Protein AF-A0A535YQP4-F1 (afdb_monomer_lite)

Foldseek 3Di:
DKDKDWLFWKDFPDWWFPAADPVRDTKIKTKMATDPFTKIKIKDQDPAAAEAEADDDDPDDQLLVLLQVLLCVLQVDHGHMHMYIYDDDDPQQNRCHSLSNSLVSLVVSCVNVVSVDDLVNSLVSSVSSHQCNNQSVPHFIWIATTNRSDIDDFAGDDPPDDDDDDDDPDHDPPVVVVVVCNVDDTPPDDNVVVRVVRVVVLDDDPDDDPPLPFQDPLLLVLLVQLQVVCVVCVVVVVDNSQFVSLVSSCVSPVLNLLSLLVQLQLFEEEFEEQDLRVVLLLLLCLLCVLVVQAEFEFDPPSQASRRSSSRSSNQADSSRHRPGNYYRYYHYLQRLQVVLSRNLGQEYEYQEFADAFVPPDDDRVVSLVSVLNNQVVGHPNRAYQFELQHQSRVVSCPPRPHYAYFYEQQPVQFDQDAAPRARRQAHPPPRHGWDFPGANFRSRHFIADPVRPDGRDDGQKYFHDWDFQFQQWIWTQIDHPPDTDIAIARGGFPSVVSSLRSSLRVCVSSVRDSHSSSVSRNPRDDDPQDQDWWAFPNAIEGRHEDQAQRSLQRLLCSCVVRVLDQFEEEEDECDPQRHVDPVRLLSHQLLSNQVRHQAYEAEYPPSVVVLVSNVVSVRDPVRYHYDHDLSVSRRVSNVPADPPHYYYYYYYDVRSVVNVVNCVVVVRDPDPSDDPPPDPDPDDD

pLDDT: mean 86.61, std 13.15, range [21.77, 98.56]

Radius of gyration: 28.75 Å; chains: 1; bounding box: 68×74×82 Å

Structure (mmCIF, N/CA/C/O backbone):
data_AF-A0A535YQP4-F1
#
_entry.id   AF-A0A535YQP4-F1
#
loop_
_atom_site.group_PDB
_atom_site.id
_atom_site.type_symbol
_atom_site.label_atom_id
_atom_site.label_alt_id
_atom_site.label_comp_id
_atom_site.label_asym_id
_atom_site.label_entity_id
_atom_site.label_seq_id
_atom_site.pdbx_PDB_ins_code
_atom_site.Cartn_x
_atom_site.Cartn_y
_atom_site.Cartn_z
_atom_site.occupancy
_atom_site.B_iso_or_equiv
_atom_site.auth_seq_id
_atom_site.auth_comp_id
_atom_site.auth_asym_id
_atom_site.auth_atom_id
_atom_site.pdbx_PDB_model_num
ATOM 1 N N . MET A 1 1 ? 4.773 30.914 -5.229 1.00 68.00 1 MET A N 1
ATOM 2 C CA . MET A 1 1 ? 5.282 29.521 -5.247 1.00 68.00 1 MET A CA 1
ATOM 3 C C . MET A 1 1 ? 6.549 29.521 -6.073 1.00 68.00 1 MET A C 1
ATOM 5 O O . MET A 1 1 ? 6.546 30.097 -7.156 1.00 68.00 1 MET A O 1
ATOM 9 N N . THR A 1 2 ? 7.607 28.905 -5.555 1.00 83.94 2 THR A N 1
ATOM 10 C CA . THR A 1 2 ? 8.959 28.998 -6.114 1.00 83.94 2 THR A CA 1
ATOM 11 C C . THR A 1 2 ? 9.522 27.596 -6.285 1.00 83.94 2 THR A C 1
ATOM 13 O O . THR A 1 2 ? 9.404 26.773 -5.377 1.00 83.94 2 THR A O 1
ATOM 16 N N . LEU A 1 3 ? 10.127 27.318 -7.436 1.00 88.31 3 LEU A N 1
ATOM 17 C CA . LEU A 1 3 ? 10.777 26.048 -7.742 1.00 88.31 3 LEU A CA 1
ATOM 18 C C . LEU A 1 3 ? 12.272 26.266 -7.947 1.00 88.31 3 LEU A C 1
ATOM 20 O O . LEU A 1 3 ? 12.686 27.202 -8.625 1.00 88.31 3 LEU A O 1
ATOM 24 N N . VAL A 1 4 ? 13.080 25.372 -7.382 1.00 92.56 4 VAL A N 1
ATOM 25 C CA . VAL A 1 4 ? 14.530 25.338 -7.593 1.00 92.56 4 VAL A CA 1
ATOM 26 C C . VAL A 1 4 ? 14.880 23.962 -8.124 1.00 92.56 4 VAL A C 1
ATOM 28 O O . VAL A 1 4 ? 14.752 22.971 -7.406 1.00 92.56 4 VAL A O 1
ATOM 31 N N . VAL A 1 5 ? 15.261 23.888 -9.396 1.00 91.56 5 VAL A N 1
ATOM 32 C CA . VAL A 1 5 ? 15.346 22.619 -10.123 1.00 91.56 5 VAL A CA 1
ATOM 33 C C . VAL A 1 5 ? 16.699 22.499 -10.831 1.00 91.56 5 VAL A C 1
ATOM 35 O O . VAL A 1 5 ? 17.118 23.441 -11.507 1.00 91.56 5 VAL A O 1
ATOM 38 N N . PRO A 1 6 ? 17.410 21.365 -10.695 1.00 95.00 6 PRO A N 1
ATOM 39 C CA . PRO A 1 6 ? 18.653 21.132 -11.421 1.00 95.00 6 PRO A CA 1
ATOM 40 C C . PRO A 1 6 ? 18.393 20.800 -12.900 1.00 95.00 6 PRO A C 1
ATOM 42 O O . PRO A 1 6 ? 17.596 19.916 -13.219 1.00 95.00 6 PRO A O 1
ATOM 45 N N . ALA A 1 7 ? 19.119 21.464 -13.799 1.00 95.75 7 ALA A N 1
ATOM 46 C CA . ALA A 1 7 ? 19.155 21.193 -15.234 1.00 95.75 7 ALA A CA 1
ATOM 47 C C . ALA A 1 7 ? 20.406 20.378 -15.580 1.00 95.75 7 ALA A C 1
ATOM 49 O O . ALA A 1 7 ? 21.489 20.918 -15.795 1.00 95.75 7 ALA A O 1
ATOM 50 N N . TYR A 1 8 ? 20.268 19.050 -15.557 1.00 95.62 8 TYR A N 1
ATOM 51 C CA . TYR A 1 8 ? 21.370 18.111 -15.786 1.00 95.62 8 TYR A CA 1
ATOM 52 C C . TYR A 1 8 ? 21.864 18.129 -17.233 1.00 95.62 8 TYR A C 1
ATOM 54 O O . TYR A 1 8 ? 21.067 18.029 -18.160 1.00 95.62 8 TYR A O 1
ATOM 62 N N . ALA A 1 9 ? 23.184 18.175 -17.415 1.00 94.81 9 ALA A N 1
ATOM 63 C CA . ALA A 1 9 ? 23.857 18.020 -18.700 1.00 94.81 9 ALA A CA 1
ATOM 64 C C . ALA A 1 9 ? 23.700 16.599 -19.262 1.00 94.81 9 ALA A C 1
ATOM 66 O O . ALA A 1 9 ? 23.373 15.654 -18.535 1.00 94.81 9 ALA A O 1
ATOM 67 N N . LYS A 1 10 ? 24.011 16.428 -20.552 1.00 94.50 10 LYS A N 1
ATOM 68 C CA . LYS A 1 10 ? 24.113 15.115 -21.200 1.00 94.50 10 LYS A CA 1
ATOM 69 C C . LYS A 1 10 ? 25.509 14.835 -21.753 1.00 94.50 10 LYS A C 1
ATOM 71 O O . LYS A 1 10 ? 26.290 15.748 -21.998 1.00 94.50 10 LYS A O 1
ATOM 76 N N . LEU A 1 11 ? 25.761 13.565 -22.039 1.00 93.62 11 LEU A N 1
ATOM 77 C CA . LEU A 1 11 ? 26.815 13.084 -22.925 1.00 93.62 11 LEU A CA 1
ATOM 78 C C . LEU A 1 11 ? 26.185 12.295 -24.073 1.00 93.62 11 LEU A C 1
ATOM 80 O O . LEU A 1 11 ? 25.282 11.495 -23.834 1.00 93.62 11 LEU A O 1
ATOM 84 N N . ASN A 1 12 ? 26.710 12.449 -25.286 1.00 92.12 12 ASN A N 1
ATOM 85 C CA . ASN A 1 12 ? 26.458 11.507 -26.375 1.00 92.12 12 ASN A CA 1
ATOM 86 C C . ASN A 1 12 ? 27.526 10.402 -26.282 1.00 92.12 12 ASN A C 1
ATOM 88 O O . ASN A 1 12 ? 28.684 10.626 -26.625 1.00 92.12 12 ASN A O 1
ATOM 92 N N . LEU A 1 13 ? 27.162 9.224 -25.769 1.00 91.88 13 LEU A N 1
ATOM 93 C CA . LEU A 1 13 ? 28.072 8.077 -25.624 1.00 91.88 13 LEU A CA 1
ATOM 94 C C . LEU A 1 13 ? 28.462 7.482 -26.978 1.00 91.88 13 LEU A C 1
ATOM 96 O O . LEU A 1 13 ? 29.555 6.943 -27.141 1.00 91.88 13 LEU A O 1
ATOM 100 N N . THR A 1 14 ? 27.548 7.572 -27.938 1.00 92.38 14 THR A N 1
ATOM 101 C CA . THR A 1 14 ? 27.770 7.247 -29.345 1.00 92.38 14 THR A CA 1
ATOM 102 C C . THR A 1 14 ? 27.141 8.332 -30.204 1.00 92.38 14 THR A C 1
ATOM 104 O O . THR A 1 14 ? 26.220 9.021 -29.765 1.00 92.38 14 THR A O 1
ATOM 107 N N . LEU A 1 15 ? 27.631 8.490 -31.427 1.00 88.94 15 LEU A N 1
ATOM 108 C CA . LEU A 1 15 ? 27.033 9.353 -32.437 1.00 88.94 15 LEU A CA 1
ATOM 109 C C . LEU A 1 15 ? 27.326 8.732 -33.799 1.00 88.94 15 LEU A C 1
ATOM 111 O O . LEU A 1 15 ? 28.449 8.828 -34.300 1.00 88.94 15 LEU A O 1
ATOM 115 N N . ASP A 1 16 ? 26.322 8.069 -34.358 1.00 89.62 16 ASP A N 1
ATOM 116 C CA . ASP A 1 16 ? 26.379 7.539 -35.709 1.00 89.62 16 ASP A CA 1
ATOM 117 C C . ASP A 1 16 ? 25.657 8.514 -36.645 1.00 89.62 16 ASP A C 1
ATOM 119 O O . ASP A 1 16 ? 24.481 8.805 -36.443 1.00 89.62 16 ASP A O 1
ATOM 123 N N . VAL A 1 17 ? 26.365 9.049 -37.642 1.00 88.38 17 VAL A N 1
ATOM 124 C CA . VAL A 1 17 ? 25.771 9.881 -38.698 1.00 88.38 17 VAL A CA 1
ATOM 125 C C . VAL A 1 17 ? 25.385 8.943 -39.832 1.00 88.38 17 VAL A C 1
ATOM 127 O O . VAL A 1 17 ? 26.254 8.314 -40.440 1.00 88.38 17 VAL A O 1
ATOM 130 N N . ILE A 1 18 ? 24.082 8.796 -40.059 1.00 84.56 18 ILE A N 1
ATOM 131 C CA . ILE A 1 18 ? 23.506 7.813 -40.983 1.00 84.56 18 ILE A CA 1
ATOM 132 C C . ILE A 1 18 ? 23.554 8.332 -42.421 1.00 84.56 18 ILE A C 1
ATOM 134 O O . ILE A 1 18 ? 23.862 7.579 -43.343 1.00 84.56 18 ILE A O 1
ATOM 138 N N . GLY A 1 19 ? 23.311 9.628 -42.608 1.00 82.06 19 GLY A N 1
ATOM 139 C CA . GLY A 1 19 ? 23.390 10.280 -43.909 1.00 82.06 19 GLY A CA 1
ATOM 140 C C . GLY A 1 19 ? 22.832 11.697 -43.885 1.00 82.06 19 GLY A C 1
ATOM 141 O O . GLY A 1 19 ? 22.203 12.119 -42.912 1.00 82.06 19 GLY A O 1
ATOM 142 N N . ARG A 1 20 ? 23.071 12.437 -44.968 1.00 84.06 20 ARG A N 1
ATOM 143 C CA . ARG A 1 20 ? 22.515 13.776 -45.169 1.00 84.06 20 ARG A CA 1
ATOM 144 C C . ARG A 1 20 ? 21.110 13.678 -45.762 1.00 84.06 20 ARG A C 1
ATOM 146 O O . ARG A 1 20 ? 20.878 12.950 -46.725 1.00 84.06 20 ARG A O 1
ATOM 153 N N . ARG A 1 21 ? 20.177 14.416 -45.175 1.00 82.19 21 ARG A N 1
ATOM 154 C CA . ARG A 1 21 ? 18.770 14.491 -45.566 1.00 82.19 21 ARG A CA 1
ATOM 155 C C . ARG A 1 21 ? 18.559 15.555 -46.655 1.00 82.19 21 ARG A C 1
ATOM 157 O O . ARG A 1 21 ? 19.361 16.488 -46.767 1.00 82.19 21 ARG A O 1
ATOM 164 N N . PRO A 1 22 ? 17.457 15.477 -47.427 1.00 81.25 22 PRO A N 1
ATOM 165 C CA . PRO A 1 22 ? 17.114 16.487 -48.435 1.00 81.25 22 PRO A CA 1
ATOM 166 C C . PRO A 1 22 ? 16.884 17.895 -47.863 1.00 81.25 22 PRO A C 1
ATOM 168 O O . PRO A 1 22 ? 17.077 18.879 -48.567 1.00 81.25 22 PRO A O 1
ATOM 171 N N . ASP A 1 23 ? 16.497 17.989 -46.5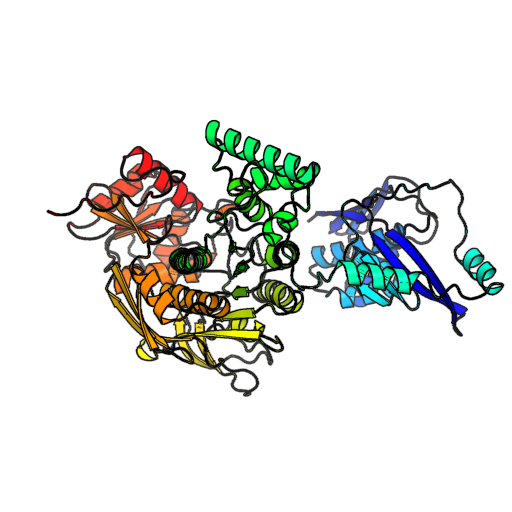87 1.00 81.31 23 ASP A N 1
ATOM 172 C CA . ASP A 1 23 ? 16.283 19.242 -45.845 1.00 81.31 23 ASP A CA 1
ATOM 173 C C . ASP A 1 23 ? 17.595 19.927 -45.400 1.00 81.31 23 ASP A C 1
ATOM 175 O O . ASP A 1 23 ? 17.567 20.994 -44.788 1.00 81.31 23 ASP A O 1
ATOM 179 N N . GLY A 1 24 ? 18.751 19.341 -45.730 1.00 80.12 24 GLY A N 1
ATOM 180 C CA . GLY A 1 24 ? 20.071 19.887 -45.427 1.00 80.12 24 GLY A CA 1
ATOM 181 C C . GLY A 1 24 ? 20.637 19.484 -44.064 1.00 80.12 24 GLY A C 1
ATOM 182 O O . GLY A 1 24 ? 21.795 19.809 -43.805 1.00 80.12 24 GLY A O 1
ATOM 183 N N . TYR A 1 25 ? 19.880 18.759 -43.236 1.00 82.75 25 TYR A N 1
ATOM 184 C CA . TYR A 1 25 ? 20.339 18.227 -41.950 1.00 82.75 25 TYR A CA 1
ATOM 185 C C . TYR A 1 25 ? 20.876 16.797 -42.072 1.00 82.75 25 TYR A C 1
ATOM 187 O O . TYR A 1 25 ? 20.762 16.151 -43.112 1.00 82.75 25 TYR A O 1
ATOM 195 N N . HIS A 1 26 ? 21.449 16.273 -40.990 1.00 86.19 26 HIS A N 1
ATOM 196 C CA . HIS A 1 26 ? 21.936 14.898 -40.916 1.00 86.19 26 HIS A CA 1
ATOM 197 C C . HIS A 1 26 ? 21.018 14.040 -40.065 1.00 86.19 26 HIS A C 1
ATOM 199 O O . HIS A 1 26 ? 20.609 14.436 -38.975 1.00 86.19 26 HIS A O 1
ATOM 205 N N . GLU A 1 27 ? 20.726 12.843 -40.556 1.00 87.25 27 GLU A N 1
ATOM 206 C CA . GLU A 1 27 ? 20.094 11.813 -39.750 1.00 87.25 27 GLU A CA 1
ATOM 207 C C . GLU A 1 27 ? 21.136 11.170 -38.836 1.00 87.25 27 GLU A C 1
ATOM 209 O O . GLU A 1 27 ? 22.204 10.745 -39.291 1.00 87.25 27 GLU A O 1
ATOM 214 N N . ILE A 1 28 ? 20.829 11.118 -37.542 1.00 90.19 28 ILE A N 1
ATOM 215 C CA . ILE A 1 28 ? 21.718 10.597 -36.509 1.00 90.19 28 ILE A CA 1
ATOM 216 C C . ILE A 1 28 ? 21.087 9.429 -35.757 1.00 90.19 28 ILE A C 1
ATOM 218 O O . ILE A 1 28 ? 19.868 9.325 -35.636 1.00 90.19 28 ILE A O 1
ATOM 222 N N . ASP A 1 29 ? 21.944 8.583 -35.197 1.00 91.25 29 ASP A N 1
ATOM 223 C CA . ASP A 1 29 ? 21.597 7.557 -34.221 1.00 91.25 29 ASP A CA 1
ATOM 224 C C . ASP A 1 29 ? 22.603 7.607 -33.064 1.00 91.25 29 ASP A C 1
ATOM 226 O O . ASP A 1 29 ? 23.795 7.334 -33.229 1.00 91.25 29 ASP A O 1
ATOM 230 N N . SER A 1 30 ? 22.150 8.008 -31.880 1.00 92.44 30 SER A N 1
ATOM 231 C CA . SER A 1 30 ? 23.012 8.340 -30.742 1.00 92.44 30 SER A CA 1
ATOM 232 C C . SER A 1 30 ? 22.469 7.764 -29.439 1.00 92.44 30 SER A C 1
ATOM 234 O O . SER A 1 30 ? 21.278 7.861 -29.160 1.00 92.44 30 SER A O 1
ATOM 236 N N . VAL A 1 31 ? 23.338 7.199 -28.596 1.00 93.62 31 VAL A N 1
ATOM 237 C CA . VAL A 1 31 ? 23.007 6.937 -27.188 1.00 93.62 31 VAL A CA 1
ATOM 238 C C . VAL A 1 31 ? 23.375 8.162 -26.360 1.00 93.62 31 VAL A C 1
ATOM 240 O O . VAL A 1 31 ? 24.550 8.506 -26.244 1.00 93.62 31 VAL A O 1
ATOM 243 N N . MET A 1 32 ? 22.380 8.787 -25.741 1.00 94.50 32 MET A N 1
ATOM 244 C CA . MET A 1 32 ? 22.524 9.945 -24.864 1.00 94.50 32 MET A CA 1
ATOM 245 C C . MET A 1 32 ? 22.392 9.541 -23.390 1.00 94.50 32 MET A C 1
ATOM 247 O O . MET A 1 32 ? 21.603 8.662 -23.037 1.00 94.50 32 MET A O 1
ATOM 251 N N . GLN A 1 33 ? 23.163 10.190 -22.518 1.00 94.75 33 GLN A N 1
ATOM 252 C CA . GLN A 1 33 ? 23.208 9.931 -21.079 1.00 94.75 33 GLN A CA 1
ATOM 253 C C . GLN A 1 33 ? 23.195 11.235 -20.282 1.00 94.75 33 GLN A C 1
ATOM 255 O O . GLN A 1 33 ? 24.130 12.021 -20.395 1.00 94.75 33 GLN A O 1
ATOM 260 N N . SER A 1 34 ? 22.217 11.430 -19.397 1.00 94.44 34 SER A N 1
ATOM 261 C CA . SER A 1 34 ? 22.252 12.514 -18.406 1.00 94.44 34 SER A CA 1
ATOM 262 C C . SER A 1 34 ? 23.369 12.295 -17.382 1.00 94.44 34 SER A C 1
ATOM 264 O O . SER A 1 34 ? 23.557 11.184 -16.886 1.00 94.44 34 SER A O 1
ATOM 266 N N . ILE A 1 35 ? 24.089 13.347 -17.010 1.00 93.75 35 ILE A N 1
ATOM 267 C CA . ILE A 1 35 ? 25.166 13.294 -16.011 1.00 93.75 35 ILE A CA 1
ATOM 268 C C . ILE A 1 35 ? 24.870 14.215 -14.828 1.00 93.75 35 ILE A C 1
ATOM 270 O O . ILE A 1 35 ? 24.024 15.096 -14.904 1.00 93.75 35 ILE A O 1
ATOM 274 N N . SER A 1 36 ? 25.579 14.022 -13.715 1.00 92.69 36 SER A N 1
ATOM 275 C CA . SER A 1 36 ? 25.360 14.794 -12.485 1.00 92.69 36 SER A CA 1
ATOM 276 C C . SER A 1 36 ? 25.798 16.260 -12.570 1.00 92.69 36 SER A C 1
ATOM 278 O O . SER A 1 36 ? 25.445 17.034 -11.685 1.00 92.69 36 SER A O 1
ATOM 280 N N . LEU A 1 37 ? 26.573 16.647 -13.590 1.00 94.06 37 LEU A N 1
ATOM 281 C CA . LEU A 1 37 ? 26.885 18.049 -13.880 1.00 94.06 37 LEU A CA 1
ATOM 282 C C . LEU A 1 37 ? 25.596 18.765 -14.300 1.00 94.06 37 LEU A C 1
ATOM 284 O O . LEU A 1 37 ? 24.916 18.289 -15.202 1.00 94.06 37 LEU A O 1
ATOM 288 N N . HIS A 1 38 ? 25.253 19.874 -13.651 1.00 95.50 38 HIS A N 1
ATOM 289 C CA . HIS A 1 38 ? 23.994 20.575 -13.888 1.00 95.50 38 HIS A CA 1
ATOM 290 C C . HIS A 1 38 ? 24.107 22.075 -13.637 1.00 95.50 38 HIS A C 1
ATOM 292 O O . HIS A 1 38 ? 24.911 22.514 -12.808 1.00 95.50 38 HIS A O 1
ATOM 298 N N . ASP A 1 39 ? 23.237 22.819 -14.306 1.00 94.88 39 ASP A N 1
ATOM 299 C CA . ASP A 1 39 ? 22.865 24.182 -13.941 1.00 94.88 39 ASP A CA 1
ATOM 300 C C . ASP A 1 39 ? 21.743 24.154 -12.899 1.00 94.88 39 ASP A C 1
ATOM 302 O O . ASP A 1 39 ? 21.115 23.116 -12.673 1.00 94.88 39 ASP A O 1
ATOM 306 N N . LEU A 1 40 ? 21.486 25.280 -12.235 1.00 95.75 40 LEU A N 1
ATOM 307 C CA . LEU A 1 40 ? 20.369 25.399 -11.297 1.00 95.75 40 LEU A CA 1
ATOM 308 C C . LEU A 1 40 ? 19.411 26.479 -11.781 1.00 95.75 40 LEU A C 1
ATOM 310 O O . LEU A 1 40 ? 19.808 27.634 -11.935 1.00 95.75 40 LEU A O 1
ATOM 314 N N . LEU A 1 41 ? 18.151 26.107 -11.987 1.00 95.25 41 LEU A N 1
ATOM 315 C CA . LEU A 1 41 ? 17.106 27.027 -12.401 1.00 95.25 41 LEU A CA 1
ATOM 316 C C . LEU A 1 41 ? 16.193 27.327 -11.215 1.00 95.25 41 LEU A C 1
ATOM 318 O O . LEU A 1 41 ? 15.514 26.442 -10.693 1.00 95.25 41 LEU A O 1
ATOM 322 N N . TRP A 1 42 ? 16.190 28.582 -10.787 1.00 95.62 42 TRP A N 1
ATOM 323 C CA . TRP A 1 42 ? 15.227 29.115 -9.837 1.00 95.62 42 TRP A CA 1
ATOM 324 C C . TRP A 1 42 ? 14.114 29.793 -10.634 1.00 95.62 42 TRP A C 1
ATOM 326 O O . TRP A 1 42 ? 14.400 30.682 -11.436 1.00 95.62 42 TRP A O 1
ATOM 336 N N . VAL A 1 43 ? 12.870 29.354 -10.454 1.00 93.75 43 VAL A N 1
ATOM 337 C CA . VAL A 1 43 ? 11.697 29.868 -11.170 1.00 93.75 43 VAL A CA 1
ATOM 338 C C . VAL A 1 43 ? 10.616 30.216 -10.162 1.00 93.75 43 VAL A C 1
ATOM 340 O O . VAL A 1 43 ? 10.189 29.374 -9.372 1.00 93.75 43 VAL A O 1
ATOM 343 N N . GLU A 1 44 ? 10.140 31.449 -10.217 1.00 92.94 44 GL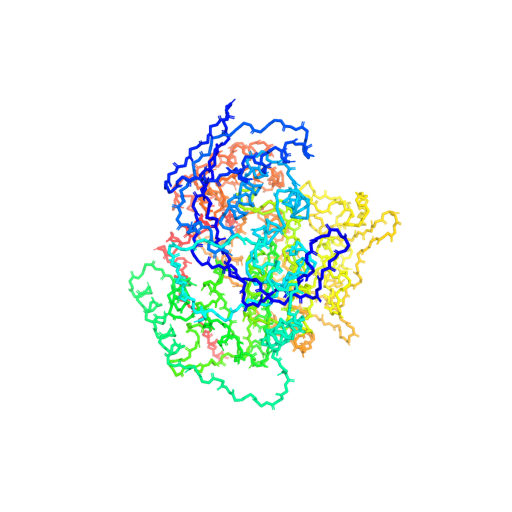U A N 1
ATOM 344 C CA . GLU A 1 44 ? 9.006 31.923 -9.439 1.00 92.94 44 GLU A CA 1
ATOM 345 C C . GLU A 1 44 ? 7.934 32.479 -10.372 1.00 92.94 44 GLU A C 1
ATOM 347 O O . GLU A 1 44 ? 8.228 33.206 -11.322 1.00 92.94 44 GLU A O 1
ATOM 352 N N . ARG A 1 45 ? 6.675 32.141 -10.087 1.00 90.94 45 ARG A N 1
ATOM 353 C CA . ARG A 1 45 ? 5.529 32.789 -10.725 1.00 90.94 45 ARG A CA 1
ATOM 354 C C . ARG A 1 45 ? 5.343 34.179 -10.116 1.00 90.94 45 ARG A C 1
ATOM 356 O O . ARG A 1 45 ? 5.106 34.277 -8.913 1.00 90.94 45 ARG A O 1
ATOM 363 N N . THR A 1 46 ? 5.398 35.210 -10.949 1.00 89.31 46 THR A N 1
ATOM 364 C CA . THR A 1 46 ? 5.292 36.625 -10.559 1.00 89.31 46 THR A CA 1
ATOM 365 C C . THR A 1 46 ? 4.361 37.370 -11.520 1.00 89.31 46 THR A C 1
ATOM 367 O O . THR A 1 46 ? 3.729 36.747 -12.368 1.00 89.31 46 THR A O 1
ATOM 370 N N . ASP A 1 47 ? 4.238 38.691 -11.386 1.00 85.75 47 ASP A N 1
ATOM 371 C CA . ASP A 1 47 ? 3.371 39.511 -12.250 1.00 85.75 47 ASP A CA 1
ATOM 372 C C . ASP A 1 47 ? 4.130 40.161 -13.422 1.00 85.75 47 ASP A C 1
ATOM 374 O O . ASP A 1 47 ? 3.536 40.801 -14.288 1.00 85.75 47 ASP A O 1
ATOM 378 N N . CYS A 1 48 ? 5.454 39.992 -13.481 1.00 83.00 48 CYS A N 1
ATOM 379 C CA . CYS A 1 48 ? 6.320 40.544 -14.520 1.00 83.00 48 CYS A CA 1
ATOM 380 C C . CYS A 1 48 ? 7.330 39.499 -15.015 1.00 83.00 48 CYS A C 1
ATOM 382 O O . CYS A 1 48 ? 7.504 38.451 -14.401 1.00 83.00 48 CYS A O 1
ATOM 384 N N . ARG A 1 49 ? 7.990 39.767 -16.150 1.00 88.31 49 ARG A N 1
ATOM 385 C CA . ARG A 1 49 ? 9.056 38.901 -16.670 1.00 88.31 49 ARG A CA 1
ATOM 386 C C . ARG A 1 49 ? 10.420 39.438 -16.277 1.00 88.31 49 ARG A C 1
ATOM 388 O O . ARG A 1 49 ? 10.829 40.488 -16.764 1.00 88.31 49 ARG A O 1
ATOM 395 N N . VAL A 1 50 ? 11.130 38.686 -15.449 1.00 88.31 50 VAL A N 1
ATOM 396 C CA . VAL A 1 50 ? 12.509 38.978 -15.053 1.00 88.31 50 VAL A CA 1
ATOM 397 C C . VAL A 1 50 ? 13.357 37.741 -15.318 1.00 88.31 50 VAL A C 1
ATOM 399 O O . VAL A 1 50 ? 12.960 36.624 -14.989 1.00 88.31 50 VAL A O 1
ATOM 402 N N . PHE A 1 51 ? 14.519 37.927 -15.938 1.00 89.69 51 PHE A N 1
ATOM 403 C CA . PHE A 1 51 ? 15.447 36.843 -16.231 1.00 89.69 51 PHE A CA 1
ATOM 404 C C . PHE A 1 51 ? 16.869 37.277 -15.895 1.00 89.69 51 PHE A C 1
ATOM 406 O O . PHE A 1 51 ? 17.451 38.092 -16.607 1.00 89.69 51 PHE A O 1
ATOM 413 N N . ASP A 1 52 ? 17.425 36.684 -14.843 1.00 89.69 52 ASP A N 1
ATOM 414 C CA . ASP A 1 52 ? 18.793 36.927 -14.401 1.00 89.69 52 ASP A CA 1
ATOM 415 C C . ASP A 1 52 ? 19.656 35.681 -14.607 1.00 89.69 52 ASP A C 1
ATOM 417 O O . ASP A 1 52 ? 19.227 34.546 -14.371 1.00 89.69 52 ASP A O 1
ATOM 421 N N . VAL A 1 53 ? 20.914 35.896 -14.988 1.00 89.94 53 VAL A N 1
ATOM 422 C CA . VAL A 1 53 ? 21.926 34.840 -15.095 1.00 89.94 53 VAL A CA 1
ATOM 423 C C . VAL A 1 53 ? 23.027 35.106 -14.086 1.00 89.94 53 VAL A C 1
ATOM 425 O O . VAL A 1 53 ? 23.594 36.195 -14.039 1.00 89.94 53 VAL A O 1
ATOM 428 N N . VAL A 1 54 ? 23.359 34.087 -13.302 1.00 87.12 54 VAL A N 1
ATOM 429 C CA . VAL A 1 54 ? 24.494 34.088 -12.381 1.00 87.12 54 VAL A CA 1
ATOM 430 C C . VAL A 1 54 ? 25.508 33.067 -12.889 1.00 87.12 54 VAL A C 1
ATOM 432 O O . VAL A 1 54 ? 25.280 31.861 -12.808 1.00 87.12 54 VAL A O 1
ATOM 435 N N . GLY A 1 55 ? 26.628 33.543 -13.429 1.00 83.88 55 GLY A N 1
ATOM 436 C CA . GLY A 1 55 ? 27.662 32.706 -14.041 1.00 83.88 55 GLY A CA 1
ATOM 437 C C . GLY A 1 55 ? 28.131 33.270 -15.385 1.00 83.88 55 GLY A C 1
ATOM 438 O O . GLY A 1 55 ? 27.966 34.468 -15.622 1.00 83.88 55 GLY A O 1
ATOM 439 N N . PRO A 1 56 ? 28.729 32.439 -16.260 1.00 78.75 56 PRO A N 1
ATOM 440 C CA . PRO A 1 56 ? 29.138 32.861 -17.597 1.00 78.75 56 PRO A CA 1
ATOM 441 C C . PRO A 1 56 ? 27.964 33.465 -18.391 1.00 78.75 56 PRO A C 1
ATOM 443 O O . PRO A 1 56 ? 26.850 32.937 -18.293 1.00 78.75 56 PRO A O 1
ATOM 446 N N . PRO A 1 57 ? 28.189 34.540 -19.173 1.00 76.69 57 PRO A N 1
ATOM 447 C CA . PRO A 1 57 ? 27.139 35.139 -19.989 1.00 76.69 57 PRO A CA 1
ATOM 448 C C . PRO A 1 57 ? 26.634 34.136 -21.030 1.00 76.69 57 PRO A C 1
ATOM 450 O O . PRO A 1 57 ? 27.402 33.325 -21.541 1.00 76.69 57 PRO A O 1
ATOM 453 N N . ILE A 1 58 ? 25.340 34.195 -21.346 1.00 79.62 58 ILE A N 1
ATOM 454 C CA . ILE A 1 58 ? 24.755 33.398 -22.429 1.00 79.62 58 ILE A CA 1
ATOM 455 C C . ILE A 1 58 ? 25.051 34.116 -23.747 1.00 79.62 58 ILE A C 1
ATOM 457 O O . ILE A 1 58 ? 24.623 35.252 -23.938 1.00 79.62 58 ILE A O 1
ATOM 461 N N . GLU A 1 59 ? 25.770 33.457 -24.651 1.00 66.62 59 GLU A N 1
ATOM 462 C CA . GLU A 1 59 ? 26.014 33.948 -26.010 1.00 66.62 59 GLU A CA 1
ATOM 463 C C . GLU A 1 59 ? 24.913 33.441 -26.960 1.00 66.62 59 GLU A C 1
ATOM 465 O O . GLU A 1 59 ? 24.620 32.245 -26.996 1.00 66.62 59 GLU A O 1
ATOM 470 N N . GLY A 1 60 ? 24.298 34.342 -27.735 1.00 70.88 60 GLY A N 1
ATOM 471 C CA . GLY A 1 60 ? 23.225 34.015 -28.685 1.00 70.88 60 GLY A CA 1
ATOM 472 C C . GLY A 1 60 ? 21.817 33.948 -28.074 1.00 70.88 60 GLY A C 1
ATOM 473 O O . GLY A 1 60 ? 21.536 34.555 -27.040 1.00 70.88 60 GLY A O 1
ATOM 474 N N . ASP A 1 61 ? 20.908 33.230 -28.743 1.00 76.38 61 ASP A N 1
ATOM 475 C CA . ASP A 1 61 ? 19.505 33.124 -28.332 1.00 76.38 61 ASP A CA 1
ATOM 476 C C . ASP A 1 61 ? 19.334 32.284 -27.060 1.00 76.38 61 ASP A C 1
ATOM 478 O O . ASP A 1 61 ? 19.698 31.107 -26.988 1.00 76.38 61 ASP A O 1
ATOM 482 N N . ASN A 1 62 ? 18.682 32.868 -26.058 1.00 86.56 62 ASN A N 1
ATOM 483 C CA . ASN A 1 62 ? 18.375 32.177 -24.816 1.00 86.56 62 ASN A CA 1
ATOM 484 C C . ASN A 1 62 ? 17.203 31.195 -24.997 1.00 86.56 62 ASN A C 1
ATOM 486 O O . ASN A 1 62 ? 16.038 31.593 -25.120 1.00 86.56 62 ASN A O 1
ATOM 490 N N . LEU A 1 63 ? 17.512 29.896 -24.957 1.00 92.12 63 LEU A N 1
ATOM 491 C CA . LEU A 1 63 ? 16.530 28.826 -25.138 1.00 92.12 63 LEU A CA 1
ATOM 492 C C . LEU A 1 63 ? 15.448 28.789 -24.051 1.00 92.12 63 LEU A C 1
ATOM 494 O O . LEU A 1 63 ? 14.345 28.337 -24.341 1.00 92.12 63 LEU A O 1
ATOM 498 N N . VAL A 1 64 ? 15.693 29.312 -22.845 1.00 93.50 64 VAL A N 1
ATOM 499 C CA . VAL A 1 64 ? 14.656 29.426 -21.802 1.00 93.50 64 VAL A CA 1
ATOM 500 C C . VAL A 1 64 ? 13.599 30.455 -22.201 1.00 93.50 64 VAL A C 1
ATOM 502 O O . VAL A 1 64 ? 12.403 30.192 -22.108 1.00 93.50 64 VAL A O 1
ATOM 505 N N . LEU A 1 65 ? 14.021 31.606 -22.731 1.00 92.00 65 LEU A N 1
ATOM 506 C CA . LEU A 1 65 ? 13.096 32.631 -23.230 1.00 92.00 65 LEU A CA 1
ATOM 507 C C . LEU A 1 65 ? 12.386 32.189 -24.516 1.00 92.00 65 LEU A C 1
ATOM 509 O O . LEU A 1 65 ? 11.246 32.582 -24.769 1.00 92.00 65 LEU A O 1
ATOM 513 N N . LYS A 1 66 ? 13.036 31.366 -25.347 1.00 94.50 66 LYS A N 1
ATOM 514 C CA . LYS A 1 66 ? 12.369 30.702 -26.475 1.00 94.50 66 LYS A CA 1
ATOM 515 C C . LYS A 1 66 ? 11.320 29.697 -25.980 1.00 94.50 66 LYS A C 1
ATOM 517 O O . LYS A 1 66 ? 10.190 29.751 -26.444 1.00 94.50 66 LYS A O 1
ATOM 522 N N . ALA A 1 67 ? 11.652 28.864 -24.995 1.00 95.75 67 ALA A N 1
ATOM 523 C CA . ALA A 1 67 ? 10.725 27.914 -24.383 1.00 95.75 67 ALA A CA 1
ATOM 524 C C . ALA A 1 67 ? 9.508 28.586 -23.744 1.00 95.75 67 ALA A C 1
ATOM 526 O O . ALA A 1 67 ? 8.397 28.096 -23.909 1.00 95.75 67 ALA A O 1
ATOM 527 N N . ALA A 1 68 ? 9.699 29.730 -23.085 1.00 94.31 68 ALA A N 1
ATOM 528 C CA . ALA A 1 68 ? 8.600 30.565 -22.610 1.00 94.31 68 ALA A CA 1
ATOM 529 C C . ALA A 1 68 ? 7.648 30.955 -23.742 1.00 94.31 68 ALA A C 1
ATOM 531 O O . ALA A 1 68 ? 6.459 30.674 -23.651 1.00 94.31 68 ALA A O 1
ATOM 532 N N . ARG A 1 69 ? 8.167 31.523 -24.836 1.00 94.62 69 ARG A N 1
ATOM 533 C CA . ARG A 1 69 ? 7.344 31.934 -25.985 1.00 94.62 69 ARG A CA 1
ATOM 534 C C . ARG A 1 69 ? 6.593 30.760 -26.622 1.00 94.62 69 ARG A C 1
ATOM 536 O O . ARG A 1 69 ? 5.407 30.885 -26.906 1.00 94.62 69 ARG A O 1
ATOM 543 N N . GLU A 1 70 ? 7.262 29.624 -26.808 1.00 96.31 70 GLU A N 1
ATOM 544 C CA . GLU A 1 70 ? 6.649 28.417 -27.382 1.00 96.31 70 GLU A CA 1
ATOM 545 C C . GLU A 1 70 ? 5.554 27.830 -26.478 1.00 96.31 70 GLU A C 1
ATOM 547 O O . GLU A 1 70 ? 4.509 27.397 -26.967 1.00 96.31 70 GLU A O 1
ATOM 552 N N . LEU A 1 71 ? 5.763 27.841 -25.158 1.00 95.81 71 LEU A N 1
ATOM 553 C CA . LEU A 1 71 ? 4.782 27.372 -24.179 1.00 95.81 71 LEU A CA 1
ATOM 554 C C . LEU A 1 71 ? 3.560 28.297 -24.104 1.00 95.81 71 LEU A C 1
ATOM 556 O O . LEU A 1 71 ? 2.425 27.826 -24.041 1.00 95.81 71 LEU A O 1
ATOM 560 N N . GLU A 1 72 ? 3.776 29.609 -24.135 1.00 94.62 72 GLU A N 1
ATOM 561 C CA . GLU A 1 72 ? 2.699 30.603 -24.167 1.00 94.62 72 GLU A CA 1
ATOM 562 C C . GLU A 1 72 ? 1.878 30.504 -25.450 1.00 94.62 72 GLU A C 1
ATOM 564 O O . GLU A 1 72 ? 0.651 30.537 -25.393 1.00 94.62 72 GLU A O 1
ATOM 569 N N . GLY A 1 73 ? 2.539 30.310 -26.596 1.00 94.25 73 GLY A N 1
ATOM 570 C CA . GLY A 1 73 ? 1.866 30.060 -27.869 1.00 94.25 73 GLY A CA 1
ATOM 571 C C . GLY A 1 73 ? 1.021 28.786 -27.833 1.00 94.25 73 GLY A C 1
ATOM 572 O O . GLY A 1 73 ? -0.148 28.813 -28.206 1.00 94.25 73 GLY A O 1
ATOM 573 N N . ALA A 1 74 ? 1.577 27.689 -27.309 1.00 92.81 74 ALA A N 1
ATOM 574 C CA . ALA A 1 74 ? 0.873 26.410 -27.205 1.00 92.81 74 ALA A CA 1
ATOM 575 C C . ALA A 1 74 ? -0.327 26.448 -26.244 1.00 92.81 74 ALA A C 1
ATOM 577 O O . ALA A 1 74 ? -1.304 25.736 -26.452 1.00 92.81 74 ALA A O 1
ATOM 578 N N . THR A 1 75 ? -0.268 27.276 -25.198 1.00 91.94 75 THR A N 1
ATOM 579 C CA . THR A 1 75 ? -1.337 27.377 -24.189 1.00 91.94 75 THR A CA 1
ATOM 580 C C . THR A 1 75 ? -2.265 28.570 -24.386 1.00 91.94 75 THR A C 1
ATOM 582 O O . THR A 1 75 ? -3.267 28.673 -23.684 1.00 91.94 75 THR A O 1
ATOM 585 N N . SER A 1 76 ? -1.949 29.473 -25.322 1.00 91.44 76 SER A N 1
ATOM 586 C CA . SER A 1 76 ? -2.637 30.759 -25.512 1.00 91.44 76 SER A CA 1
ATOM 587 C C . SER A 1 76 ? -2.775 31.570 -24.213 1.00 91.44 76 SER A C 1
ATOM 589 O O . SER A 1 76 ? -3.766 32.267 -23.996 1.00 91.44 76 SER A O 1
ATOM 591 N N . ARG A 1 77 ? -1.785 31.470 -23.317 1.00 89.12 77 ARG A N 1
ATOM 592 C CA . ARG A 1 77 ? -1.762 32.143 -22.009 1.00 89.12 77 ARG A CA 1
ATOM 593 C C . ARG A 1 77 ? -0.445 32.875 -21.829 1.00 89.12 77 ARG A C 1
ATOM 595 O O . ARG A 1 77 ? 0.604 32.345 -22.170 1.00 89.12 77 ARG A O 1
ATOM 602 N N . GLN A 1 78 ? -0.495 34.070 -21.246 1.00 89.50 78 GLN A N 1
ATOM 603 C CA . GLN A 1 78 ? 0.713 34.742 -20.770 1.00 89.50 78 GLN A CA 1
ATOM 604 C C . GLN A 1 78 ? 1.156 34.136 -19.436 1.00 89.50 78 GLN A C 1
ATOM 606 O O . GLN A 1 78 ? 0.342 33.925 -18.536 1.00 89.50 78 GLN A O 1
ATOM 611 N N . LEU A 1 79 ? 2.454 33.880 -19.313 1.00 90.62 79 LEU A N 1
ATOM 612 C CA . LEU A 1 79 ? 3.085 33.226 -18.174 1.00 90.62 79 LEU A CA 1
ATOM 613 C C . LEU A 1 79 ? 4.194 34.152 -17.626 1.00 90.62 79 LEU A C 1
ATOM 615 O O . LEU A 1 79 ? 5.351 34.026 -18.020 1.00 90.62 79 LEU A O 1
ATOM 619 N N . PRO A 1 80 ? 3.863 35.143 -16.774 1.00 92.12 80 PRO A N 1
ATOM 620 C CA . PRO A 1 80 ? 4.845 36.063 -16.182 1.00 92.12 80 PRO A CA 1
ATOM 621 C C . PRO A 1 80 ? 5.680 35.418 -15.062 1.00 92.12 80 PRO A C 1
ATOM 623 O O . PRO A 1 80 ? 5.141 34.977 -14.049 1.00 92.12 80 PRO A O 1
ATOM 626 N N . PHE A 1 81 ? 7.002 35.373 -15.221 1.00 92.00 81 PHE A N 1
ATOM 627 C CA . PHE A 1 81 ? 7.909 34.691 -14.294 1.00 92.00 81 PHE A CA 1
ATOM 628 C C . PHE A 1 81 ? 9.130 35.530 -13.925 1.00 92.00 81 PHE A C 1
ATOM 630 O O . PHE A 1 81 ? 9.645 36.310 -14.726 1.00 92.00 81 PHE A O 1
ATOM 637 N N . THR A 1 82 ? 9.689 35.240 -12.755 1.00 93.81 82 THR A N 1
ATOM 638 C CA . THR A 1 82 ? 11.057 35.612 -12.398 1.00 93.81 82 THR A CA 1
ATOM 639 C C . THR A 1 82 ? 11.924 34.361 -12.449 1.00 93.81 82 THR A C 1
ATOM 641 O O . THR A 1 82 ? 11.658 33.381 -11.752 1.00 93.81 82 THR A O 1
ATOM 644 N N . ILE A 1 83 ? 12.973 34.386 -13.268 1.00 93.44 83 ILE A N 1
ATOM 645 C CA . ILE A 1 83 ? 13.951 33.304 -13.381 1.00 93.44 83 ILE A CA 1
ATOM 646 C C . ILE A 1 83 ? 15.317 33.803 -12.933 1.00 93.44 83 ILE A C 1
ATOM 648 O O . ILE A 1 83 ? 15.776 34.849 -13.386 1.00 93.44 83 ILE A O 1
ATOM 652 N N . ARG A 1 84 ? 15.996 33.008 -12.103 1.00 93.81 84 ARG A N 1
ATOM 653 C CA . ARG A 1 84 ? 17.442 33.122 -11.887 1.00 93.81 84 ARG A CA 1
ATOM 654 C C . ARG A 1 84 ? 18.115 31.824 -12.298 1.00 93.81 84 ARG A C 1
ATOM 656 O O . ARG A 1 84 ? 17.861 30.771 -11.712 1.00 93.81 84 ARG A O 1
ATOM 663 N N . LEU A 1 85 ? 18.972 31.905 -13.305 1.00 93.62 85 LEU A N 1
ATOM 664 C CA . LEU A 1 85 ? 19.704 30.772 -13.850 1.00 93.62 85 LEU A CA 1
ATOM 665 C C . LEU A 1 85 ? 21.154 30.801 -13.368 1.00 93.62 85 LEU A C 1
ATOM 667 O O . LEU A 1 85 ? 21.918 31.696 -13.722 1.00 93.62 85 LEU A O 1
ATOM 671 N N . PHE A 1 86 ? 21.545 29.806 -12.577 1.00 93.50 86 PHE A N 1
ATOM 672 C CA . PHE A 1 86 ? 22.918 29.639 -12.108 1.00 93.50 86 PHE A CA 1
ATOM 673 C C . PHE A 1 86 ? 23.678 28.703 -13.054 1.00 93.50 86 PHE A C 1
ATOM 675 O O . PHE A 1 86 ? 23.497 27.482 -12.997 1.00 93.50 86 PHE A O 1
ATOM 682 N N . LYS A 1 87 ? 24.531 29.274 -13.912 1.00 91.12 87 LYS A N 1
ATOM 683 C CA . LYS A 1 87 ? 25.275 28.545 -14.950 1.00 91.12 87 LYS A CA 1
ATOM 684 C C . LYS A 1 87 ? 26.581 27.954 -14.412 1.00 91.12 87 LYS A C 1
ATOM 686 O O . LYS A 1 87 ? 27.419 28.649 -13.843 1.00 91.12 87 LYS A O 1
ATOM 691 N N . ARG A 1 88 ? 26.753 26.656 -14.635 1.00 90.31 88 ARG A N 1
ATOM 692 C CA . ARG A 1 88 ? 27.874 25.783 -14.261 1.00 90.31 88 ARG A CA 1
ATOM 693 C C . ARG A 1 88 ? 28.276 24.836 -15.397 1.00 90.31 88 ARG A C 1
ATOM 695 O O . ARG A 1 88 ? 29.434 24.431 -15.447 1.00 90.31 88 ARG A O 1
ATOM 702 N N . ILE A 1 89 ? 27.357 24.464 -16.293 1.00 90.06 89 ILE A N 1
ATOM 703 C CA . ILE A 1 89 ? 27.643 23.645 -17.474 1.00 90.06 89 ILE A CA 1
ATOM 704 C C . ILE A 1 89 ? 28.492 24.472 -18.455 1.00 90.06 89 ILE A C 1
ATOM 706 O O . ILE A 1 89 ? 28.053 25.545 -18.878 1.00 90.06 89 ILE A O 1
ATOM 710 N N . PRO A 1 90 ? 29.678 23.983 -18.867 1.00 85.69 90 PRO A N 1
ATOM 711 C CA . PRO A 1 90 ? 30.505 24.660 -19.862 1.00 85.69 90 PRO A CA 1
ATOM 712 C C . PRO A 1 90 ? 29.771 24.859 -21.196 1.00 85.69 90 PRO A C 1
ATOM 714 O O . PRO A 1 90 ? 29.208 23.914 -21.759 1.00 85.69 90 PRO A O 1
ATOM 717 N N . MET A 1 91 ? 29.800 26.087 -21.717 1.00 76.94 91 MET A N 1
ATOM 718 C CA . MET A 1 91 ? 29.219 26.417 -23.022 1.00 76.94 91 MET A CA 1
ATOM 719 C C . MET A 1 91 ? 30.042 25.825 -24.172 1.00 76.94 91 MET A C 1
ATOM 721 O O . MET A 1 91 ? 31.246 25.620 -24.044 1.00 76.94 91 MET A O 1
ATOM 725 N N . GLY A 1 92 ? 29.387 25.530 -25.299 1.00 69.06 92 GLY A N 1
ATOM 726 C CA . GLY A 1 92 ? 30.051 25.031 -26.513 1.00 69.06 92 GLY A CA 1
ATOM 727 C C . GLY A 1 92 ? 30.623 23.607 -26.425 1.00 69.06 92 GLY A C 1
ATOM 728 O O . GLY A 1 92 ? 31.154 23.110 -27.410 1.00 69.06 92 GLY A O 1
ATOM 729 N N . ALA A 1 93 ? 30.477 22.917 -25.288 1.00 66.12 93 ALA A N 1
ATOM 730 C CA . ALA A 1 93 ? 31.063 21.594 -25.041 1.00 66.12 93 ALA A CA 1
ATOM 731 C C . ALA A 1 93 ? 30.191 20.401 -25.500 1.00 66.12 93 ALA A C 1
ATOM 733 O O . ALA A 1 93 ? 30.466 19.260 -25.138 1.00 66.12 93 ALA A O 1
ATOM 734 N N . GLY A 1 94 ? 29.092 20.640 -26.228 1.00 81.00 94 GLY A N 1
ATOM 735 C CA . GLY A 1 94 ? 28.161 19.575 -26.645 1.00 81.00 94 GLY A CA 1
ATOM 736 C C . GLY A 1 94 ? 27.362 18.929 -25.499 1.00 81.00 94 GLY A C 1
ATOM 737 O O . GLY A 1 94 ? 26.738 17.889 -25.687 1.00 81.00 94 GLY A O 1
ATOM 738 N N . LEU A 1 95 ? 27.357 19.549 -24.313 1.00 88.75 95 LEU A N 1
ATOM 739 C CA . LEU A 1 95 ? 26.710 19.037 -23.095 1.00 88.75 95 LEU A CA 1
ATOM 740 C C . LEU A 1 95 ? 25.207 19.353 -22.997 1.00 88.75 95 LEU A C 1
ATOM 742 O O . LEU A 1 95 ? 24.533 18.902 -22.071 1.00 88.75 95 LEU A O 1
ATOM 746 N N . GLY A 1 96 ? 24.686 20.151 -23.934 1.00 88.88 96 GLY A N 1
ATOM 747 C CA . GLY A 1 96 ? 23.269 20.504 -24.027 1.00 88.88 96 GLY A CA 1
ATOM 748 C C . GLY A 1 96 ? 22.744 21.399 -22.900 1.00 88.88 96 GLY A C 1
ATOM 749 O O . GLY A 1 96 ? 21.550 21.370 -22.639 1.00 88.88 96 GLY A O 1
ATOM 750 N N . GLY A 1 97 ? 23.597 22.202 -22.249 1.00 89.50 97 GLY A N 1
ATOM 751 C CA . GLY A 1 97 ? 23.201 23.037 -21.102 1.00 89.50 97 GLY A CA 1
ATOM 752 C C . GLY A 1 97 ? 21.999 23.949 -21.376 1.00 89.50 97 GLY A C 1
ATOM 753 O O . GLY A 1 97 ? 21.026 23.900 -20.639 1.00 89.50 97 GLY A O 1
ATOM 754 N N . GLY A 1 98 ? 21.998 24.703 -22.482 1.00 90.94 98 GLY A N 1
ATOM 755 C CA . GLY A 1 98 ? 20.852 25.559 -22.829 1.00 90.94 98 GLY A CA 1
ATOM 756 C C . GLY A 1 98 ? 19.555 24.777 -23.090 1.00 90.94 98 GLY A C 1
ATOM 757 O O . GLY A 1 98 ? 18.475 25.218 -22.703 1.00 90.94 98 GLY A O 1
ATOM 758 N N . SER A 1 99 ? 19.655 23.594 -23.703 1.00 92.69 99 SER A N 1
ATOM 759 C CA . SER A 1 99 ? 18.505 22.709 -23.929 1.00 92.69 99 SER A CA 1
ATOM 760 C C . SER A 1 99 ? 17.990 22.095 -22.621 1.00 92.69 99 SER A C 1
ATOM 762 O O . SER A 1 99 ? 16.782 21.929 -22.456 1.00 92.69 99 SER A O 1
ATOM 764 N N . ALA A 1 100 ? 18.890 21.795 -21.680 1.00 94.06 100 ALA A N 1
ATOM 765 C CA . ALA A 1 100 ? 18.549 21.331 -20.340 1.00 94.06 100 ALA A CA 1
ATOM 766 C C . ALA A 1 100 ? 17.808 22.415 -19.546 1.00 94.06 100 ALA A C 1
ATOM 768 O O . ALA A 1 100 ? 16.755 22.135 -18.972 1.00 94.06 100 ALA A O 1
ATOM 769 N N . ASP A 1 101 ? 18.310 23.653 -19.575 1.00 95.00 101 ASP A N 1
ATOM 770 C CA . ASP A 1 101 ? 17.684 24.808 -18.922 1.00 95.00 101 ASP A CA 1
ATOM 771 C C . ASP A 1 101 ? 16.260 25.034 -19.452 1.00 95.00 101 ASP A C 1
ATOM 773 O O . ASP A 1 101 ? 15.313 25.194 -18.679 1.00 95.00 101 ASP A O 1
ATOM 777 N N . ALA A 1 102 ? 16.089 24.979 -20.778 1.00 95.56 102 ALA A N 1
ATOM 778 C CA . ALA A 1 102 ? 14.794 25.119 -21.438 1.00 95.56 102 ALA A CA 1
ATOM 779 C C . ALA A 1 102 ? 13.808 24.003 -21.055 1.00 95.56 102 ALA A C 1
ATOM 781 O O . ALA A 1 102 ? 12.657 24.283 -20.720 1.00 95.56 102 ALA A O 1
ATOM 782 N N . ALA A 1 103 ? 14.248 22.741 -21.051 1.00 95.88 103 ALA A N 1
ATOM 783 C CA . ALA A 1 103 ? 13.407 21.610 -20.655 1.00 95.88 103 ALA A CA 1
ATOM 784 C C . ALA A 1 103 ? 12.967 21.696 -19.185 1.00 95.88 103 ALA A C 1
ATOM 786 O O . ALA A 1 103 ? 11.816 21.397 -18.854 1.00 95.88 103 ALA A O 1
ATOM 787 N N . VAL A 1 104 ? 13.871 22.113 -18.295 1.00 96.19 104 VAL A N 1
ATOM 788 C CA . VAL A 1 104 ? 13.551 22.321 -16.879 1.00 96.19 104 VAL A CA 1
ATOM 789 C C . VAL A 1 104 ? 12.578 23.479 -16.699 1.00 96.19 104 VAL A C 1
ATOM 791 O O . VAL A 1 104 ? 11.626 23.338 -15.932 1.00 96.19 104 VAL A O 1
ATOM 794 N N . PHE A 1 105 ? 12.747 24.576 -17.440 1.00 96.56 105 PHE A N 1
ATOM 795 C CA . PHE A 1 105 ? 11.778 25.667 -17.439 1.00 96.56 105 PHE A CA 1
ATOM 796 C C . PHE A 1 105 ? 10.385 25.194 -17.877 1.00 96.56 105 PHE A C 1
ATOM 798 O O . PHE A 1 105 ? 9.417 25.467 -17.174 1.00 96.56 105 PHE A O 1
ATOM 805 N N . LEU A 1 106 ? 10.270 24.434 -18.976 1.00 96.81 106 LEU A N 1
ATOM 806 C CA . LEU A 1 106 ? 8.983 23.904 -19.449 1.00 96.81 106 LEU A CA 1
ATOM 807 C C . LEU A 1 106 ? 8.278 23.067 -18.371 1.00 96.81 106 LEU A C 1
ATOM 809 O O . LEU A 1 106 ? 7.084 23.243 -18.133 1.00 96.81 106 LEU A O 1
ATOM 813 N N . LYS A 1 107 ? 9.020 22.202 -17.666 1.00 95.06 107 LYS A N 1
ATOM 814 C CA . LYS A 1 107 ? 8.492 21.424 -16.531 1.00 95.06 107 LYS A CA 1
ATOM 815 C C . LYS A 1 107 ? 8.055 22.318 -15.370 1.00 95.06 107 LYS A C 1
ATOM 817 O O . LYS A 1 107 ? 6.960 22.135 -14.842 1.00 95.06 107 LYS A O 1
ATOM 822 N N . ALA A 1 108 ? 8.897 23.275 -14.985 1.00 94.56 108 ALA A N 1
ATOM 823 C CA . ALA A 1 108 ? 8.630 24.181 -13.875 1.00 94.56 108 ALA A CA 1
ATOM 824 C C . ALA A 1 108 ? 7.406 25.069 -14.151 1.00 94.56 108 ALA A C 1
ATOM 826 O O . ALA A 1 108 ? 6.541 25.200 -13.291 1.00 94.56 108 ALA A O 1
ATOM 827 N N . ALA A 1 109 ? 7.288 25.623 -15.359 1.00 93.88 109 ALA A N 1
ATOM 828 C CA . ALA A 1 109 ? 6.150 26.434 -15.774 1.00 93.88 109 ALA A CA 1
ATOM 829 C C . ALA A 1 109 ? 4.858 25.604 -15.871 1.00 93.88 109 ALA A C 1
ATOM 831 O O . ALA A 1 109 ? 3.822 26.032 -15.363 1.00 93.88 109 ALA A O 1
ATOM 832 N N . ASN A 1 110 ? 4.916 24.387 -16.425 1.00 95.12 110 ASN A N 1
ATOM 833 C CA . ASN A 1 110 ? 3.768 23.473 -16.444 1.00 95.12 110 ASN A CA 1
ATOM 834 C C . ASN A 1 110 ? 3.208 23.230 -15.032 1.00 95.12 110 ASN A C 1
ATOM 836 O O . ASN A 1 110 ? 1.994 23.263 -14.832 1.00 95.12 110 ASN A O 1
ATOM 840 N N . GLN A 1 111 ? 4.095 23.065 -14.045 1.00 92.56 111 GLN A N 1
ATOM 841 C CA . GLN A 1 111 ? 3.720 22.878 -12.645 1.00 92.56 111 GLN A CA 1
ATOM 842 C C . GLN A 1 111 ? 3.222 24.174 -11.979 1.00 92.56 111 GLN A C 1
ATOM 844 O O . GLN A 1 111 ? 2.163 24.171 -11.360 1.00 92.56 111 GLN A O 1
ATOM 849 N N . LEU A 1 112 ? 3.952 25.288 -12.105 1.00 91.44 112 LEU A N 1
ATOM 850 C CA . LEU A 1 112 ? 3.640 26.557 -11.424 1.00 91.44 112 LEU A CA 1
ATOM 851 C C . LEU A 1 112 ? 2.317 27.194 -11.870 1.00 91.44 112 LEU A C 1
ATOM 853 O O . LEU A 1 112 ? 1.677 27.906 -11.089 1.00 91.44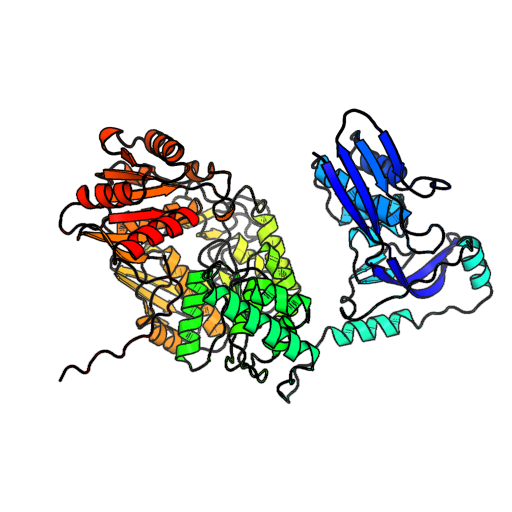 112 LEU A O 1
ATOM 857 N N . TYR A 1 113 ? 1.913 26.963 -13.118 1.00 89.56 113 TYR A N 1
ATOM 858 C CA . TYR A 1 113 ? 0.658 27.483 -13.667 1.00 89.56 113 TYR A CA 1
ATOM 859 C C . TYR A 1 113 ? -0.441 26.429 -13.784 1.00 89.56 113 TYR A C 1
ATOM 861 O O . TYR A 1 113 ? -1.530 26.766 -14.252 1.00 89.56 113 TYR A O 1
ATOM 869 N N . GLY A 1 114 ? -0.171 25.184 -13.370 1.00 90.94 114 GLY A N 1
ATOM 870 C CA . GLY A 1 114 ? -1.123 24.079 -13.477 1.00 90.94 114 GLY A CA 1
ATOM 871 C C . GLY A 1 114 ? -1.627 23.896 -14.907 1.00 90.94 114 GLY A C 1
ATOM 872 O O . GLY A 1 114 ? -2.832 23.838 -15.127 1.00 90.94 114 GLY A O 1
ATOM 873 N N . LEU A 1 115 ? -0.721 23.882 -15.893 1.00 89.88 115 LEU A N 1
ATOM 874 C CA . LEU A 1 115 ? -1.097 23.813 -17.315 1.00 89.88 115 LEU A CA 1
ATOM 875 C C . LEU A 1 115 ? -1.544 22.404 -17.734 1.00 89.88 115 LEU A C 1
ATOM 877 O O . LEU A 1 115 ? -2.126 22.251 -18.801 1.00 89.88 115 LEU A O 1
ATOM 881 N N . MET A 1 116 ? -1.299 21.394 -16.889 1.00 91.00 116 MET A N 1
ATOM 882 C CA . MET A 1 116 ? -1.715 19.997 -17.077 1.00 91.00 116 MET A CA 1
ATOM 883 C C . MET A 1 116 ? -1.217 19.357 -18.384 1.00 91.00 116 MET A C 1
ATOM 885 O O . MET A 1 116 ? -1.774 18.358 -18.835 1.00 91.00 116 MET A O 1
ATOM 889 N N . LEU A 1 117 ? -0.135 19.888 -18.966 1.00 90.31 117 LEU A N 1
ATOM 890 C CA . LEU A 1 117 ? 0.467 19.337 -20.177 1.00 90.31 117 LEU A CA 1
ATOM 891 C C . LEU A 1 117 ? 1.176 18.019 -19.857 1.00 90.31 117 LEU A C 1
ATOM 893 O O . LEU A 1 117 ? 1.978 17.927 -18.917 1.00 90.31 117 LEU A O 1
ATOM 897 N N . LYS A 1 118 ? 0.907 16.995 -20.663 1.00 89.62 118 LYS A N 1
ATOM 898 C CA . LYS A 1 118 ? 1.573 15.692 -20.620 1.00 89.62 118 LYS A CA 1
ATOM 899 C C . LYS A 1 118 ? 3.004 15.815 -21.142 1.00 89.62 118 LYS A C 1
ATOM 901 O O . LYS A 1 118 ? 3.357 16.725 -21.888 1.00 89.62 118 LYS A O 1
ATOM 906 N N . THR A 1 119 ? 3.851 14.840 -20.806 1.00 84.25 119 THR A N 1
ATOM 907 C CA . THR A 1 119 ? 5.254 14.816 -21.262 1.00 84.25 119 THR A CA 1
ATOM 908 C C . THR A 1 119 ? 5.389 14.820 -22.788 1.00 84.25 119 THR A C 1
ATOM 910 O O . THR A 1 119 ? 6.335 15.415 -23.289 1.00 84.25 119 THR A O 1
ATOM 913 N N . ALA A 1 120 ? 4.454 14.199 -23.516 1.00 85.56 120 ALA A N 1
ATOM 914 C CA . ALA A 1 120 ? 4.441 14.214 -24.980 1.00 85.56 120 ALA A CA 1
ATOM 915 C C . ALA A 1 120 ? 4.203 15.628 -25.539 1.00 85.56 120 ALA A C 1
ATOM 917 O O . ALA A 1 120 ? 4.970 16.088 -26.374 1.00 85.56 120 ALA A O 1
ATOM 918 N N . GLU A 1 121 ? 3.227 16.359 -24.996 1.00 91.44 121 GLU A N 1
ATOM 919 C CA . GLU A 1 121 ? 2.919 17.739 -25.402 1.00 91.44 121 GLU A CA 1
ATOM 920 C C . GLU A 1 12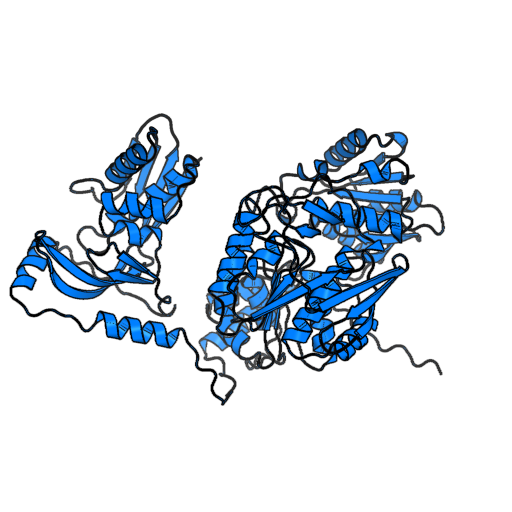1 ? 4.083 18.686 -25.071 1.00 91.44 121 GLU A C 1
ATOM 922 O O . GLU A 1 121 ? 4.479 19.523 -25.881 1.00 91.44 121 GLU A O 1
ATOM 927 N N . LEU A 1 122 ? 4.711 18.508 -23.901 1.00 92.19 122 LEU A N 1
ATOM 928 C CA . LEU A 1 122 ? 5.935 19.235 -23.556 1.00 92.19 122 LEU A CA 1
ATOM 929 C C . LEU A 1 122 ? 7.098 18.894 -24.495 1.00 92.19 122 LEU A C 1
ATOM 931 O O . LEU A 1 122 ? 7.914 19.770 -24.770 1.00 92.19 122 LEU A O 1
ATOM 935 N N . ALA A 1 123 ? 7.193 17.651 -24.976 1.00 88.94 123 ALA A N 1
ATOM 936 C CA . ALA A 1 123 ? 8.220 17.239 -25.928 1.00 88.94 123 ALA A CA 1
ATOM 937 C C . ALA A 1 123 ? 8.003 17.866 -27.309 1.00 88.94 123 ALA A C 1
ATOM 939 O O . ALA A 1 123 ? 8.972 18.344 -27.890 1.00 88.94 123 ALA A O 1
ATOM 940 N N . GLU A 1 124 ? 6.761 17.968 -27.782 1.00 91.50 124 GLU A N 1
ATOM 941 C CA . GLU A 1 124 ? 6.421 18.680 -29.023 1.00 91.50 124 GLU A CA 1
ATOM 942 C C . GLU A 1 124 ? 6.752 20.178 -28.937 1.00 91.50 124 GLU A C 1
ATOM 944 O O . GLU A 1 124 ? 7.329 20.754 -29.861 1.00 91.50 124 GLU A O 1
ATOM 949 N N . ILE A 1 125 ? 6.436 20.819 -27.805 1.00 94.44 125 ILE A N 1
ATOM 950 C CA . ILE A 1 125 ? 6.845 22.206 -27.529 1.00 94.44 125 ILE A CA 1
ATOM 951 C C . ILE A 1 125 ? 8.376 22.296 -27.481 1.00 94.44 125 ILE A C 1
ATOM 953 O O . ILE A 1 125 ? 8.974 23.182 -28.088 1.00 94.44 125 ILE A O 1
ATOM 957 N N . GLY A 1 126 ? 9.020 21.360 -26.784 1.00 93.19 126 GLY A N 1
ATOM 958 C CA . GLY A 1 126 ? 10.469 21.290 -26.641 1.00 93.19 126 GLY A CA 1
ATOM 959 C C . GLY A 1 126 ? 11.194 21.145 -27.977 1.00 93.19 126 GLY A C 1
ATOM 960 O O . GLY A 1 126 ? 12.204 21.809 -28.187 1.00 93.19 126 GLY A O 1
ATOM 961 N N . GLU A 1 127 ? 10.666 20.355 -28.909 1.00 91.25 127 GLU A N 1
ATOM 962 C CA . GLU A 1 127 ? 11.249 20.174 -30.240 1.00 91.25 127 GLU A CA 1
ATOM 963 C C . GLU A 1 127 ? 11.296 21.487 -31.038 1.00 91.25 127 GLU A C 1
ATOM 965 O O . GLU A 1 127 ? 12.307 21.769 -31.685 1.00 91.25 127 GLU A O 1
ATOM 970 N N . ARG A 1 128 ? 10.273 22.349 -30.911 1.00 92.19 128 ARG A N 1
ATOM 971 C CA . ARG A 1 128 ? 10.275 23.702 -31.507 1.00 92.19 128 ARG A CA 1
ATOM 972 C C . ARG A 1 128 ? 11.320 24.623 -30.876 1.00 92.19 128 ARG A C 1
ATOM 974 O O . ARG A 1 128 ? 11.876 25.502 -31.543 1.00 92.19 128 ARG A O 1
ATOM 981 N N . VAL A 1 129 ? 11.638 24.409 -29.597 1.00 92.38 129 VAL A N 1
ATOM 982 C CA . VAL A 1 129 ? 12.717 25.124 -28.902 1.00 92.38 129 VAL A CA 1
ATOM 983 C C . VAL A 1 129 ? 14.080 24.655 -29.411 1.00 92.38 129 VAL A C 1
ATOM 985 O O . VAL A 1 129 ? 14.885 25.495 -29.823 1.00 92.38 129 VAL A O 1
ATOM 988 N N . GLY A 1 130 ? 14.315 23.343 -29.450 1.00 88.88 130 GLY A N 1
ATOM 989 C CA . GLY A 1 130 ? 15.497 22.727 -30.051 1.00 88.88 130 GLY A CA 1
ATOM 990 C C . GLY A 1 130 ? 15.476 21.196 -29.979 1.00 88.88 130 GLY A C 1
ATOM 991 O O . GLY A 1 130 ? 14.959 20.619 -29.027 1.00 88.88 130 GLY A O 1
ATOM 992 N N . HIS A 1 131 ? 16.107 20.529 -30.952 1.00 85.31 131 HIS A N 1
ATOM 993 C CA . HIS A 1 131 ? 16.028 19.067 -31.127 1.00 85.31 131 HIS A CA 1
ATOM 994 C C . HIS A 1 131 ? 16.510 18.232 -29.929 1.00 85.31 131 HIS A C 1
ATOM 996 O O . HIS A 1 131 ? 16.050 17.111 -29.746 1.00 85.31 131 HIS A O 1
ATOM 1002 N N . ASP A 1 132 ? 17.396 18.776 -29.090 1.00 88.00 132 ASP A N 1
ATOM 1003 C CA . ASP A 1 132 ? 17.890 18.102 -27.882 1.00 88.00 132 ASP A CA 1
ATOM 1004 C C . ASP A 1 132 ? 16.981 18.299 -26.650 1.00 88.00 132 ASP A C 1
ATOM 1006 O O . ASP A 1 132 ? 17.106 17.564 -25.671 1.00 88.00 132 ASP A O 1
ATOM 1010 N N . VAL A 1 133 ? 16.070 19.282 -26.653 1.00 92.81 133 VAL A N 1
ATOM 1011 C CA . VAL A 1 133 ? 15.200 19.609 -25.503 1.00 92.81 133 VAL A CA 1
ATOM 1012 C C . VAL A 1 133 ? 14.298 18.432 -25.093 1.00 92.81 133 VAL A C 1
ATOM 1014 O O . VAL A 1 133 ? 14.220 18.165 -23.888 1.00 92.81 133 VAL A O 1
ATOM 1017 N N . PRO A 1 134 ? 13.681 17.665 -26.021 1.00 92.44 134 PRO A N 1
ATOM 1018 C CA . PRO A 1 134 ? 12.904 16.475 -25.669 1.00 92.44 134 PRO A CA 1
ATOM 1019 C C . PRO A 1 134 ? 13.670 15.475 -24.792 1.00 92.44 134 PRO A C 1
ATOM 1021 O O . PRO A 1 134 ? 13.091 14.882 -23.880 1.00 92.44 134 PRO A O 1
ATOM 1024 N N . PHE A 1 135 ? 14.988 15.332 -24.989 1.00 92.75 135 PHE A N 1
ATOM 1025 C CA . PHE A 1 135 ? 15.792 14.400 -24.196 1.00 92.75 135 PHE A CA 1
ATOM 1026 C C . PHE A 1 135 ? 15.841 14.822 -22.732 1.00 92.75 135 PHE A C 1
ATOM 1028 O O . PHE A 1 135 ? 15.657 13.992 -21.846 1.00 92.75 135 PHE A O 1
ATOM 1035 N N . PHE A 1 136 ? 16.009 16.114 -22.459 1.00 93.81 136 PHE A N 1
ATOM 1036 C CA . PHE A 1 136 ? 16.080 16.647 -21.097 1.00 93.81 136 PHE A CA 1
ATOM 1037 C C . PHE A 1 136 ? 14.722 16.657 -20.371 1.00 93.81 136 PHE A C 1
ATOM 1039 O O . PHE A 1 136 ? 14.663 16.719 -19.136 1.00 93.81 136 PHE A O 1
ATOM 1046 N N . LEU A 1 137 ? 13.611 16.515 -21.103 1.00 90.00 137 LEU A N 1
ATOM 1047 C CA . LEU A 1 137 ? 12.299 16.279 -20.499 1.00 90.00 137 LEU A CA 1
ATOM 1048 C C . LEU A 1 137 ? 12.164 14.861 -19.926 1.00 90.00 137 LEU A C 1
ATOM 1050 O O . LEU A 1 137 ? 11.446 14.673 -18.944 1.00 90.00 137 LEU A O 1
ATOM 1054 N N . ILE A 1 138 ? 12.892 13.884 -20.461 1.00 85.50 138 ILE A N 1
ATOM 1055 C CA . ILE A 1 138 ? 12.869 12.494 -19.984 1.00 85.50 138 ILE A CA 1
ATOM 1056 C C . ILE A 1 138 ? 14.061 12.228 -19.053 1.00 85.50 138 ILE A C 1
ATOM 1058 O O . ILE A 1 138 ? 13.882 11.786 -17.918 1.00 85.50 138 ILE A O 1
ATOM 1062 N N . GLY A 1 139 ? 15.268 12.564 -19.511 1.00 88.75 139 GLY A N 1
ATOM 1063 C CA . GLY A 1 139 ? 16.540 12.303 -18.844 1.00 88.75 139 GLY A CA 1
ATOM 1064 C C . GLY A 1 139 ? 16.939 10.821 -18.833 1.00 88.75 139 GLY A C 1
ATOM 1065 O O . GLY A 1 139 ? 16.278 9.960 -19.410 1.00 88.75 139 GLY A O 1
ATOM 1066 N N . GLY A 1 140 ? 18.041 10.510 -18.151 1.00 90.75 140 GLY A N 1
ATOM 1067 C CA . GLY A 1 140 ? 18.527 9.136 -17.988 1.00 90.75 140 GLY A CA 1
ATOM 1068 C C . GLY A 1 140 ? 19.380 8.660 -19.164 1.00 90.75 140 GLY A C 1
ATOM 1069 O O . GLY A 1 140 ? 20.228 9.407 -19.645 1.00 90.75 140 GLY A O 1
ATOM 1070 N N . THR A 1 141 ? 19.205 7.404 -19.581 1.00 93.00 141 THR A N 1
ATOM 1071 C CA . THR A 1 141 ? 19.871 6.819 -20.756 1.00 93.00 141 THR A CA 1
ATOM 1072 C C . THR A 1 141 ? 18.833 6.648 -21.861 1.00 93.00 141 THR A C 1
ATOM 1074 O O . THR A 1 141 ? 17.785 6.050 -21.629 1.00 93.00 141 THR A O 1
ATOM 1077 N N . GLY A 1 142 ? 19.101 7.149 -23.063 1.00 92.19 142 GLY A N 1
ATOM 1078 C CA . GLY A 1 142 ? 18.156 7.068 -24.177 1.00 92.19 142 GLY A CA 1
ATOM 1079 C C . GLY A 1 142 ? 18.853 6.935 -25.521 1.00 92.19 142 GLY A C 1
ATOM 1080 O O . GLY A 1 142 ? 19.981 7.389 -25.685 1.00 92.19 142 GLY A O 1
ATOM 1081 N N . ARG A 1 143 ? 18.183 6.299 -26.479 1.00 93.25 143 ARG A N 1
ATOM 1082 C CA . ARG A 1 143 ? 18.557 6.308 -27.892 1.00 93.25 143 ARG A CA 1
ATOM 1083 C C . ARG A 1 143 ? 17.811 7.448 -28.570 1.00 93.25 143 ARG A C 1
ATOM 1085 O O . ARG A 1 143 ? 16.591 7.524 -28.461 1.00 93.25 143 ARG A O 1
ATOM 1092 N N . ALA A 1 144 ? 18.543 8.302 -29.259 1.00 91.12 144 ALA A N 1
ATOM 1093 C CA . ALA A 1 144 ? 18.030 9.411 -30.037 1.00 91.12 144 ALA A CA 1
ATOM 1094 C C . ALA A 1 144 ? 18.271 9.133 -31.519 1.00 91.12 144 ALA A C 1
ATOM 1096 O O . ALA A 1 144 ? 19.393 8.814 -31.912 1.00 91.12 144 ALA A O 1
ATOM 1097 N N . THR A 1 145 ? 17.214 9.241 -32.317 1.00 89.00 145 THR A N 1
ATOM 1098 C CA . THR A 1 145 ? 17.218 8.966 -33.761 1.00 89.00 145 THR A CA 1
ATOM 1099 C C . THR A 1 145 ? 16.636 10.146 -34.546 1.00 89.00 145 THR A C 1
ATOM 1101 O O . THR A 1 145 ? 16.098 11.091 -33.954 1.00 89.00 145 THR A O 1
ATOM 1104 N N . GLY A 1 146 ? 16.762 10.132 -35.876 1.00 87.00 146 GLY A N 1
ATOM 1105 C CA . GLY A 1 146 ? 16.295 11.226 -36.729 1.00 87.00 146 GLY A CA 1
ATOM 1106 C C . GLY A 1 146 ? 17.188 12.458 -36.575 1.00 87.00 146 GLY A C 1
ATOM 1107 O O . GLY A 1 146 ? 18.397 12.362 -36.750 1.00 87.00 146 GLY A O 1
ATOM 1108 N N . LEU A 1 147 ? 16.613 13.604 -36.201 1.00 83.19 147 LEU A N 1
ATOM 1109 C CA . LEU A 1 147 ? 17.364 14.830 -35.873 1.00 83.19 147 LEU A CA 1
ATOM 1110 C C . LEU A 1 147 ? 17.839 14.875 -34.405 1.00 83.19 147 LEU A C 1
ATOM 1112 O O . LEU A 1 147 ? 18.324 15.902 -33.936 1.00 83.19 147 LEU A O 1
ATOM 1116 N N . GLY A 1 148 ? 17.674 13.775 -33.662 1.00 77.25 148 GLY A N 1
ATOM 1117 C CA . GLY A 1 148 ? 17.960 13.692 -32.227 1.00 77.25 148 GLY A CA 1
ATOM 1118 C C . GLY A 1 148 ? 16.743 13.917 -31.321 1.00 77.25 148 GLY A C 1
ATOM 1119 O O . GLY A 1 148 ? 16.854 13.723 -30.113 1.00 77.25 148 GLY A O 1
ATOM 1120 N N . SER A 1 149 ? 15.581 14.252 -31.892 1.00 78.06 149 SER A N 1
ATOM 1121 C CA . SER A 1 149 ? 14.323 14.477 -31.166 1.00 78.06 149 SER A CA 1
ATOM 1122 C C . SER A 1 149 ? 13.461 13.219 -30.998 1.00 78.06 149 SER A C 1
ATOM 1124 O O . SER A 1 149 ? 12.631 13.166 -30.091 1.00 78.06 149 SER A O 1
ATOM 1126 N N . THR A 1 150 ? 13.667 12.176 -31.815 1.00 84.25 150 THR A N 1
ATOM 1127 C CA . THR A 1 150 ? 12.942 10.900 -31.679 1.00 84.25 150 THR A CA 1
ATOM 1128 C C . THR A 1 150 ? 13.641 10.011 -30.660 1.00 84.25 150 THR A C 1
ATOM 1130 O O . THR A 1 150 ? 14.728 9.487 -30.919 1.00 84.25 150 THR A O 1
ATOM 1133 N N . LEU A 1 151 ? 13.015 9.844 -29.495 1.00 87.50 151 LEU A N 1
ATOM 1134 C CA . LEU A 1 151 ? 13.645 9.247 -28.323 1.00 87.50 151 LEU A CA 1
ATOM 1135 C C . LEU A 1 151 ? 13.032 7.906 -27.941 1.00 87.50 151 LEU A C 1
ATOM 1137 O O . LEU A 1 151 ? 11.821 7.765 -27.792 1.00 87.50 151 LEU A O 1
ATOM 1141 N N . MET A 1 152 ? 13.906 6.946 -27.667 1.00 86.38 152 MET A N 1
ATOM 1142 C CA . MET A 1 152 ? 13.574 5.680 -27.033 1.00 86.38 152 MET A CA 1
ATOM 1143 C C . MET A 1 152 ? 14.358 5.571 -25.726 1.00 86.38 152 MET A C 1
ATOM 1145 O O . MET A 1 152 ? 15.587 5.624 -25.723 1.00 86.38 152 MET A O 1
ATOM 1149 N N . ALA A 1 153 ? 13.663 5.401 -24.603 1.00 85.31 153 ALA A N 1
ATOM 1150 C CA . ALA A 1 153 ? 14.326 5.169 -23.324 1.00 85.31 153 ALA A CA 1
ATOM 1151 C C . ALA A 1 153 ? 15.115 3.848 -23.359 1.00 85.31 153 ALA A C 1
ATOM 1153 O O . ALA A 1 153 ? 14.612 2.825 -23.825 1.00 85.31 153 ALA A O 1
ATOM 1154 N N . LEU A 1 154 ? 16.345 3.869 -22.846 1.00 87.69 154 LEU A N 1
ATOM 1155 C CA . LEU A 1 154 ? 17.198 2.693 -22.705 1.00 87.69 154 LEU A CA 1
ATOM 1156 C C . LEU A 1 154 ? 17.360 2.325 -21.223 1.00 87.69 154 LEU A C 1
ATOM 1158 O O . LEU A 1 154 ? 17.151 3.168 -20.344 1.00 87.69 154 LEU A O 1
ATOM 1162 N N . PRO A 1 155 ? 17.760 1.078 -20.914 1.00 84.06 155 PRO A N 1
ATOM 1163 C CA . PRO A 1 155 ? 18.153 0.711 -19.561 1.00 84.06 155 PRO A CA 1
ATOM 1164 C C . PRO A 1 155 ? 19.230 1.663 -19.017 1.00 84.06 155 PRO A C 1
ATOM 1166 O O . PRO A 1 155 ? 20.142 2.035 -19.763 1.00 84.06 155 PRO A O 1
ATOM 1169 N N . PRO A 1 156 ? 19.157 2.053 -17.730 1.00 82.81 156 PRO A N 1
ATOM 1170 C CA . PRO A 1 156 ? 20.133 2.960 -17.148 1.00 82.81 156 PRO A CA 1
ATOM 1171 C C . PRO A 1 156 ? 21.530 2.337 -17.179 1.00 82.81 156 PRO A C 1
ATOM 1173 O O . PRO A 1 156 ? 21.696 1.136 -16.945 1.00 82.81 156 PRO A O 1
ATOM 1176 N N . LEU A 1 157 ? 22.554 3.162 -17.405 1.00 82.44 157 LEU A N 1
ATOM 1177 C CA . LEU A 1 157 ? 23.935 2.713 -17.241 1.00 82.44 157 LEU A CA 1
ATOM 1178 C C . LEU A 1 157 ? 24.182 2.167 -15.823 1.00 82.44 157 LEU A C 1
ATOM 1180 O O . LEU A 1 157 ? 23.590 2.657 -14.855 1.00 82.44 157 LEU A O 1
ATOM 1184 N N . PRO A 1 158 ? 25.113 1.206 -15.657 1.00 79.50 158 PRO A N 1
ATOM 1185 C CA . PRO A 1 158 ? 25.508 0.735 -14.338 1.00 79.50 158 PRO A CA 1
ATOM 1186 C C . PRO A 1 158 ? 25.889 1.901 -13.420 1.00 79.50 158 PRO A C 1
ATOM 1188 O O . PRO A 1 158 ? 26.687 2.756 -13.790 1.00 79.50 158 PRO A O 1
ATOM 1191 N N . ILE A 1 159 ? 25.396 1.906 -12.180 1.00 69.62 159 ILE A N 1
ATOM 1192 C CA . ILE A 1 159 ? 25.579 3.034 -11.244 1.00 69.62 159 ILE A CA 1
ATOM 1193 C C . ILE A 1 159 ? 27.049 3.328 -10.877 1.00 69.62 159 ILE A C 1
ATOM 1195 O O . ILE A 1 159 ? 27.373 4.372 -10.308 1.00 69.62 159 ILE A O 1
ATOM 1199 N N . ARG A 1 160 ? 27.954 2.389 -11.190 1.00 74.38 160 ARG A N 1
ATOM 1200 C CA . ARG A 1 160 ? 29.409 2.526 -11.031 1.00 74.38 160 ARG A CA 1
ATOM 1201 C C . ARG A 1 160 ? 30.082 3.262 -12.186 1.00 74.38 160 ARG A C 1
ATOM 1203 O O . ARG A 1 160 ? 31.249 3.615 -12.046 1.00 74.38 160 ARG A O 1
ATOM 1210 N N . THR A 1 161 ? 29.390 3.480 -13.299 1.00 83.31 161 THR A N 1
ATOM 1211 C CA . THR A 1 161 ? 29.933 4.230 -14.425 1.00 83.31 161 THR A CA 1
ATOM 1212 C C . THR A 1 161 ? 30.159 5.672 -13.983 1.00 83.31 161 THR A C 1
ATOM 1214 O O . THR A 1 161 ? 29.251 6.352 -13.502 1.00 83.31 161 THR A O 1
ATOM 1217 N N . ARG A 1 162 ? 31.409 6.119 -14.084 1.00 88.44 162 ARG A N 1
ATOM 1218 C CA . ARG A 1 162 ? 31.831 7.488 -13.797 1.00 88.44 162 ARG A CA 1
ATOM 1219 C C . ARG A 1 162 ? 32.390 8.074 -15.081 1.00 88.44 162 ARG A C 1
ATOM 1221 O O . ARG A 1 162 ? 33.153 7.407 -15.772 1.00 88.44 162 ARG A O 1
ATOM 1228 N N . PHE A 1 163 ? 32.012 9.309 -15.370 1.00 91.31 163 PHE A N 1
ATOM 1229 C CA . PHE A 1 163 ? 32.544 10.067 -16.491 1.00 91.31 163 PHE A CA 1
ATOM 1230 C C . PHE A 1 163 ? 33.460 11.154 -15.943 1.00 91.31 163 PHE A C 1
ATOM 1232 O O . PHE A 1 163 ? 33.046 11.929 -15.081 1.00 91.31 163 PHE A O 1
ATOM 1239 N N . LEU A 1 164 ? 34.694 11.201 -16.438 1.00 91.62 164 LEU A N 1
ATOM 1240 C CA . LEU A 1 164 ? 35.541 12.380 -16.321 1.00 91.62 164 LEU A CA 1
ATOM 1241 C C . LEU A 1 164 ? 35.315 13.207 -17.585 1.00 91.62 164 LEU A C 1
ATOM 1243 O O . LEU A 1 164 ? 35.662 12.764 -18.677 1.00 91.62 164 LEU A O 1
ATOM 1247 N N . VAL A 1 165 ? 34.689 14.372 -17.439 1.00 88.38 165 VAL A N 1
ATOM 1248 C CA . VAL A 1 165 ? 34.427 15.278 -18.560 1.00 88.38 165 VAL A CA 1
ATOM 1249 C C . VAL A 1 165 ? 35.551 16.305 -18.610 1.00 88.38 165 VAL A C 1
ATOM 1251 O O . VAL A 1 165 ? 35.754 17.045 -17.649 1.00 88.38 165 VAL A O 1
ATOM 1254 N N . VAL A 1 166 ? 36.286 16.333 -19.719 1.00 87.94 166 VAL A N 1
ATOM 1255 C CA . VAL A 1 166 ? 37.363 17.298 -19.963 1.00 87.94 166 VAL A CA 1
ATOM 1256 C C . VAL A 1 166 ? 36.865 18.308 -20.990 1.00 87.94 166 VAL A C 1
ATOM 1258 O O . VAL A 1 166 ? 36.631 17.948 -22.140 1.00 87.94 166 VAL A O 1
ATOM 1261 N N . CYS A 1 167 ? 36.697 19.561 -20.568 1.00 83.94 167 CYS A N 1
ATOM 1262 C CA . CYS A 1 167 ? 36.233 20.653 -21.423 1.00 83.94 167 CYS A CA 1
ATOM 1263 C C . CYS A 1 167 ? 37.378 21.650 -21.660 1.00 83.94 167 CYS A C 1
ATOM 1265 O O . CYS A 1 167 ? 37.586 22.526 -20.817 1.00 83.94 167 CYS A O 1
ATOM 1267 N N . PRO A 1 168 ? 38.147 21.532 -22.758 1.00 82.38 168 PRO A N 1
ATOM 1268 C CA . PRO A 1 168 ? 39.107 22.567 -23.128 1.00 82.38 168 PRO A CA 1
ATOM 1269 C C . PRO A 1 168 ? 38.371 23.861 -23.531 1.00 82.38 168 PRO A C 1
ATOM 1271 O O . PRO A 1 168 ? 37.226 23.786 -23.981 1.00 82.38 168 PRO A O 1
ATOM 1274 N N . PRO A 1 169 ? 39.004 25.046 -23.424 1.00 78.50 169 PRO A N 1
ATOM 1275 C CA . PRO A 1 169 ? 38.427 26.324 -23.853 1.00 78.50 169 PRO A CA 1
ATOM 1276 C C . PRO A 1 169 ? 38.462 26.466 -25.387 1.00 78.50 169 PRO A C 1
ATOM 1278 O O . PRO A 1 169 ? 38.998 27.427 -25.929 1.00 78.50 169 PRO A O 1
ATOM 1281 N N . VAL A 1 170 ? 37.935 25.469 -26.097 1.00 80.31 170 VAL A N 1
ATOM 1282 C CA . VAL A 1 170 ? 37.840 25.420 -27.557 1.00 80.31 170 VAL A CA 1
ATOM 1283 C C . VAL A 1 170 ? 36.388 25.158 -27.912 1.00 80.31 170 VAL A C 1
ATOM 1285 O O . VAL A 1 170 ? 35.789 24.199 -27.428 1.00 80.31 170 VAL A O 1
ATOM 1288 N N . GLN A 1 171 ? 35.827 26.003 -28.770 1.00 74.25 171 GLN A N 1
ATOM 1289 C CA . GLN A 1 171 ? 34.480 25.830 -29.294 1.00 74.25 171 GLN A CA 1
ATOM 1290 C C . GLN A 1 171 ? 34.559 25.485 -30.777 1.00 74.25 171 GLN A C 1
ATOM 1292 O O . GLN A 1 171 ? 35.264 26.148 -31.536 1.00 74.25 171 GLN A O 1
ATOM 1297 N N . VAL A 1 172 ? 33.828 24.450 -31.189 1.00 76.94 172 VAL A N 1
ATOM 1298 C CA . VAL A 1 172 ? 33.726 24.057 -32.596 1.00 76.94 172 VAL A CA 1
ATOM 1299 C C . VAL A 1 172 ? 32.262 24.176 -33.014 1.00 76.94 172 VAL A C 1
ATOM 1301 O O . VAL A 1 172 ? 31.419 23.476 -32.448 1.00 76.94 172 VAL A O 1
ATOM 1304 N N . PRO A 1 173 ? 31.925 25.051 -33.978 1.00 78.19 173 PRO A N 1
ATOM 1305 C CA . PRO A 1 173 ? 30.560 25.171 -34.471 1.00 78.19 173 PRO A CA 1
ATOM 1306 C C . PRO A 1 173 ? 30.047 23.834 -35.010 1.00 78.19 173 PRO A C 1
ATOM 1308 O O . PRO A 1 173 ? 30.669 23.231 -35.884 1.00 78.19 173 PRO A O 1
ATOM 1311 N N . THR A 1 174 ? 28.881 23.393 -34.530 1.00 77.25 174 THR A N 1
ATOM 1312 C CA . THR A 1 174 ? 28.260 22.114 -34.917 1.00 77.25 174 THR A CA 1
ATOM 1313 C C . THR A 1 174 ? 28.158 21.957 -36.434 1.00 77.25 174 THR A C 1
ATOM 1315 O O . THR A 1 174 ? 28.456 20.891 -36.960 1.00 77.25 174 THR A O 1
ATOM 1318 N N . ARG A 1 175 ? 27.829 23.042 -37.146 1.00 80.56 175 ARG A N 1
ATOM 1319 C CA . ARG A 1 175 ? 27.765 23.075 -38.611 1.00 80.56 175 ARG A CA 1
ATOM 1320 C C . ARG A 1 175 ? 29.077 22.640 -39.274 1.00 80.56 175 ARG A C 1
ATOM 1322 O O . ARG A 1 175 ? 29.040 21.786 -40.147 1.00 80.56 175 ARG A O 1
ATOM 1329 N N . ILE A 1 176 ? 30.215 23.174 -38.825 1.00 81.31 176 ILE A N 1
ATOM 1330 C CA . ILE A 1 176 ? 31.537 22.852 -39.388 1.00 81.31 176 ILE A CA 1
ATOM 1331 C C . ILE A 1 176 ? 31.872 21.373 -39.151 1.00 81.31 176 ILE A C 1
ATOM 1333 O O . ILE A 1 176 ? 32.437 20.719 -40.023 1.00 81.31 176 ILE A O 1
ATOM 1337 N N . VAL A 1 177 ? 31.487 20.822 -37.992 1.00 81.25 177 VAL A N 1
ATOM 1338 C CA . VAL A 1 177 ? 31.694 19.398 -37.679 1.00 81.25 177 VAL A CA 1
ATOM 1339 C C . VAL A 1 177 ? 30.905 18.503 -38.637 1.00 81.25 177 VAL A C 1
ATOM 1341 O O . VAL A 1 177 ? 31.465 17.549 -39.167 1.00 81.25 177 VAL A O 1
ATOM 1344 N N . TYR A 1 178 ? 29.631 18.811 -38.890 1.00 81.12 178 TYR A N 1
ATOM 1345 C CA . TYR A 1 178 ? 28.802 18.034 -39.817 1.00 81.12 178 TYR A CA 1
ATOM 1346 C C . TYR A 1 178 ? 29.213 18.220 -41.290 1.00 81.12 178 TYR A C 1
ATOM 1348 O O . TYR A 1 178 ? 29.241 17.241 -42.029 1.00 81.12 178 TYR A O 1
ATOM 1356 N N . GLU A 1 179 ? 29.617 19.426 -41.708 1.00 81.81 179 GLU A N 1
ATOM 1357 C CA . GLU A 1 179 ? 30.172 19.678 -43.052 1.00 81.81 179 GLU A CA 1
ATOM 1358 C C . GLU A 1 179 ? 31.474 18.897 -43.290 1.00 81.81 179 GLU A C 1
ATOM 1360 O O . GLU A 1 179 ? 31.693 18.368 -44.376 1.00 81.81 179 GLU A O 1
ATOM 1365 N N . ALA A 1 180 ? 32.328 18.757 -42.272 1.00 80.81 180 ALA A N 1
ATOM 1366 C CA . ALA A 1 180 ? 33.520 17.918 -42.375 1.00 80.81 180 ALA A CA 1
ATOM 1367 C C . ALA A 1 180 ? 33.163 16.428 -42.545 1.00 80.81 180 ALA A C 1
ATOM 1369 O O . ALA A 1 180 ? 33.841 15.710 -43.283 1.00 80.81 180 ALA A O 1
ATOM 1370 N N . VAL A 1 181 ? 32.080 15.964 -41.910 1.00 79.50 181 VAL A N 1
ATOM 1371 C CA . VAL A 1 181 ? 31.602 14.575 -42.015 1.00 79.50 181 VAL A CA 1
ATOM 1372 C C . VAL A 1 181 ? 31.043 14.254 -43.405 1.00 79.50 181 VAL A C 1
ATOM 1374 O O . VAL A 1 181 ? 31.190 13.109 -43.831 1.00 79.50 181 VAL A O 1
ATOM 1377 N N . ASP A 1 182 ? 30.512 15.231 -44.155 1.00 76.69 182 ASP A N 1
ATOM 1378 C CA . ASP A 1 182 ? 30.024 15.036 -45.539 1.00 76.69 182 ASP A CA 1
ATOM 1379 C C . ASP A 1 182 ? 31.100 14.468 -46.484 1.00 76.69 182 ASP A C 1
ATOM 1381 O O . ASP A 1 182 ? 30.783 13.812 -47.475 1.00 76.69 182 ASP A O 1
ATOM 1385 N N . SER A 1 183 ? 32.379 14.683 -46.165 1.00 66.75 183 SER A N 1
ATOM 1386 C CA . SER A 1 183 ? 33.524 14.159 -46.920 1.00 66.75 183 SER A CA 1
ATOM 1387 C C . SER A 1 183 ? 33.978 12.749 -46.494 1.00 66.75 183 SER A C 1
ATOM 1389 O O . SER A 1 183 ? 34.979 12.240 -46.998 1.00 66.75 183 SER A O 1
ATOM 1391 N N . SER A 1 184 ? 33.252 12.097 -45.576 1.00 66.69 184 SER A N 1
ATOM 1392 C CA . SER A 1 184 ? 33.609 10.808 -44.964 1.00 66.69 184 SER A CA 1
ATOM 1393 C C . SER A 1 184 ? 32.471 9.776 -45.025 1.00 66.69 184 SER A C 1
ATOM 1395 O O . SER A 1 184 ? 31.305 10.118 -45.198 1.00 66.69 184 SER A O 1
ATOM 1397 N N . ALA A 1 185 ? 32.802 8.485 -44.900 1.00 64.50 185 ALA A N 1
ATOM 1398 C CA . ALA A 1 185 ? 31.804 7.412 -44.918 1.00 64.50 185 ALA A CA 1
ATOM 1399 C C . ALA A 1 185 ? 30.943 7.384 -43.625 1.00 64.50 185 ALA A C 1
ATOM 1401 O O . ALA A 1 185 ? 31.483 7.634 -42.544 1.00 64.50 185 ALA A O 1
ATOM 1402 N N . PRO A 1 186 ? 29.645 7.008 -43.695 1.00 66.31 186 PRO A N 1
ATOM 1403 C CA . PRO A 1 186 ? 28.749 6.926 -42.531 1.00 66.31 186 PRO A CA 1
ATOM 1404 C C . PRO A 1 186 ? 29.271 6.019 -41.403 1.00 66.31 186 PRO A C 1
ATOM 1406 O O . PRO A 1 186 ? 29.788 4.927 -41.650 1.00 66.31 186 PRO A O 1
ATOM 1409 N N . SER A 1 187 ? 29.077 6.415 -40.140 1.00 67.50 187 SER A N 1
ATOM 1410 C CA . SER A 1 187 ? 29.656 5.741 -38.958 1.00 67.50 187 SER A CA 1
ATOM 1411 C C . SER A 1 187 ? 28.808 4.598 -38.356 1.00 67.50 187 SER A C 1
ATOM 1413 O O . SER A 1 187 ? 29.085 4.146 -37.248 1.00 67.50 187 SER A O 1
ATOM 1415 N N . ALA A 1 188 ? 27.836 4.075 -39.113 1.00 62.19 188 ALA A N 1
ATOM 1416 C CA . ALA A 1 188 ? 26.606 3.359 -38.718 1.00 62.19 188 ALA A CA 1
ATOM 1417 C C . ALA A 1 188 ? 26.678 2.043 -37.888 1.00 62.19 188 ALA A C 1
ATOM 1419 O O . ALA A 1 188 ? 25.856 1.147 -38.093 1.00 62.19 188 ALA A O 1
ATOM 1420 N N . LYS A 1 189 ? 27.629 1.846 -36.965 1.00 68.25 189 LYS A N 1
ATOM 1421 C CA . LYS A 1 189 ? 27.741 0.580 -36.202 1.00 68.25 189 LYS A CA 1
ATOM 1422 C C . LYS A 1 189 ? 27.955 0.716 -34.693 1.00 68.25 189 LYS A C 1
ATOM 1424 O O . LYS A 1 189 ? 27.858 -0.295 -33.995 1.00 68.25 189 LYS A O 1
ATOM 1429 N N . ARG A 1 190 ? 28.251 1.902 -34.154 1.00 83.44 190 ARG A N 1
ATOM 1430 C CA . ARG A 1 190 ? 28.626 2.044 -32.732 1.00 83.44 190 ARG A CA 1
ATOM 1431 C C . ARG A 1 190 ? 27.396 2.065 -31.831 1.00 83.44 190 ARG A C 1
ATOM 1433 O O . ARG A 1 190 ? 27.399 1.419 -30.781 1.00 83.44 190 ARG A O 1
ATOM 1440 N N . THR A 1 191 ? 26.339 2.752 -32.256 1.00 88.00 191 THR A N 1
ATOM 1441 C CA . THR A 1 191 ? 25.109 2.918 -31.477 1.00 88.00 191 THR A CA 1
ATOM 1442 C C . THR A 1 191 ? 24.368 1.596 -31.319 1.00 88.00 191 THR A C 1
ATOM 1444 O O . THR A 1 191 ? 24.085 1.188 -30.192 1.00 88.00 191 THR A O 1
ATOM 1447 N N . THR A 1 192 ? 24.151 0.854 -32.407 1.00 85.44 192 THR A N 1
ATOM 1448 C CA . THR A 1 192 ? 23.463 -0.449 -32.374 1.00 85.44 192 THR A CA 1
ATOM 1449 C C . THR A 1 192 ? 24.156 -1.453 -31.448 1.00 85.44 192 THR A C 1
ATOM 1451 O O . THR A 1 192 ? 23.491 -2.142 -30.671 1.00 85.44 192 THR A O 1
ATOM 1454 N N . ALA A 1 193 ? 25.493 -1.504 -31.463 1.00 84.94 193 ALA A N 1
ATOM 1455 C CA . ALA A 1 193 ? 26.263 -2.392 -30.591 1.00 84.94 193 ALA A CA 1
ATOM 1456 C C . ALA A 1 193 ? 26.109 -2.030 -29.102 1.00 84.94 193 ALA A C 1
ATOM 1458 O O . ALA A 1 193 ? 25.941 -2.918 -28.259 1.00 84.94 193 ALA A O 1
ATOM 1459 N N . LEU A 1 194 ? 26.130 -0.734 -28.766 1.00 86.00 194 LEU A N 1
ATOM 1460 C CA . LEU A 1 194 ? 25.931 -0.280 -27.391 1.00 86.00 194 LEU A CA 1
ATOM 1461 C C . LEU A 1 194 ? 24.493 -0.534 -26.917 1.00 86.00 194 LEU A C 1
ATOM 1463 O O . LEU A 1 194 ? 24.304 -1.036 -25.811 1.00 86.00 194 LEU A O 1
ATOM 1467 N N . VAL A 1 195 ? 23.491 -0.264 -27.759 1.00 87.12 195 VAL A N 1
ATOM 1468 C CA . VAL A 1 195 ? 22.074 -0.533 -27.461 1.00 87.12 195 VAL A CA 1
ATOM 1469 C C . VAL A 1 195 ? 21.840 -2.019 -27.188 1.00 87.12 195 VAL A C 1
ATOM 1471 O O . VAL A 1 195 ? 21.217 -2.360 -26.180 1.00 87.12 195 VAL A O 1
ATOM 1474 N N . ALA A 1 196 ? 22.382 -2.913 -28.022 1.00 83.56 196 ALA A N 1
ATOM 1475 C CA . ALA A 1 196 ? 22.272 -4.358 -27.824 1.00 83.56 196 ALA A CA 1
ATOM 1476 C C . ALA A 1 196 ? 22.895 -4.797 -26.490 1.00 83.56 196 ALA A C 1
ATOM 1478 O O . ALA A 1 196 ? 22.295 -5.561 -25.730 1.00 83.56 196 ALA A O 1
ATOM 1479 N N . ARG A 1 197 ? 24.072 -4.256 -26.152 1.00 81.38 197 ARG A N 1
ATOM 1480 C CA . ARG A 1 197 ? 24.758 -4.580 -24.897 1.00 81.38 197 ARG A CA 1
ATOM 1481 C C . ARG A 1 197 ? 24.005 -4.058 -23.674 1.00 81.38 197 ARG A C 1
ATOM 1483 O O . ARG A 1 197 ? 23.845 -4.804 -22.711 1.00 81.38 197 ARG A O 1
ATOM 1490 N N . LEU A 1 198 ? 23.488 -2.832 -23.719 1.00 80.38 198 LEU A N 1
ATOM 1491 C CA . LEU A 1 198 ? 22.654 -2.273 -22.649 1.00 80.38 198 LEU A CA 1
ATOM 1492 C C . LEU A 1 198 ? 21.347 -3.054 -22.468 1.00 80.38 198 LEU A C 1
ATOM 1494 O O . LEU A 1 198 ? 20.942 -3.305 -21.336 1.00 80.38 198 LEU A O 1
ATOM 1498 N N . SER A 1 199 ? 20.742 -3.511 -23.564 1.00 75.56 199 SER A N 1
ATOM 1499 C CA . SER A 1 199 ? 19.525 -4.332 -23.536 1.00 75.56 199 SER A CA 1
ATOM 1500 C C . SER A 1 199 ? 19.789 -5.732 -22.964 1.00 75.56 199 SER A C 1
ATOM 1502 O O . SER A 1 199 ? 19.010 -6.220 -22.151 1.00 75.56 199 SER A O 1
ATOM 1504 N N . SER A 1 200 ? 20.931 -6.351 -23.292 1.00 64.50 200 SER A N 1
ATOM 1505 C CA . SER A 1 200 ? 21.339 -7.652 -22.729 1.00 64.50 200 SER A CA 1
ATOM 1506 C C . SER A 1 200 ? 21.635 -7.603 -21.224 1.00 64.50 200 SER A C 1
ATOM 1508 O O . SER A 1 200 ? 21.360 -8.556 -20.506 1.00 64.50 200 SER A O 1
ATOM 1510 N N . LEU A 1 201 ? 22.137 -6.472 -20.714 1.00 60.06 201 LEU A N 1
ATOM 1511 C CA . LEU A 1 201 ? 22.366 -6.266 -19.279 1.00 60.06 201 LEU A CA 1
ATOM 1512 C C . LEU A 1 201 ? 21.059 -6.084 -18.489 1.00 60.06 201 LEU A C 1
ATOM 1514 O O . LEU A 1 201 ? 21.065 -6.225 -17.265 1.00 60.06 201 LEU A O 1
ATOM 1518 N N . ALA A 1 202 ? 19.954 -5.777 -19.175 1.00 49.91 202 ALA A N 1
ATOM 1519 C CA . ALA A 1 202 ? 18.629 -5.622 -18.584 1.00 49.91 202 ALA A CA 1
ATOM 1520 C C . ALA A 1 202 ? 17.843 -6.944 -18.482 1.00 49.91 202 ALA A C 1
ATOM 1522 O O . ALA A 1 202 ? 16.858 -6.994 -17.749 1.00 49.91 202 ALA A O 1
ATOM 1523 N N . CYS A 1 203 ? 18.287 -8.015 -19.153 1.00 34.56 203 CYS A N 1
ATOM 1524 C CA . CYS A 1 203 ? 17.649 -9.332 -19.121 1.00 34.56 203 CYS A CA 1
ATOM 1525 C C . CYS A 1 203 ? 18.571 -10.365 -18.444 1.00 34.56 203 CYS A C 1
ATOM 1527 O O . CYS A 1 203 ? 19.524 -10.838 -19.063 1.00 34.56 203 CYS A O 1
ATOM 1529 N N . PRO A 1 204 ? 18.338 -10.752 -17.176 1.00 39.66 204 PRO A N 1
ATOM 1530 C CA . PRO A 1 204 ? 18.951 -11.955 -16.643 1.00 39.66 204 PRO A CA 1
ATOM 1531 C C . PRO A 1 204 ? 18.202 -13.167 -17.207 1.00 39.66 204 PRO A C 1
ATOM 1533 O O . PRO A 1 204 ? 17.053 -13.415 -16.838 1.00 39.66 204 PRO A O 1
ATOM 1536 N N . SER A 1 205 ? 18.861 -13.936 -18.075 1.00 37.56 205 SER A N 1
ATOM 1537 C CA . SER A 1 205 ? 18.392 -15.261 -18.472 1.00 37.56 205 SER A CA 1
ATOM 1538 C C . SER A 1 205 ? 18.208 -16.133 -17.225 1.00 37.56 205 SER A C 1
ATOM 1540 O O . SER A 1 205 ? 19.145 -16.395 -16.469 1.00 37.56 205 SER A O 1
ATOM 1542 N N . ARG A 1 206 ? 16.969 -16.581 -16.992 1.00 40.19 206 ARG A N 1
ATOM 1543 C CA . ARG A 1 206 ? 16.652 -17.641 -16.029 1.00 40.19 206 ARG A CA 1
ATOM 1544 C C . ARG A 1 206 ? 16.972 -18.986 -16.673 1.00 40.19 206 ARG A C 1
ATOM 1546 O O . ARG A 1 206 ? 16.092 -19.635 -17.224 1.00 40.19 206 ARG A O 1
ATOM 1553 N N . THR A 1 207 ? 18.225 -19.407 -16.594 1.00 35.91 207 THR A N 1
ATOM 1554 C CA . THR A 1 207 ? 18.619 -20.791 -16.886 1.00 35.91 207 THR A CA 1
ATOM 1555 C C . THR A 1 207 ? 19.565 -21.277 -15.802 1.00 35.91 207 THR A C 1
ATOM 1557 O O . THR A 1 207 ? 20.445 -20.539 -15.366 1.00 35.91 207 THR A O 1
ATOM 1560 N N . GLY A 1 208 ? 19.281 -22.487 -15.319 1.00 36.19 208 GLY A N 1
ATOM 1561 C CA . GLY A 1 208 ? 19.790 -23.087 -14.093 1.00 36.19 208 GLY A CA 1
ATOM 1562 C C . GLY A 1 208 ? 21.304 -23.032 -13.928 1.00 36.19 208 GLY A C 1
ATOM 1563 O O . GLY A 1 208 ? 22.042 -23.572 -14.737 1.00 36.19 208 GLY A O 1
ATOM 1564 N N . ASP A 1 209 ? 21.718 -22.351 -12.865 1.00 33.00 209 ASP A N 1
ATOM 1565 C CA . ASP A 1 209 ? 22.600 -22.851 -11.809 1.00 33.00 209 ASP A CA 1
ATOM 1566 C C . ASP A 1 209 ? 22.720 -21.716 -10.784 1.00 33.00 209 ASP A C 1
ATOM 1568 O O . ASP A 1 209 ? 23.484 -20.762 -10.941 1.00 33.00 209 ASP A O 1
ATOM 1572 N N . LEU A 1 210 ? 21.882 -21.757 -9.741 1.00 40.75 210 LEU A N 1
ATOM 1573 C CA . LEU A 1 210 ? 21.912 -20.794 -8.637 1.00 40.75 210 LEU A CA 1
ATOM 1574 C C . LEU A 1 210 ? 23.141 -21.065 -7.757 1.00 40.75 210 LEU A C 1
ATOM 1576 O O . LEU A 1 210 ? 23.034 -21.510 -6.615 1.00 40.75 210 LEU A O 1
ATOM 1580 N N . MET A 1 211 ? 24.333 -20.733 -8.254 1.00 39.41 211 MET A N 1
ATOM 1581 C CA . MET A 1 211 ? 25.399 -20.339 -7.343 1.00 39.41 211 MET A CA 1
ATOM 1582 C C . MET A 1 211 ? 24.920 -19.072 -6.635 1.00 39.41 211 MET A C 1
ATOM 1584 O O . MET A 1 211 ? 24.796 -18.016 -7.256 1.00 39.41 211 MET A O 1
ATOM 1588 N N . ARG A 1 212 ? 24.618 -19.180 -5.331 1.00 52.69 212 ARG A N 1
ATOM 1589 C CA . ARG A 1 212 ? 24.382 -18.030 -4.445 1.00 52.69 212 ARG A CA 1
ATOM 1590 C C . ARG A 1 212 ? 25.486 -17.009 -4.705 1.00 52.69 212 ARG A C 1
ATOM 1592 O O . ARG A 1 212 ? 26.639 -17.249 -4.347 1.00 52.69 212 ARG A O 1
ATOM 1599 N N . ALA A 1 213 ? 25.161 -15.908 -5.377 1.00 49.94 213 ALA A N 1
ATOM 1600 C CA . ALA A 1 213 ? 26.147 -14.894 -5.708 1.00 49.94 213 ALA A CA 1
ATOM 1601 C C . ALA A 1 213 ? 26.687 -14.315 -4.395 1.00 49.94 213 ALA A C 1
ATOM 1603 O O . ALA A 1 213 ? 26.000 -13.548 -3.720 1.00 49.94 213 ALA A O 1
ATOM 1604 N N . LYS A 1 214 ? 27.900 -14.720 -4.001 1.00 64.81 214 LYS A N 1
ATOM 1605 C CA . LYS A 1 214 ? 28.553 -14.198 -2.799 1.00 64.81 214 LYS A CA 1
ATOM 1606 C C . LYS A 1 214 ? 28.649 -12.679 -2.925 1.00 64.81 214 LYS A C 1
ATOM 1608 O O . LYS A 1 214 ? 29.063 -12.160 -3.965 1.00 64.81 214 LYS A O 1
ATOM 1613 N N . LEU A 1 215 ? 28.257 -11.964 -1.871 1.00 79.25 215 LEU A N 1
ATOM 1614 C CA . LEU A 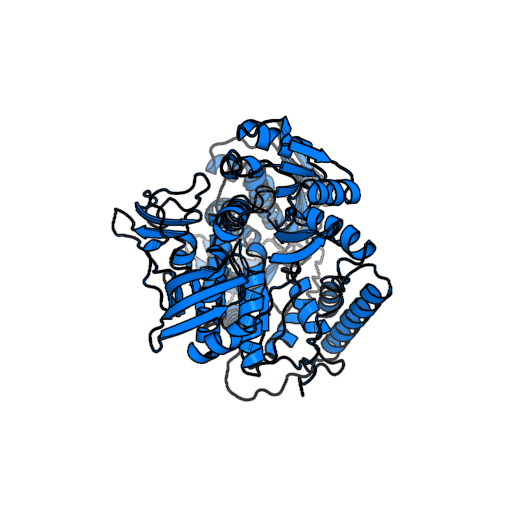1 215 ? 28.416 -10.515 -1.816 1.00 79.25 215 LEU A CA 1
ATOM 1615 C C . LEU A 1 215 ? 29.896 -10.177 -2.041 1.00 79.25 215 LEU A C 1
ATOM 1617 O O . LEU A 1 215 ? 30.773 -10.661 -1.330 1.00 79.25 215 LEU A O 1
ATOM 1621 N N . GLY A 1 216 ? 30.185 -9.355 -3.053 1.00 85.12 216 GLY A N 1
ATOM 1622 C CA . GLY A 1 216 ? 31.532 -8.815 -3.235 1.00 85.12 216 GLY A CA 1
ATOM 1623 C C . GLY A 1 216 ? 31.920 -7.887 -2.072 1.00 85.12 216 GLY A C 1
ATOM 1624 O O . GLY A 1 216 ? 31.045 -7.480 -1.306 1.00 85.12 216 GLY A O 1
ATOM 1625 N N . PRO A 1 217 ? 33.186 -7.442 -1.976 1.00 88.25 217 PRO A N 1
ATOM 1626 C CA . PRO A 1 217 ? 33.686 -6.667 -0.830 1.00 88.25 217 PRO A CA 1
ATOM 1627 C C . PRO A 1 217 ? 32.831 -5.442 -0.469 1.00 88.25 217 PRO A C 1
ATOM 1629 O O . PRO A 1 217 ? 32.562 -5.185 0.700 1.00 88.25 217 PRO A O 1
ATOM 1632 N N . ARG A 1 218 ? 32.329 -4.719 -1.482 1.00 89.94 218 ARG A N 1
ATOM 1633 C CA . ARG A 1 218 ? 31.424 -3.570 -1.286 1.00 89.94 218 ARG A CA 1
ATOM 1634 C C . ARG A 1 218 ? 30.051 -3.975 -0.740 1.00 89.94 218 ARG A C 1
ATOM 1636 O O . ARG A 1 218 ? 29.505 -3.253 0.083 1.00 89.94 218 ARG A O 1
ATOM 1643 N N . GLY A 1 219 ? 29.524 -5.123 -1.165 1.00 89.06 219 GLY A N 1
ATOM 1644 C CA . GLY A 1 219 ? 28.253 -5.651 -0.668 1.00 89.06 219 GLY A CA 1
ATOM 1645 C C . GLY A 1 219 ? 28.364 -6.119 0.782 1.00 89.06 219 GLY A C 1
ATOM 1646 O O . GLY A 1 219 ? 27.485 -5.824 1.584 1.00 89.06 219 GLY A O 1
ATOM 1647 N N . SER A 1 220 ? 29.478 -6.764 1.141 1.00 92.06 220 SER A N 1
ATOM 1648 C CA . SER A 1 220 ? 29.767 -7.147 2.528 1.00 92.06 220 SER A CA 1
ATOM 1649 C C . SER A 1 220 ? 29.945 -5.921 3.424 1.00 92.06 220 SER A C 1
ATOM 1651 O O . SER A 1 220 ? 29.350 -5.861 4.495 1.00 92.06 220 SER A O 1
ATOM 1653 N N . ALA A 1 221 ? 30.673 -4.897 2.959 1.00 91.56 221 ALA A N 1
ATOM 1654 C CA . ALA A 1 221 ? 30.810 -3.634 3.684 1.00 91.56 221 ALA A CA 1
ATOM 1655 C C . ALA A 1 221 ? 29.456 -2.930 3.888 1.00 91.56 221 ALA A C 1
ATOM 1657 O O . ALA A 1 221 ? 29.173 -2.466 4.990 1.00 91.56 221 ALA A O 1
ATOM 1658 N N . ALA A 1 222 ? 28.599 -2.895 2.860 1.00 92.00 222 ALA A N 1
ATOM 1659 C CA . ALA A 1 222 ? 27.251 -2.333 2.954 1.00 92.00 222 ALA A CA 1
ATOM 1660 C C . ALA A 1 222 ? 26.378 -3.082 3.967 1.00 92.00 222 ALA A C 1
ATOM 1662 O O . ALA A 1 222 ? 25.746 -2.461 4.819 1.00 92.00 222 ALA A O 1
ATOM 1663 N N . LEU A 1 223 ? 26.392 -4.416 3.910 1.00 92.00 223 LEU A N 1
ATOM 1664 C CA . LEU A 1 223 ? 25.687 -5.282 4.849 1.00 92.00 223 LEU A CA 1
ATOM 1665 C C . LEU A 1 223 ? 26.147 -5.046 6.294 1.00 92.00 223 LEU A C 1
ATOM 1667 O O . LEU A 1 223 ? 25.314 -4.901 7.189 1.00 92.00 223 LEU A O 1
ATOM 1671 N N . TRP A 1 224 ? 27.459 -4.990 6.535 1.00 93.25 224 TRP A N 1
ATOM 1672 C CA . TRP A 1 224 ? 28.008 -4.742 7.868 1.00 93.25 224 TRP A CA 1
ATOM 1673 C C . TRP A 1 224 ? 27.664 -3.344 8.372 1.00 93.25 224 TRP A C 1
ATOM 1675 O O . TRP A 1 224 ? 27.209 -3.215 9.506 1.00 93.25 224 TRP A O 1
ATOM 1685 N N . ALA A 1 225 ? 27.807 -2.317 7.530 1.00 91.00 225 ALA A N 1
ATOM 1686 C CA . ALA A 1 225 ? 27.449 -0.945 7.875 1.00 91.00 225 ALA A CA 1
ATOM 1687 C C . ALA A 1 225 ? 25.972 -0.846 8.281 1.00 91.00 225 ALA A C 1
ATOM 1689 O O . ALA A 1 225 ? 25.670 -0.387 9.381 1.00 91.00 225 ALA A O 1
ATOM 1690 N N . GLY A 1 226 ? 25.058 -1.376 7.461 1.00 89.50 226 GLY A N 1
ATOM 1691 C CA . GLY A 1 226 ? 23.633 -1.407 7.783 1.00 89.50 226 GLY A CA 1
ATOM 1692 C C . GLY A 1 226 ? 23.326 -2.143 9.083 1.00 89.50 226 GLY A C 1
ATOM 1693 O O . GLY A 1 226 ? 22.599 -1.629 9.932 1.00 89.50 226 GLY A O 1
ATOM 1694 N N . LYS A 1 227 ? 23.918 -3.323 9.293 1.00 89.94 227 LYS A N 1
ATOM 1695 C CA . LYS A 1 227 ? 23.723 -4.099 10.525 1.00 89.94 227 LYS A CA 1
ATOM 1696 C C . LYS A 1 227 ? 24.240 -3.398 11.776 1.00 89.94 227 LYS A C 1
ATOM 1698 O O . LYS A 1 227 ? 23.566 -3.436 12.806 1.00 89.94 227 LYS A O 1
ATOM 1703 N N . LEU A 1 228 ? 25.402 -2.751 11.696 1.00 90.81 228 LEU A N 1
ATOM 1704 C CA . LEU A 1 228 ? 25.945 -1.944 12.788 1.00 90.81 228 LEU A CA 1
ATOM 1705 C C . LEU A 1 228 ? 25.023 -0.760 13.085 1.00 90.81 228 LEU A C 1
ATOM 1707 O O . LEU A 1 228 ? 24.666 -0.542 14.242 1.00 90.81 228 LEU A O 1
ATOM 1711 N N . THR A 1 229 ? 24.535 -0.064 12.056 1.00 87.62 229 THR A N 1
ATOM 1712 C CA . THR A 1 229 ? 23.533 1.000 12.208 1.00 87.62 229 THR A CA 1
ATOM 1713 C C . THR A 1 229 ? 22.245 0.483 12.855 1.00 87.62 229 THR A C 1
ATOM 1715 O O . THR A 1 229 ? 21.694 1.142 13.735 1.00 87.62 229 THR A O 1
ATOM 1718 N N . ALA A 1 230 ? 21.773 -0.711 12.488 1.00 83.94 230 ALA A N 1
ATOM 1719 C CA . ALA A 1 230 ? 20.592 -1.326 13.094 1.00 83.94 230 ALA A CA 1
ATOM 1720 C C . ALA A 1 230 ? 20.812 -1.696 14.569 1.00 83.94 230 ALA A C 1
ATOM 1722 O O . ALA A 1 230 ? 19.900 -1.553 15.386 1.00 83.94 230 ALA A O 1
ATOM 1723 N N . ALA A 1 231 ? 22.003 -2.187 14.921 1.00 84.75 231 ALA A N 1
ATOM 1724 C CA . ALA A 1 231 ? 22.374 -2.493 16.300 1.00 84.75 231 ALA A CA 1
ATOM 1725 C C . ALA A 1 231 ? 22.471 -1.217 17.149 1.00 84.75 231 ALA A C 1
ATOM 1727 O O . ALA A 1 231 ? 21.874 -1.159 18.222 1.00 84.75 231 ALA A O 1
ATOM 1728 N N . LEU A 1 232 ? 23.127 -0.172 16.637 1.00 85.19 232 LEU A N 1
ATOM 1729 C CA . LEU A 1 232 ? 23.256 1.127 17.303 1.00 85.19 232 LEU A CA 1
ATOM 1730 C C . LEU A 1 232 ? 21.901 1.820 17.479 1.00 85.19 232 LEU A C 1
ATOM 1732 O O . LEU A 1 232 ? 21.592 2.292 18.570 1.00 85.19 232 LEU A O 1
ATOM 1736 N N . SER A 1 233 ? 21.064 1.837 16.437 1.00 79.81 233 SER A N 1
ATOM 1737 C CA . SER A 1 233 ? 19.724 2.437 16.489 1.00 79.81 233 SER A CA 1
ATOM 1738 C C . SER A 1 233 ? 18.860 1.796 17.582 1.00 79.81 233 SER A C 1
ATOM 1740 O O . SER A 1 233 ? 18.256 2.515 18.383 1.00 79.81 233 SER A O 1
ATOM 1742 N N . ARG A 1 234 ? 18.879 0.456 17.674 1.00 77.94 234 ARG A N 1
ATOM 1743 C CA . ARG A 1 234 ? 18.161 -0.300 18.713 1.00 77.94 234 ARG A CA 1
ATOM 1744 C C . ARG A 1 234 ? 18.776 -0.115 20.102 1.00 77.94 234 ARG A C 1
ATOM 1746 O O . ARG A 1 234 ? 18.040 0.107 21.059 1.00 77.94 234 ARG A O 1
ATOM 1753 N N . GLY A 1 235 ? 20.104 -0.171 20.215 1.00 75.38 235 GLY A N 1
ATOM 1754 C CA . GLY A 1 235 ? 20.825 -0.031 21.485 1.00 75.38 235 GLY A CA 1
ATOM 1755 C C . GLY A 1 235 ? 20.649 1.345 22.129 1.00 75.38 235 GLY A C 1
ATOM 1756 O O . GLY A 1 235 ? 20.457 1.440 23.337 1.00 75.38 235 GLY A O 1
ATOM 1757 N N . LEU A 1 236 ? 20.615 2.406 21.319 1.00 74.94 236 LEU A N 1
ATOM 1758 C CA . LEU A 1 236 ? 20.399 3.781 21.778 1.00 74.94 236 LEU A CA 1
ATOM 1759 C C . LEU A 1 236 ? 18.918 4.132 21.999 1.00 74.94 236 LEU A C 1
ATOM 1761 O O . LEU A 1 236 ? 18.622 5.267 22.361 1.00 74.94 236 LEU A O 1
ATOM 1765 N N . ARG A 1 237 ? 17.982 3.201 21.742 1.00 66.00 237 ARG A N 1
ATOM 1766 C CA . ARG A 1 237 ? 16.519 3.420 21.795 1.00 66.00 237 ARG A CA 1
ATOM 1767 C C . ARG A 1 237 ? 16.034 4.632 20.978 1.00 66.00 237 ARG A C 1
ATOM 1769 O O . ARG A 1 237 ? 14.959 5.162 21.235 1.00 66.00 237 ARG A O 1
ATOM 1776 N N . ARG A 1 238 ? 16.810 5.061 19.976 1.00 57.34 238 ARG A N 1
ATOM 1777 C CA . ARG A 1 238 ? 16.499 6.201 19.091 1.00 57.34 238 ARG A CA 1
ATOM 1778 C C . ARG A 1 238 ? 15.727 5.795 17.829 1.00 57.34 238 ARG A C 1
ATOM 1780 O O . ARG A 1 238 ? 15.437 6.642 16.994 1.00 57.34 238 ARG A O 1
ATOM 1787 N N . GLY A 1 239 ? 15.401 4.510 17.671 1.00 60.00 239 GLY A N 1
ATOM 1788 C CA . GLY A 1 239 ? 14.558 3.997 16.589 1.00 60.00 239 GLY A CA 1
ATOM 1789 C C . GLY A 1 239 ? 14.519 2.466 16.529 1.00 60.00 239 GLY A C 1
ATOM 1790 O O . GLY A 1 239 ? 15.277 1.781 17.211 1.00 60.00 239 GLY A O 1
ATOM 1791 N N . GLY A 1 240 ? 13.636 1.914 15.690 1.00 63.53 240 GLY A N 1
ATOM 1792 C CA . GLY A 1 240 ? 13.469 0.462 15.521 1.00 63.53 240 GLY A CA 1
ATOM 1793 C C . GLY A 1 240 ? 14.464 -0.209 14.562 1.00 63.53 240 GLY A C 1
ATOM 1794 O O . GLY A 1 240 ? 14.365 -1.413 14.335 1.00 63.53 240 GLY A O 1
ATOM 1795 N N . GLY A 1 241 ? 15.399 0.543 13.964 1.00 69.69 241 GLY A N 1
ATOM 1796 C CA . GLY A 1 241 ? 16.295 0.029 12.918 1.00 69.69 241 GLY A CA 1
ATOM 1797 C C . GLY A 1 241 ? 15.570 -0.356 11.618 1.00 69.69 241 GLY A C 1
ATOM 1798 O O . GLY A 1 241 ? 15.962 -1.312 10.951 1.00 69.69 241 GLY A O 1
ATOM 1799 N N . THR A 1 242 ? 14.494 0.356 11.275 1.00 73.56 242 THR A N 1
ATOM 1800 C CA . THR A 1 242 ? 13.548 -0.022 10.210 1.00 73.56 242 THR A CA 1
ATOM 1801 C C . THR A 1 242 ? 13.801 0.625 8.859 1.00 73.56 242 THR A C 1
ATOM 1803 O O . THR A 1 242 ? 13.405 0.049 7.857 1.00 73.56 242 THR A O 1
ATOM 1806 N N . THR A 1 243 ? 14.471 1.780 8.825 1.00 78.50 243 THR A N 1
ATOM 1807 C CA . THR A 1 243 ? 14.698 2.564 7.595 1.00 78.50 243 THR A CA 1
ATOM 1808 C C . THR A 1 243 ? 16.171 2.942 7.447 1.00 78.50 243 THR A C 1
ATOM 1810 O O . THR A 1 243 ? 16.798 2.616 6.442 1.00 78.50 243 THR A O 1
ATOM 1813 N N . LEU A 1 244 ? 16.755 3.553 8.487 1.00 81.81 244 LEU A N 1
ATOM 1814 C CA . LEU A 1 244 ? 18.139 4.045 8.488 1.00 81.81 244 LEU A CA 1
ATOM 1815 C C . LEU A 1 244 ? 19.194 2.975 8.130 1.00 81.81 244 LEU A C 1
ATOM 1817 O O . LEU A 1 244 ? 20.099 3.287 7.360 1.00 81.81 244 LEU A O 1
ATOM 1821 N N . PRO A 1 245 ? 19.098 1.710 8.597 1.00 84.50 245 PRO A N 1
ATOM 1822 C CA . PRO A 1 245 ? 20.025 0.658 8.166 1.00 84.50 245 PRO A CA 1
ATOM 1823 C C . PRO A 1 245 ? 20.035 0.438 6.655 1.00 84.50 245 PRO A C 1
ATOM 1825 O O . PRO A 1 245 ? 21.087 0.184 6.071 1.00 84.50 245 PRO A O 1
ATOM 1828 N N . GLY A 1 246 ? 18.866 0.540 6.021 1.00 85.56 246 GLY A N 1
ATOM 1829 C CA . GLY A 1 246 ? 18.727 0.404 4.580 1.00 85.56 246 GLY A CA 1
ATOM 1830 C C . GLY A 1 246 ? 19.345 1.582 3.844 1.00 85.56 246 GLY A C 1
ATOM 1831 O O . GLY A 1 246 ? 20.079 1.364 2.889 1.00 85.56 246 GLY A O 1
ATOM 1832 N N . ASP A 1 247 ? 19.119 2.805 4.320 1.00 86.88 247 ASP A N 1
ATOM 1833 C CA . ASP A 1 247 ? 19.724 4.016 3.755 1.00 86.88 247 ASP A CA 1
ATOM 1834 C C . ASP A 1 247 ? 21.262 3.964 3.790 1.00 86.88 247 ASP A C 1
ATOM 1836 O O . ASP A 1 247 ? 21.917 4.035 2.750 1.00 86.88 247 ASP A O 1
ATOM 1840 N N . VAL A 1 248 ? 21.848 3.660 4.956 1.00 87.38 248 VAL A N 1
ATOM 1841 C CA . VAL A 1 248 ? 23.306 3.497 5.105 1.00 87.38 248 VAL A CA 1
ATOM 1842 C C . VAL A 1 248 ? 23.847 2.382 4.205 1.00 87.38 248 VAL A C 1
ATOM 1844 O O . VAL A 1 248 ? 24.863 2.563 3.534 1.00 87.38 248 VAL A O 1
ATOM 1847 N N . SER A 1 249 ? 23.163 1.234 4.140 1.00 89.19 249 SER A N 1
ATOM 1848 C CA . SER A 1 249 ? 23.585 0.127 3.268 1.00 89.19 249 SER A CA 1
ATOM 1849 C C . SER A 1 249 ? 23.606 0.548 1.798 1.00 89.19 249 SER A C 1
ATOM 1851 O O . SER A 1 249 ? 24.550 0.229 1.076 1.00 89.19 249 SER A O 1
ATOM 1853 N N . ARG A 1 250 ? 22.584 1.286 1.352 1.00 90.12 250 ARG A N 1
ATOM 1854 C CA . ARG A 1 250 ? 22.474 1.774 -0.029 1.00 90.12 250 ARG A CA 1
ATOM 1855 C C . ARG A 1 250 ? 23.483 2.868 -0.339 1.00 90.12 250 ARG A C 1
ATOM 1857 O O . ARG A 1 250 ? 23.970 2.924 -1.463 1.00 90.12 250 ARG A O 1
ATOM 1864 N N . TRP A 1 251 ? 23.832 3.704 0.634 1.00 90.44 251 TRP A N 1
ATOM 1865 C CA . TRP A 1 251 ? 24.899 4.687 0.475 1.00 90.44 251 TRP A CA 1
ATOM 1866 C C . TRP A 1 251 ? 26.249 4.010 0.178 1.00 90.44 251 TRP A C 1
ATOM 1868 O O . TRP A 1 251 ? 26.975 4.440 -0.720 1.00 90.44 251 TRP A O 1
ATOM 1878 N N . VAL A 1 252 ? 26.554 2.897 0.858 1.00 88.69 252 VAL A N 1
ATOM 1879 C CA . VAL A 1 252 ? 27.781 2.111 0.619 1.00 88.69 252 VAL A CA 1
ATOM 1880 C C . VAL A 1 252 ? 27.712 1.314 -0.694 1.00 88.69 252 VAL A C 1
ATOM 1882 O O . VAL A 1 252 ? 28.663 1.313 -1.489 1.00 88.69 252 VAL A O 1
ATOM 1885 N N . ASP A 1 253 ? 26.595 0.626 -0.941 1.00 91.12 253 ASP A N 1
ATOM 1886 C CA . ASP A 1 253 ? 26.344 -0.143 -2.162 1.00 91.12 253 ASP A CA 1
ATOM 1887 C C . ASP A 1 253 ? 24.891 0.043 -2.635 1.00 91.12 253 ASP A C 1
ATOM 1889 O O . ASP A 1 253 ? 23.993 -0.659 -2.165 1.00 91.12 253 ASP A O 1
ATOM 1893 N N . PRO A 1 254 ? 24.638 0.932 -3.615 1.00 88.62 254 PRO A N 1
ATOM 1894 C CA . PRO A 1 254 ? 23.279 1.224 -4.077 1.00 88.62 254 PRO A CA 1
ATOM 1895 C C . PRO A 1 254 ? 22.524 0.016 -4.640 1.00 88.62 254 PRO A C 1
ATOM 1897 O O . PRO A 1 254 ? 21.300 0.019 -4.670 1.00 88.62 254 PRO A O 1
ATOM 1900 N N . ALA A 1 255 ? 23.244 -1.024 -5.074 1.00 90.94 255 ALA A N 1
ATOM 1901 C CA . ALA A 1 255 ? 22.667 -2.245 -5.630 1.00 90.94 255 ALA A CA 1
ATOM 1902 C C . ALA A 1 255 ? 22.496 -3.361 -4.581 1.00 90.94 255 ALA A C 1
ATOM 1904 O O . ALA A 1 255 ? 22.252 -4.511 -4.950 1.00 90.94 255 ALA A O 1
ATOM 1905 N N . ILE A 1 256 ? 22.677 -3.068 -3.285 1.00 90.56 256 ILE A N 1
ATOM 1906 C CA . ILE A 1 256 ? 22.587 -4.073 -2.215 1.00 90.56 256 ILE A CA 1
ATOM 1907 C C . ILE A 1 256 ? 21.214 -4.750 -2.176 1.00 90.56 256 ILE A C 1
ATOM 1909 O O . ILE A 1 256 ? 21.149 -5.967 -2.030 1.00 90.56 256 ILE A O 1
ATOM 1913 N N . LEU A 1 257 ? 20.133 -3.994 -2.399 1.00 91.50 257 LEU A N 1
ATOM 1914 C CA . LEU A 1 257 ? 18.779 -4.542 -2.459 1.00 91.50 257 LEU A CA 1
ATOM 1915 C C . LEU A 1 257 ? 18.651 -5.556 -3.599 1.00 91.50 257 LEU A C 1
ATOM 1917 O O . LEU A 1 257 ? 18.277 -6.694 -3.349 1.00 91.50 257 LEU A O 1
ATOM 1921 N N . THR A 1 258 ? 19.048 -5.190 -4.820 1.00 91.38 258 THR A N 1
ATOM 1922 C CA . THR A 1 258 ? 19.029 -6.104 -5.973 1.00 91.38 258 THR A CA 1
ATOM 1923 C C . THR A 1 258 ? 19.866 -7.360 -5.745 1.00 91.38 258 THR A C 1
ATOM 1925 O O . THR A 1 258 ? 19.472 -8.451 -6.147 1.00 91.38 258 THR A O 1
ATOM 1928 N N . LYS A 1 259 ? 21.027 -7.236 -5.092 1.00 89.56 259 LYS A N 1
ATOM 1929 C CA . LYS A 1 259 ? 21.900 -8.382 -4.791 1.00 89.56 259 LYS A CA 1
ATOM 1930 C C . LYS A 1 259 ? 21.251 -9.352 -3.809 1.00 89.56 259 LYS A C 1
ATOM 1932 O O . LYS A 1 259 ? 21.274 -10.550 -4.061 1.00 89.56 259 LYS A O 1
ATOM 1937 N N . LEU A 1 260 ? 20.672 -8.833 -2.728 1.00 89.94 260 LEU A N 1
ATOM 1938 C CA . LEU A 1 260 ? 20.024 -9.646 -1.697 1.00 89.94 260 LEU A CA 1
ATOM 1939 C C . LEU A 1 260 ? 18.663 -10.188 -2.155 1.00 89.94 260 LEU A C 1
ATOM 1941 O O . LEU A 1 260 ? 18.312 -11.310 -1.825 1.00 89.94 260 LEU A O 1
ATOM 1945 N N . ALA A 1 261 ? 17.900 -9.444 -2.957 1.00 89.75 261 ALA A N 1
ATOM 1946 C CA . ALA A 1 261 ? 16.612 -9.914 -3.470 1.00 89.75 261 ALA A CA 1
ATOM 1947 C C . ALA A 1 261 ? 16.765 -11.121 -4.413 1.00 89.75 261 ALA A C 1
ATOM 1949 O O . ALA A 1 261 ? 15.921 -12.012 -4.416 1.00 89.75 261 ALA A O 1
ATOM 1950 N N . ARG A 1 262 ? 17.874 -11.204 -5.164 1.00 86.50 262 ARG A N 1
ATOM 1951 C CA . ARG A 1 262 ? 18.166 -12.336 -6.063 1.00 86.50 262 ARG A CA 1
ATOM 1952 C C . ARG A 1 262 ? 18.370 -13.671 -5.349 1.00 86.50 262 ARG A C 1
ATOM 1954 O O . ARG A 1 262 ? 18.265 -14.701 -6.005 1.00 86.50 262 ARG A O 1
ATOM 1961 N N . SER A 1 263 ? 18.675 -13.682 -4.050 1.00 84.19 263 SER A N 1
ATOM 1962 C CA . SER A 1 263 ? 18.818 -14.939 -3.306 1.00 84.19 263 SER A CA 1
ATOM 1963 C C . SER A 1 263 ? 17.482 -15.541 -2.860 1.00 84.19 263 SER A C 1
ATOM 1965 O O . SER A 1 263 ? 17.483 -16.635 -2.303 1.00 84.19 263 SER A O 1
ATOM 1967 N N . LEU A 1 264 ? 16.359 -14.849 -3.085 1.00 88.88 264 LEU A N 1
ATOM 1968 C CA . LEU A 1 264 ? 15.012 -15.329 -2.766 1.00 88.88 264 LEU A CA 1
ATOM 1969 C C . LEU A 1 264 ? 14.514 -16.278 -3.868 1.00 88.88 264 LEU A C 1
ATOM 1971 O O . LEU A 1 264 ? 13.797 -15.887 -4.791 1.00 88.88 264 LEU A O 1
ATOM 1975 N N . ASP A 1 265 ? 14.945 -17.535 -3.790 1.00 82.62 265 ASP A N 1
ATOM 1976 C CA . ASP A 1 265 ? 14.749 -18.554 -4.826 1.00 82.62 265 ASP A CA 1
ATOM 1977 C C . ASP A 1 265 ? 13.338 -19.168 -4.878 1.00 82.62 265 ASP A C 1
ATOM 1979 O O . ASP A 1 265 ? 12.982 -19.806 -5.867 1.00 82.62 265 ASP A O 1
ATOM 1983 N N . GLN A 1 266 ? 12.507 -18.937 -3.861 1.00 83.44 266 GLN A N 1
ATOM 1984 C CA . GLN A 1 266 ? 11.101 -19.363 -3.812 1.00 83.44 266 GLN A CA 1
ATOM 1985 C C . GLN A 1 266 ? 10.112 -18.241 -4.168 1.00 83.44 266 GLN A C 1
ATOM 1987 O O . GLN A 1 266 ? 8.904 -18.388 -3.961 1.00 83.44 266 GLN A O 1
ATOM 1992 N N . GLY A 1 267 ? 10.617 -17.150 -4.748 1.00 85.00 267 GLY A N 1
ATOM 1993 C CA . GLY A 1 267 ? 9.824 -16.061 -5.305 1.00 85.00 267 GLY A CA 1
ATOM 1994 C C . GLY A 1 267 ? 9.603 -14.894 -4.346 1.00 85.00 267 GLY A C 1
ATOM 1995 O O . GLY A 1 267 ? 9.746 -14.997 -3.129 1.00 85.00 267 GLY A O 1
ATOM 1996 N N . THR A 1 268 ? 9.234 -13.758 -4.930 1.00 93.12 268 THR A N 1
ATOM 1997 C CA . THR A 1 268 ? 8.951 -12.526 -4.195 1.00 93.12 268 THR A CA 1
ATOM 1998 C C . THR A 1 268 ? 7.595 -11.974 -4.599 1.00 93.12 268 THR A C 1
ATOM 2000 O O . THR A 1 268 ? 7.303 -11.869 -5.795 1.00 93.12 268 THR A O 1
ATOM 2003 N N . VAL A 1 269 ? 6.805 -11.590 -3.597 1.00 95.94 269 VAL A N 1
ATOM 2004 C CA . VAL A 1 269 ? 5.519 -10.913 -3.746 1.00 95.94 269 VAL A CA 1
ATOM 2005 C C . VAL A 1 269 ? 5.642 -9.481 -3.263 1.00 95.94 269 VAL A C 1
ATOM 2007 O O . VAL A 1 269 ? 6.151 -9.215 -2.172 1.00 95.94 269 VAL A O 1
ATOM 2010 N N . VAL A 1 270 ? 5.147 -8.560 -4.078 1.00 96.38 270 VAL A N 1
ATOM 2011 C CA . VAL A 1 270 ? 4.946 -7.169 -3.687 1.00 96.38 270 VAL A CA 1
ATOM 2012 C C . VAL A 1 270 ? 3.467 -6.942 -3.419 1.00 96.38 270 VAL A C 1
ATOM 2014 O O . VAL A 1 270 ? 2.633 -7.309 -4.240 1.00 96.38 270 VAL A O 1
ATOM 2017 N N . VAL A 1 271 ? 3.156 -6.337 -2.276 1.00 97.00 271 VAL A N 1
ATOM 2018 C CA . VAL A 1 271 ? 1.803 -5.980 -1.845 1.00 97.00 271 VAL A CA 1
ATOM 2019 C C . VAL A 1 271 ? 1.666 -4.460 -1.866 1.00 97.00 271 VAL A C 1
ATOM 2021 O O . VAL A 1 271 ? 2.406 -3.760 -1.172 1.00 97.00 271 VAL A O 1
ATOM 2024 N N . THR A 1 272 ? 0.719 -3.957 -2.654 1.00 95.44 272 THR A N 1
ATOM 2025 C CA . THR A 1 272 ? 0.418 -2.527 -2.816 1.00 95.44 272 THR A CA 1
ATOM 2026 C C . THR A 1 272 ? -1.102 -2.291 -2.847 1.00 95.44 272 THR A C 1
ATOM 2028 O O . THR A 1 272 ? -1.873 -3.253 -2.848 1.00 95.44 272 THR A O 1
ATOM 2031 N N . GLY A 1 273 ? -1.542 -1.034 -2.860 1.00 92.00 273 GLY A N 1
ATOM 2032 C CA . GLY A 1 273 ? -2.951 -0.632 -2.817 1.00 92.00 273 GLY A CA 1
ATOM 2033 C C . GLY A 1 273 ? -3.257 0.185 -1.566 1.00 92.00 273 GLY A C 1
ATOM 2034 O O . GLY A 1 273 ? -2.606 0.042 -0.537 1.00 92.00 273 GLY A O 1
ATOM 2035 N N . THR A 1 274 ? -4.236 1.073 -1.602 1.00 87.88 274 THR A N 1
ATOM 2036 C CA . THR A 1 274 ? -4.359 2.146 -0.598 1.00 87.88 274 THR A CA 1
ATOM 2037 C C . THR A 1 274 ? -4.631 1.599 0.807 1.00 87.88 274 THR A C 1
ATOM 2039 O O . THR A 1 274 ? -3.983 2.014 1.775 1.00 87.88 274 THR A O 1
ATOM 2042 N N . ASN A 1 275 ? -5.480 0.569 0.916 1.00 88.19 275 ASN A N 1
ATOM 2043 C CA . ASN A 1 275 ? -5.843 -0.076 2.179 1.00 88.19 275 ASN A CA 1
ATOM 2044 C C . ASN A 1 275 ? -5.501 -1.572 2.213 1.00 88.19 275 ASN A C 1
ATOM 2046 O O . ASN A 1 275 ? -5.353 -2.236 1.193 1.00 88.19 275 ASN A O 1
ATOM 2050 N N . GLY A 1 276 ? -5.379 -2.137 3.419 1.00 88.69 276 GLY A N 1
ATOM 2051 C CA . GLY A 1 276 ? -5.251 -3.590 3.609 1.00 88.69 276 GLY A CA 1
ATOM 2052 C C . GLY A 1 276 ? -3.862 -4.193 3.356 1.00 88.69 276 GLY A C 1
ATOM 2053 O O . GLY A 1 276 ? -3.659 -5.367 3.663 1.00 88.69 276 GLY A O 1
ATOM 2054 N N . LYS A 1 277 ? -2.881 -3.405 2.894 1.00 91.00 277 LYS A N 1
ATOM 2055 C CA . LYS A 1 277 ? -1.514 -3.858 2.575 1.00 91.00 277 LYS A CA 1
ATOM 2056 C C . LYS A 1 277 ? -0.857 -4.691 3.686 1.00 91.00 277 LYS A C 1
ATOM 2058 O O . LYS A 1 277 ? -0.561 -5.863 3.479 1.00 91.00 277 LYS A O 1
ATOM 2063 N N . THR A 1 278 ? -0.699 -4.134 4.888 1.00 87.75 278 THR A N 1
ATOM 2064 C CA . THR A 1 278 ? 0.003 -4.821 5.993 1.00 87.75 278 THR A CA 1
ATOM 2065 C C . THR A 1 278 ? -0.719 -6.088 6.442 1.00 87.75 278 THR A C 1
ATOM 2067 O O . THR A 1 278 ? -0.078 -7.080 6.774 1.00 87.75 278 THR A O 1
ATOM 2070 N N . THR A 1 279 ? -2.057 -6.075 6.445 1.00 90.62 279 THR A N 1
ATOM 2071 C CA . THR A 1 279 ? -2.861 -7.239 6.839 1.00 90.62 279 THR A CA 1
ATOM 2072 C C . THR A 1 279 ? -2.713 -8.350 5.803 1.00 90.62 279 THR A C 1
ATOM 2074 O O . THR A 1 279 ? -2.417 -9.485 6.160 1.00 90.62 279 THR A O 1
ATOM 2077 N N . THR A 1 280 ? -2.821 -8.007 4.519 1.00 95.19 280 THR A N 1
ATOM 2078 C CA . THR A 1 280 ? -2.646 -8.937 3.395 1.00 95.19 280 THR A CA 1
ATOM 2079 C C . THR A 1 280 ? -1.228 -9.509 3.356 1.00 95.19 280 THR A C 1
ATOM 2081 O O . THR A 1 280 ? -1.052 -10.718 3.227 1.00 95.19 280 THR A O 1
ATOM 2084 N N . ALA A 1 281 ? -0.206 -8.671 3.557 1.00 94.50 281 ALA A N 1
ATOM 2085 C CA . ALA A 1 281 ? 1.185 -9.105 3.653 1.00 94.50 281 ALA A CA 1
ATOM 2086 C C . ALA A 1 281 ? 1.408 -10.058 4.841 1.00 94.50 281 ALA A C 1
ATOM 2088 O O . ALA A 1 281 ? 2.094 -11.067 4.694 1.00 94.50 281 ALA A O 1
ATOM 2089 N N . ALA A 1 282 ? 0.802 -9.787 6.004 1.00 92.94 282 ALA A N 1
ATOM 2090 C CA . ALA A 1 282 ? 0.896 -10.660 7.173 1.00 92.94 282 ALA A CA 1
ATOM 2091 C C . ALA A 1 282 ? 0.214 -12.020 6.950 1.00 92.94 282 ALA A C 1
ATOM 2093 O O . ALA A 1 282 ? 0.792 -13.044 7.317 1.00 92.94 282 ALA A O 1
ATOM 2094 N N . LEU A 1 283 ? -0.972 -12.032 6.331 1.00 95.31 283 LEU A N 1
ATOM 2095 C CA . LEU A 1 283 ? -1.705 -13.250 5.967 1.00 95.31 283 LEU A CA 1
ATOM 2096 C C . LEU A 1 283 ? -0.898 -14.101 4.984 1.00 95.31 283 LEU A C 1
ATOM 2098 O O . LEU A 1 283 ? -0.653 -15.278 5.241 1.00 95.31 283 LEU A O 1
ATOM 2102 N N . LEU A 1 284 ? -0.415 -13.491 3.899 1.00 96.06 284 LEU A N 1
ATOM 2103 C CA . LEU A 1 284 ? 0.405 -14.169 2.898 1.00 96.06 284 LEU A CA 1
ATOM 2104 C C . LEU A 1 284 ? 1.685 -14.739 3.514 1.00 96.06 284 LEU A C 1
ATOM 2106 O O . LEU A 1 284 ? 2.039 -15.887 3.265 1.00 96.06 284 LEU A O 1
ATOM 2110 N N . ARG A 1 285 ? 2.358 -13.959 4.363 1.00 94.69 285 ARG A N 1
ATOM 2111 C CA . ARG A 1 285 ? 3.549 -14.415 5.078 1.00 94.69 285 ARG A CA 1
ATOM 2112 C C . ARG A 1 285 ? 3.255 -15.643 5.939 1.00 94.69 285 ARG A C 1
ATOM 2114 O O . ARG A 1 285 ? 4.000 -16.611 5.876 1.00 94.69 285 ARG A O 1
ATOM 2121 N N . HIS A 1 286 ? 2.155 -15.621 6.691 1.00 94.88 286 HIS A N 1
ATOM 2122 C CA . HIS A 1 286 ? 1.746 -16.742 7.535 1.00 94.88 286 HIS A CA 1
ATOM 2123 C C . HIS A 1 286 ? 1.467 -18.013 6.720 1.00 94.88 286 HIS A C 1
ATOM 2125 O O . HIS A 1 286 ? 1.888 -19.096 7.117 1.00 94.88 286 HIS A O 1
ATOM 2131 N N . ILE A 1 287 ? 0.821 -17.874 5.557 1.00 95.50 287 ILE A N 1
ATOM 2132 C CA . ILE A 1 287 ? 0.594 -18.986 4.625 1.00 95.50 287 ILE A CA 1
ATOM 2133 C C . ILE A 1 287 ? 1.929 -19.561 4.125 1.00 95.50 287 ILE A C 1
ATOM 2135 O O . ILE A 1 287 ? 2.123 -20.774 4.142 1.00 95.50 287 ILE A O 1
ATOM 2139 N N . LEU A 1 288 ? 2.862 -18.707 3.695 1.00 93.62 288 LEU A N 1
ATOM 2140 C CA . LEU A 1 288 ? 4.153 -19.147 3.155 1.00 93.62 288 LEU A CA 1
ATOM 2141 C C . LEU A 1 288 ? 5.053 -19.783 4.225 1.00 93.62 288 LEU A C 1
ATOM 2143 O O . LEU A 1 288 ? 5.651 -20.831 3.972 1.00 93.62 288 LEU A O 1
ATOM 2147 N N . ASP A 1 289 ? 5.104 -19.202 5.425 1.00 91.56 289 ASP A N 1
ATOM 2148 C CA . ASP A 1 289 ? 5.871 -19.744 6.549 1.00 91.56 289 ASP A CA 1
ATOM 2149 C C . ASP A 1 289 ? 5.332 -21.127 6.971 1.00 91.56 289 ASP A C 1
ATOM 2151 O O . ASP A 1 289 ? 6.121 -22.028 7.262 1.00 91.56 289 ASP A O 1
ATOM 2155 N N . ALA A 1 290 ? 4.007 -21.334 6.942 1.00 91.25 290 ALA A N 1
ATOM 2156 C CA . ALA A 1 290 ? 3.380 -22.629 7.226 1.00 91.25 290 ALA A CA 1
ATOM 2157 C C . ALA A 1 290 ? 3.736 -23.720 6.195 1.00 91.25 290 ALA A C 1
ATOM 2159 O O . ALA A 1 290 ? 3.767 -24.902 6.536 1.00 91.25 290 ALA A O 1
ATOM 2160 N N . GLU A 1 291 ? 4.080 -23.335 4.962 1.00 88.69 291 GLU A N 1
ATOM 2161 C CA . GLU A 1 291 ? 4.618 -24.234 3.928 1.00 88.69 291 GLU A CA 1
ATOM 2162 C C . GLU A 1 291 ? 6.142 -24.433 4.031 1.00 88.69 291 GLU A C 1
ATOM 2164 O O . GLU A 1 291 ? 6.771 -24.981 3.124 1.00 88.69 291 GLU A O 1
ATOM 2169 N N . GLY A 1 292 ? 6.768 -23.971 5.118 1.00 85.25 292 GLY A N 1
ATOM 2170 C CA . GLY A 1 292 ? 8.213 -24.064 5.321 1.00 85.25 292 GLY A CA 1
ATOM 2171 C C . GLY A 1 292 ? 9.023 -23.121 4.426 1.00 85.25 292 GLY A C 1
ATOM 2172 O O . GLY A 1 292 ? 10.249 -23.251 4.347 1.00 85.25 292 GLY A O 1
ATOM 2173 N N . ARG A 1 293 ? 8.373 -22.161 3.754 1.00 87.69 293 ARG A N 1
ATOM 2174 C CA . ARG A 1 293 ? 9.047 -21.137 2.950 1.00 87.69 293 ARG A CA 1
ATOM 2175 C C . ARG A 1 293 ? 9.411 -19.968 3.852 1.00 87.69 293 ARG A C 1
ATOM 2177 O O . ARG A 1 293 ? 8.617 -19.055 4.023 1.00 87.69 293 ARG A O 1
ATOM 2184 N N . GLN A 1 294 ? 10.612 -19.994 4.431 1.00 86.94 294 GLN A N 1
ATOM 2185 C CA . GLN A 1 294 ? 11.074 -18.902 5.294 1.00 86.94 294 GLN A CA 1
ATOM 2186 C C . GLN A 1 294 ? 10.997 -17.561 4.557 1.00 86.94 294 GLN A C 1
ATOM 2188 O O . GLN A 1 294 ? 11.634 -17.381 3.515 1.00 86.94 294 GLN A O 1
ATOM 2193 N N . THR A 1 295 ? 10.227 -16.626 5.104 1.00 92.06 295 THR A N 1
ATOM 2194 C CA . THR A 1 295 ? 9.970 -15.334 4.467 1.00 92.06 295 THR A CA 1
ATOM 2195 C C . THR A 1 295 ? 10.817 -14.194 5.032 1.00 92.06 295 THR A C 1
ATOM 2197 O O . THR A 1 295 ? 11.153 -14.149 6.216 1.00 92.06 295 THR A O 1
ATOM 2200 N N . VAL A 1 296 ? 11.116 -13.212 4.181 1.00 92.38 296 VAL A N 1
ATOM 2201 C CA . VAL A 1 296 ? 11.581 -11.876 4.577 1.00 92.38 296 VAL A CA 1
ATOM 2202 C C . VAL A 1 296 ? 10.504 -10.848 4.241 1.00 92.38 296 VAL A C 1
ATOM 2204 O O . VAL A 1 296 ? 9.959 -10.844 3.141 1.00 92.38 296 VAL A O 1
ATOM 2207 N N . ALA A 1 297 ? 10.212 -9.960 5.191 1.00 90.69 297 ALA A N 1
ATOM 2208 C CA . ALA A 1 297 ? 9.255 -8.870 5.030 1.00 90.69 297 ALA A CA 1
ATOM 2209 C C . ALA A 1 297 ? 9.730 -7.604 5.746 1.00 90.69 297 ALA A C 1
ATOM 2211 O O . ALA A 1 297 ? 10.423 -7.681 6.771 1.00 90.69 297 ALA A O 1
ATOM 2212 N N . ASN A 1 298 ? 9.359 -6.441 5.211 1.00 88.12 298 ASN A N 1
ATOM 2213 C CA . ASN A 1 298 ? 9.563 -5.152 5.864 1.00 88.12 298 ASN A CA 1
ATOM 2214 C C . ASN A 1 298 ? 8.597 -4.948 7.035 1.00 88.12 298 ASN A C 1
ATOM 2216 O O . ASN A 1 298 ? 7.546 -5.576 7.129 1.00 88.12 298 ASN A O 1
ATOM 2220 N N . GLN A 1 299 ? 9.001 -4.095 7.980 1.00 73.31 299 GLN A N 1
ATOM 2221 C CA . GLN A 1 299 ? 8.139 -3.737 9.104 1.00 73.31 299 GLN A CA 1
ATOM 2222 C C . GLN A 1 299 ? 7.009 -2.817 8.630 1.00 73.31 299 GLN A C 1
ATOM 2224 O O . GLN A 1 299 ? 7.198 -2.029 7.703 1.00 73.31 299 GLN A O 1
ATOM 2229 N N . SER A 1 300 ? 5.858 -2.901 9.302 1.00 65.25 300 SER A N 1
ATOM 2230 C CA . SER A 1 300 ? 4.691 -2.058 9.023 1.00 65.25 300 SER A CA 1
ATOM 2231 C C . SER A 1 300 ? 5.083 -0.579 8.978 1.00 65.25 300 SER A C 1
ATOM 2233 O O . SER A 1 300 ? 5.749 -0.085 9.887 1.00 65.25 300 SER A O 1
ATOM 2235 N N . GLY A 1 301 ? 4.673 0.122 7.919 1.00 66.38 301 GLY A N 1
ATOM 2236 C CA . GLY A 1 301 ? 4.986 1.541 7.705 1.00 66.38 301 GLY A CA 1
ATOM 2237 C C . GLY A 1 301 ? 6.386 1.832 7.145 1.00 66.38 301 GLY A C 1
ATOM 2238 O O . GLY A 1 301 ? 6.678 2.976 6.818 1.00 66.38 301 GLY A O 1
ATOM 2239 N N . ALA A 1 302 ? 7.254 0.827 6.976 1.00 77.75 302 ALA A N 1
ATOM 2240 C CA . ALA A 1 302 ? 8.548 0.964 6.298 1.00 77.75 302 ALA A CA 1
ATOM 2241 C C . ALA A 1 302 ? 8.434 0.544 4.818 1.00 77.75 302 ALA A C 1
ATOM 2243 O O . ALA A 1 302 ? 9.164 -0.325 4.341 1.00 77.75 302 ALA A O 1
ATOM 2244 N N . ASN A 1 303 ? 7.475 1.137 4.110 1.00 80.38 303 ASN A N 1
ATOM 2245 C CA . ASN A 1 303 ? 6.997 0.777 2.766 1.00 80.38 303 ASN A CA 1
ATOM 2246 C C . ASN A 1 303 ? 7.764 1.442 1.603 1.00 80.38 303 ASN A C 1
ATOM 2248 O O . ASN A 1 303 ? 7.392 1.298 0.439 1.00 80.38 303 ASN A O 1
ATOM 2252 N N . LEU A 1 304 ? 8.850 2.153 1.914 1.00 85.38 304 LEU A N 1
ATOM 2253 C CA . LEU A 1 304 ? 9.760 2.758 0.941 1.00 85.38 304 LEU A CA 1
ATOM 2254 C C . LEU A 1 304 ? 11.006 1.891 0.724 1.00 85.38 304 LEU A C 1
ATOM 2256 O O . LEU A 1 304 ? 11.301 0.964 1.484 1.00 85.38 304 LEU A O 1
ATOM 2260 N N . ILE A 1 305 ? 11.803 2.251 -0.282 1.00 86.19 305 ILE A N 1
ATOM 2261 C CA . ILE A 1 305 ? 12.995 1.501 -0.702 1.00 86.19 305 ILE A CA 1
ATOM 2262 C C . ILE A 1 305 ? 13.998 1.224 0.424 1.00 86.19 305 ILE A C 1
ATOM 2264 O O . ILE A 1 305 ? 14.571 0.134 0.511 1.00 86.19 305 ILE A O 1
ATOM 2268 N N . PHE A 1 306 ? 14.181 2.187 1.323 1.00 87.25 306 PHE A N 1
ATOM 2269 C CA . PHE A 1 306 ? 15.069 2.056 2.474 1.00 87.25 306 PHE A CA 1
ATOM 2270 C C . PHE A 1 306 ? 14.537 1.038 3.485 1.00 87.25 306 PHE A C 1
ATOM 2272 O O . PHE A 1 306 ? 15.313 0.259 4.028 1.00 87.25 306 PHE A O 1
ATOM 2279 N N . GLY A 1 307 ? 13.218 0.993 3.688 1.00 86.50 307 GLY A N 1
ATOM 2280 C CA . GLY A 1 307 ? 12.574 0.045 4.594 1.00 86.50 307 GLY A CA 1
ATOM 2281 C C . GLY A 1 307 ? 12.658 -1.394 4.097 1.00 86.50 307 GLY A C 1
ATOM 2282 O O . GLY A 1 307 ? 13.051 -2.295 4.842 1.00 86.50 307 GLY A O 1
ATOM 2283 N N . VAL A 1 308 ? 12.402 -1.600 2.803 1.00 90.50 308 VAL A N 1
ATOM 2284 C CA . VAL A 1 308 ? 12.583 -2.903 2.145 1.00 90.50 308 VAL A CA 1
ATOM 2285 C C . VAL A 1 308 ? 14.046 -3.351 2.199 1.00 90.50 308 VAL A C 1
ATOM 2287 O O . VAL A 1 308 ? 14.344 -4.497 2.542 1.00 90.50 308 VAL A O 1
ATOM 2290 N N . THR A 1 309 ? 14.981 -2.434 1.939 1.00 90.75 309 THR A N 1
ATOM 2291 C CA . THR A 1 309 ? 16.415 -2.743 2.012 1.00 90.75 309 THR A CA 1
ATOM 2292 C C . THR A 1 309 ? 16.841 -3.104 3.435 1.00 90.75 309 THR A C 1
ATOM 2294 O O . THR A 1 309 ? 17.528 -4.105 3.635 1.00 90.75 309 THR A O 1
ATOM 2297 N N . ALA A 1 310 ? 16.405 -2.333 4.436 1.00 88.75 310 ALA A N 1
ATOM 2298 C CA . ALA A 1 310 ? 16.693 -2.602 5.842 1.00 88.75 310 ALA A CA 1
ATOM 2299 C C . ALA A 1 310 ? 16.169 -3.979 6.271 1.00 88.75 310 ALA A C 1
ATOM 2301 O O . ALA A 1 310 ? 16.851 -4.692 7.005 1.00 88.75 310 ALA A O 1
ATOM 2302 N N . ALA A 1 311 ? 14.989 -4.380 5.791 1.00 90.69 311 ALA A N 1
ATOM 2303 C CA . ALA A 1 311 ? 14.396 -5.679 6.092 1.00 90.69 311 ALA A CA 1
ATOM 2304 C C . ALA A 1 311 ? 15.282 -6.850 5.646 1.00 90.69 311 ALA A C 1
ATOM 2306 O O . ALA A 1 311 ? 15.544 -7.754 6.443 1.00 90.69 311 ALA A O 1
ATOM 2307 N N . LEU A 1 312 ? 15.781 -6.799 4.408 1.00 91.56 312 LEU A N 1
ATOM 2308 C CA . LEU A 1 312 ? 16.706 -7.794 3.863 1.00 91.56 312 LEU A CA 1
ATOM 2309 C C . LEU A 1 312 ? 18.050 -7.774 4.592 1.00 91.56 312 LEU A C 1
ATOM 2311 O O . LEU A 1 312 ? 18.506 -8.814 5.063 1.00 91.56 312 LEU A O 1
ATOM 2315 N N . VAL A 1 313 ? 18.656 -6.599 4.762 1.00 90.88 313 VAL A N 1
ATOM 2316 C CA . VAL A 1 313 ? 19.950 -6.431 5.451 1.00 90.88 313 VAL A CA 1
ATOM 2317 C C . VAL A 1 313 ? 19.908 -6.990 6.875 1.00 90.88 313 VAL A C 1
ATOM 2319 O O . VAL A 1 313 ? 20.806 -7.728 7.283 1.00 90.88 313 VAL A O 1
ATOM 2322 N N . ASN A 1 314 ? 18.844 -6.693 7.624 1.00 89.06 314 ASN A N 1
ATOM 2323 C CA . ASN A 1 314 ? 18.686 -7.140 9.007 1.00 89.06 314 ASN A CA 1
ATOM 2324 C C . ASN A 1 314 ? 18.498 -8.661 9.133 1.00 89.06 314 ASN A C 1
ATOM 2326 O O . ASN A 1 314 ? 18.828 -9.219 10.179 1.00 89.06 314 ASN A O 1
ATOM 2330 N N . GLN A 1 315 ? 17.967 -9.322 8.101 1.00 87.81 315 GLN A N 1
ATOM 2331 C CA . GLN A 1 315 ? 17.701 -10.768 8.094 1.00 87.81 315 GLN A CA 1
ATOM 2332 C C . GLN A 1 315 ? 18.781 -11.581 7.373 1.00 87.81 315 GLN A C 1
ATOM 2334 O O . GLN A 1 315 ? 18.823 -12.799 7.506 1.00 87.81 315 GLN A O 1
ATOM 2339 N N . THR A 1 316 ? 19.689 -10.922 6.660 1.00 89.69 316 THR A N 1
ATOM 2340 C CA . THR A 1 316 ? 20.869 -11.551 6.058 1.00 89.69 316 THR A CA 1
ATOM 2341 C C . THR A 1 316 ? 21.878 -11.892 7.159 1.00 89.69 316 THR A C 1
ATOM 2343 O O . THR A 1 316 ? 22.055 -11.111 8.088 1.00 89.69 316 THR A O 1
ATOM 2346 N N . ALA A 1 317 ? 22.567 -13.030 7.110 1.00 88.44 317 ALA A N 1
ATOM 2347 C CA . ALA A 1 317 ? 23.663 -13.393 8.014 1.00 88.44 317 ALA A CA 1
ATOM 2348 C C . ALA A 1 317 ? 24.898 -12.505 7.779 1.00 88.44 317 ALA A C 1
ATOM 2350 O O . ALA A 1 317 ? 25.026 -11.875 6.741 1.00 88.44 317 ALA A O 1
ATOM 2351 N N . TRP A 1 318 ? 25.828 -12.396 8.736 1.00 87.62 318 TRP A N 1
ATOM 2352 C CA . TRP A 1 318 ? 27.043 -11.571 8.543 1.00 87.62 318 TRP A CA 1
ATOM 2353 C C . TRP A 1 318 ? 27.957 -12.090 7.419 1.00 87.62 318 TRP A C 1
ATOM 2355 O O . TRP A 1 318 ? 28.712 -11.302 6.852 1.00 87.62 318 TRP A O 1
ATOM 2365 N N . SER A 1 319 ? 27.838 -13.379 7.077 1.00 83.62 319 SER A N 1
ATOM 2366 C CA . SER A 1 319 ? 28.472 -14.025 5.920 1.00 83.62 319 SER A CA 1
ATOM 2367 C C . SER A 1 319 ? 27.900 -13.575 4.570 1.00 83.62 319 SER A C 1
ATOM 2369 O O . SER A 1 319 ? 28.522 -13.817 3.540 1.00 83.62 319 SER A O 1
ATOM 2371 N N . GLY A 1 320 ? 26.728 -12.928 4.562 1.00 83.00 320 GLY A N 1
ATOM 2372 C CA . GLY A 1 320 ? 25.987 -12.582 3.350 1.00 83.00 320 GLY A CA 1
ATOM 2373 C C . GLY A 1 320 ? 24.918 -13.596 2.943 1.00 83.00 320 GLY A C 1
ATOM 2374 O O . GLY A 1 320 ? 24.204 -13.344 1.977 1.00 83.00 320 GLY A O 1
ATOM 2375 N N . ASP A 1 321 ? 24.770 -14.709 3.666 1.00 84.06 321 ASP A N 1
ATOM 2376 C CA . ASP A 1 321 ? 23.706 -15.682 3.404 1.00 84.06 321 ASP A CA 1
ATOM 2377 C C . ASP A 1 321 ? 22.345 -15.134 3.836 1.00 84.06 321 ASP A C 1
ATOM 2379 O O . ASP A 1 321 ? 22.182 -14.708 4.978 1.00 84.06 321 ASP A O 1
ATOM 2383 N N . VAL A 1 322 ? 21.350 -15.177 2.955 1.00 87.00 322 VAL A N 1
ATOM 2384 C CA . VAL A 1 322 ? 19.959 -14.856 3.296 1.00 87.00 322 VAL A CA 1
ATOM 2385 C C . VAL A 1 322 ? 19.255 -16.165 3.671 1.00 87.00 322 VAL A C 1
ATOM 2387 O O . VAL A 1 322 ? 19.111 -17.022 2.801 1.00 87.00 322 VAL A O 1
ATOM 2390 N N . PRO A 1 323 ? 18.847 -16.375 4.940 1.00 84.25 323 PRO A N 1
ATOM 2391 C CA . PRO A 1 323 ? 18.141 -17.597 5.341 1.00 84.25 323 PRO A CA 1
ATOM 2392 C C . PRO A 1 323 ? 16.753 -17.700 4.701 1.00 84.25 323 PRO A C 1
ATOM 2394 O O . PRO A 1 323 ? 16.305 -18.788 4.348 1.00 84.25 323 PRO A O 1
ATOM 2397 N N . ALA A 1 324 ? 16.093 -16.551 4.523 1.00 87.25 324 ALA A N 1
ATOM 2398 C CA . ALA A 1 324 ? 14.807 -16.468 3.855 1.00 87.25 324 ALA A CA 1
ATOM 2399 C C . ALA A 1 324 ? 14.914 -16.904 2.388 1.00 87.25 324 ALA A C 1
ATOM 2401 O O . ALA A 1 324 ? 15.852 -16.540 1.679 1.00 87.25 324 ALA A O 1
ATOM 2402 N N . ARG A 1 325 ? 13.910 -17.653 1.937 1.00 84.38 325 ARG A N 1
ATOM 2403 C CA . ARG A 1 325 ? 13.784 -18.159 0.567 1.00 84.38 325 ARG A CA 1
ATOM 2404 C C . ARG A 1 325 ? 12.720 -17.424 -0.237 1.00 84.38 325 ARG A C 1
ATOM 2406 O O . ARG A 1 325 ? 12.800 -17.406 -1.460 1.00 84.38 325 ARG A O 1
ATOM 2413 N N . ALA A 1 326 ? 11.753 -16.798 0.431 1.00 91.12 326 ALA A N 1
ATOM 2414 C CA . ALA A 1 326 ? 10.698 -16.013 -0.202 1.00 91.12 326 ALA A CA 1
ATOM 2415 C C . ALA A 1 326 ? 10.649 -14.579 0.347 1.00 91.12 326 ALA A C 1
ATOM 2417 O O . ALA A 1 326 ? 10.965 -14.339 1.512 1.00 91.12 326 ALA A O 1
ATOM 2418 N N . GLY A 1 327 ? 10.242 -13.621 -0.485 1.00 93.94 327 GLY A N 1
ATOM 2419 C CA . GLY A 1 327 ? 10.047 -12.223 -0.088 1.00 93.94 327 GLY A CA 1
ATOM 2420 C C . GLY A 1 327 ? 8.578 -11.818 -0.091 1.00 93.94 327 GLY A C 1
ATOM 2421 O O . GLY A 1 327 ? 7.864 -12.120 -1.043 1.00 93.94 327 GLY A O 1
ATOM 2422 N N . VAL A 1 328 ? 8.133 -11.096 0.937 1.00 96.00 328 VAL A N 1
ATOM 2423 C CA . VAL A 1 328 ? 6.814 -10.448 0.979 1.00 96.00 328 VAL A CA 1
ATOM 2424 C C . VAL A 1 328 ? 7.020 -8.992 1.369 1.00 96.00 328 VAL A C 1
ATOM 2426 O O . VAL A 1 328 ? 7.293 -8.690 2.529 1.00 96.00 328 VAL A O 1
ATOM 2429 N N . PHE A 1 329 ? 6.923 -8.087 0.400 1.00 95.19 329 PHE A N 1
ATOM 2430 C CA . PHE A 1 329 ? 7.244 -6.677 0.609 1.00 95.19 329 PHE A CA 1
ATOM 2431 C C . PHE A 1 329 ? 6.019 -5.790 0.451 1.00 95.19 329 PHE A C 1
ATOM 2433 O O . PHE A 1 329 ? 5.371 -5.780 -0.593 1.00 95.19 329 PHE A O 1
ATOM 2440 N N . GLU A 1 330 ? 5.736 -5.015 1.491 1.00 93.25 330 GLU A N 1
ATOM 2441 C CA . GLU A 1 330 ? 4.719 -3.974 1.481 1.00 93.25 330 GLU A CA 1
ATOM 2442 C C . GLU A 1 330 ? 5.307 -2.708 0.855 1.00 93.25 330 GLU A C 1
ATOM 2444 O O . GLU A 1 330 ? 6.314 -2.196 1.352 1.00 93.25 330 GLU A O 1
ATOM 2449 N N . ILE A 1 331 ? 4.719 -2.221 -0.238 1.00 91.81 331 ILE A N 1
ATOM 2450 C CA . ILE A 1 331 ? 5.291 -1.124 -1.023 1.00 91.81 331 ILE A CA 1
ATOM 2451 C C . ILE A 1 331 ? 4.240 -0.053 -1.299 1.00 91.81 331 ILE A C 1
ATOM 2453 O O . ILE A 1 331 ? 3.128 -0.345 -1.741 1.00 91.81 331 ILE A O 1
ATOM 2457 N N . ASP A 1 332 ? 4.632 1.191 -1.031 1.00 88.31 332 ASP A N 1
ATOM 2458 C CA . ASP A 1 332 ? 3.875 2.389 -1.384 1.00 88.31 332 ASP A CA 1
ATOM 2459 C C . ASP A 1 332 ? 3.734 2.530 -2.907 1.00 88.31 332 ASP A C 1
ATOM 2461 O O . ASP A 1 332 ? 4.682 2.299 -3.664 1.00 88.31 332 ASP A O 1
ATOM 2465 N N . GLU A 1 333 ? 2.547 2.920 -3.351 1.00 88.00 333 GLU A N 1
ATOM 2466 C CA . GLU A 1 333 ? 2.130 2.945 -4.748 1.00 88.00 333 GLU A CA 1
ATOM 2467 C C . GLU A 1 333 ? 3.017 3.875 -5.591 1.00 88.00 333 GLU A C 1
ATOM 2469 O O . GLU A 1 333 ? 3.350 3.547 -6.733 1.00 88.00 333 GLU A O 1
ATOM 2474 N N . ALA A 1 334 ? 3.475 4.997 -5.023 1.00 82.81 334 ALA A N 1
ATOM 2475 C CA . ALA A 1 334 ? 4.347 5.944 -5.716 1.00 82.81 334 ALA A CA 1
ATOM 2476 C C . ALA A 1 334 ? 5.784 5.419 -5.866 1.00 82.81 334 ALA A C 1
ATOM 2478 O O . ALA A 1 334 ? 6.461 5.694 -6.860 1.00 82.81 334 ALA A O 1
ATOM 2479 N N . SER A 1 335 ? 6.255 4.621 -4.904 1.00 85.31 335 SER A N 1
ATOM 2480 C CA . SER A 1 335 ? 7.598 4.017 -4.933 1.00 85.31 335 SER A CA 1
ATOM 2481 C C . SER A 1 335 ? 7.660 2.701 -5.713 1.00 85.31 335 SER A C 1
ATOM 2483 O O . SER A 1 335 ? 8.750 2.213 -6.038 1.00 85.31 335 SER A O 1
ATOM 2485 N N . LEU A 1 336 ? 6.501 2.123 -6.030 1.00 90.50 336 LEU A N 1
ATOM 2486 C CA . LEU A 1 336 ? 6.366 0.810 -6.646 1.00 90.50 336 LEU A CA 1
ATOM 2487 C C . LEU A 1 336 ? 7.155 0.646 -7.961 1.00 90.50 336 LEU A C 1
ATOM 2489 O O . LEU A 1 336 ? 7.893 -0.340 -8.062 1.00 90.50 336 LEU A O 1
ATOM 2493 N N . PRO A 1 337 ? 7.113 1.575 -8.944 1.00 89.44 337 PRO A N 1
ATOM 2494 C CA . PRO A 1 337 ? 7.810 1.377 -10.220 1.00 89.44 337 PRO A CA 1
ATOM 2495 C C . PRO A 1 337 ? 9.331 1.246 -10.082 1.00 89.44 337 PRO A C 1
ATOM 2497 O O . PRO A 1 337 ? 9.964 0.508 -10.837 1.00 89.44 337 PRO A O 1
ATOM 2500 N N . ALA A 1 338 ? 9.935 1.963 -9.129 1.00 86.81 338 ALA A N 1
ATOM 2501 C CA . ALA A 1 338 ? 11.371 1.885 -8.875 1.00 86.81 338 ALA A CA 1
ATOM 2502 C C . ALA A 1 338 ? 11.737 0.579 -8.156 1.00 86.81 338 ALA A C 1
ATOM 2504 O O . ALA A 1 338 ? 12.690 -0.103 -8.533 1.00 86.81 338 ALA A O 1
ATOM 2505 N N . LEU A 1 339 ? 10.944 0.199 -7.154 1.00 88.31 339 LEU A N 1
ATOM 2506 C CA . LEU A 1 339 ? 11.186 -0.988 -6.339 1.00 88.31 339 LEU A CA 1
ATOM 2507 C C . LEU A 1 339 ? 11.011 -2.299 -7.108 1.00 88.31 339 LEU A C 1
ATOM 2509 O O . LEU A 1 339 ? 11.810 -3.217 -6.929 1.00 88.31 339 LEU A O 1
ATOM 2513 N N . VAL A 1 340 ? 10.024 -2.380 -8.003 1.00 90.38 340 VAL A N 1
ATOM 2514 C CA . VAL A 1 340 ? 9.801 -3.561 -8.853 1.00 90.38 340 VAL A CA 1
ATOM 2515 C C . VAL A 1 340 ? 11.026 -3.868 -9.723 1.00 90.38 340 VAL A C 1
ATOM 2517 O O . VAL A 1 340 ? 11.356 -5.040 -9.903 1.00 90.38 340 VAL A O 1
ATOM 2520 N N . LYS A 1 341 ? 11.763 -2.847 -10.183 1.00 88.94 341 LYS A N 1
ATOM 2521 C CA . LYS A 1 341 ? 13.000 -3.028 -10.965 1.00 88.94 341 LYS A CA 1
ATOM 2522 C C . LYS A 1 341 ? 14.147 -3.614 -10.141 1.00 88.94 341 LYS A C 1
ATOM 2524 O O . LYS A 1 341 ? 14.936 -4.393 -10.667 1.00 88.94 341 LYS A O 1
ATOM 2529 N N . GLU A 1 342 ? 14.257 -3.248 -8.864 1.00 89.19 342 GLU A N 1
ATOM 2530 C CA . GLU A 1 342 ? 15.334 -3.743 -7.996 1.00 89.19 342 GLU A CA 1
ATOM 2531 C C . GLU A 1 342 ? 15.028 -5.113 -7.386 1.00 89.19 342 GLU A C 1
ATOM 2533 O O . GLU A 1 342 ? 15.936 -5.936 -7.275 1.00 89.19 342 GLU A O 1
ATOM 2538 N N . ILE A 1 343 ? 13.776 -5.347 -6.986 1.00 90.19 343 ILE A N 1
ATOM 2539 C CA . ILE A 1 343 ? 13.327 -6.583 -6.332 1.00 90.19 343 ILE A CA 1
ATOM 2540 C C . ILE A 1 343 ? 13.072 -7.695 -7.356 1.00 90.19 343 ILE A C 1
ATOM 2542 O O . ILE A 1 343 ? 13.283 -8.865 -7.051 1.00 90.19 343 ILE A O 1
ATOM 2546 N N . ALA A 1 344 ? 12.620 -7.327 -8.559 1.00 91.25 344 ALA A N 1
ATOM 2547 C CA . ALA A 1 344 ? 12.175 -8.237 -9.609 1.00 91.25 344 ALA A CA 1
ATOM 2548 C C . ALA A 1 344 ? 11.151 -9.294 -9.118 1.00 91.25 344 ALA A C 1
ATOM 2550 O O . ALA A 1 344 ? 11.422 -10.497 -9.184 1.00 91.25 344 ALA A O 1
ATOM 2551 N N . PRO A 1 345 ? 9.975 -8.868 -8.609 1.00 93.75 345 PRO A N 1
ATOM 2552 C CA . PRO A 1 345 ? 8.985 -9.780 -8.048 1.00 93.75 345 PRO A CA 1
ATOM 2553 C C . PRO A 1 345 ? 8.373 -10.716 -9.095 1.00 93.75 345 PRO A C 1
ATOM 2555 O O . PRO A 1 345 ? 8.192 -10.351 -10.255 1.00 93.75 345 PRO A O 1
ATOM 2558 N N . GLY A 1 346 ? 8.008 -11.924 -8.656 1.00 92.38 346 GLY A N 1
ATOM 2559 C CA . GLY A 1 346 ? 7.230 -12.869 -9.464 1.00 92.38 346 GLY A CA 1
ATOM 2560 C C . GLY A 1 346 ? 5.727 -12.587 -9.418 1.00 92.38 346 GLY A C 1
ATOM 2561 O O . GLY A 1 346 ? 5.002 -12.954 -10.342 1.00 92.38 346 GLY A O 1
ATOM 2562 N N . THR A 1 347 ? 5.267 -11.899 -8.372 1.00 96.12 347 THR A N 1
ATOM 2563 C CA . THR A 1 347 ? 3.859 -11.555 -8.172 1.00 96.12 347 THR A CA 1
ATOM 2564 C C . THR A 1 347 ? 3.735 -10.126 -7.654 1.00 96.12 347 THR A C 1
ATOM 2566 O O . THR A 1 347 ? 4.438 -9.738 -6.718 1.00 96.12 347 THR A O 1
ATOM 2569 N N . ILE A 1 348 ? 2.829 -9.349 -8.244 1.00 97.50 348 ILE A N 1
ATOM 2570 C CA . ILE A 1 348 ? 2.435 -8.026 -7.749 1.00 97.50 348 ILE A CA 1
ATOM 2571 C C . ILE A 1 348 ? 0.949 -8.098 -7.411 1.00 97.50 348 ILE A C 1
ATOM 2573 O O . ILE A 1 348 ? 0.121 -8.373 -8.277 1.00 97.50 348 ILE A O 1
ATOM 2577 N N . LEU A 1 349 ? 0.633 -7.879 -6.141 1.00 97.81 349 LEU A N 1
ATOM 2578 C CA . LEU A 1 349 ? -0.711 -7.907 -5.588 1.00 97.81 349 LEU A CA 1
ATOM 2579 C C . LEU A 1 349 ? -1.186 -6.479 -5.334 1.00 97.81 349 LEU A C 1
ATOM 2581 O O . LEU A 1 349 ? -0.482 -5.710 -4.675 1.00 97.81 349 LEU A O 1
ATOM 2585 N N . VAL A 1 350 ? -2.390 -6.159 -5.808 1.00 97.94 350 VAL A N 1
ATOM 2586 C CA . VAL A 1 350 ? -3.056 -4.866 -5.606 1.00 97.94 350 VAL A CA 1
ATOM 2587 C C . VAL A 1 350 ? -4.367 -5.097 -4.853 1.00 97.94 350 VAL A C 1
ATOM 2589 O O . VAL A 1 350 ? -5.247 -5.798 -5.350 1.00 97.94 350 VAL A O 1
ATOM 2592 N N . THR A 1 351 ? -4.496 -4.539 -3.647 1.00 96.06 351 THR A N 1
ATOM 2593 C CA . THR A 1 351 ? -5.654 -4.783 -2.764 1.00 96.06 351 THR A CA 1
ATOM 2594 C C . THR A 1 351 ? -6.910 -4.009 -3.176 1.00 96.06 351 THR A C 1
ATOM 2596 O O . THR A 1 351 ? -7.969 -4.599 -3.369 1.00 96.06 351 THR A O 1
ATOM 2599 N N . ASN A 1 352 ? -6.818 -2.684 -3.245 1.00 94.19 352 ASN A N 1
ATOM 2600 C CA . ASN A 1 352 ? -7.879 -1.742 -3.614 1.00 94.19 352 ASN A CA 1
ATOM 2601 C C . ASN A 1 352 ? -7.264 -0.353 -3.838 1.00 94.19 352 ASN A C 1
ATOM 2603 O O . ASN A 1 352 ? -6.106 -0.122 -3.467 1.00 94.19 352 ASN A O 1
ATOM 2607 N N . LEU A 1 353 ? -8.035 0.555 -4.436 1.00 92.19 353 LEU A N 1
ATOM 2608 C CA . LEU A 1 353 ? -7.651 1.947 -4.645 1.00 92.19 353 LEU A CA 1
ATOM 2609 C C . LEU A 1 353 ? -8.763 2.890 -4.181 1.00 92.19 353 LEU A C 1
ATOM 2611 O O . LEU A 1 353 ? -9.797 3.009 -4.821 1.00 92.19 353 LEU A O 1
ATOM 2615 N N . PHE A 1 354 ? -8.504 3.583 -3.078 1.00 88.19 354 PHE A N 1
ATOM 2616 C CA . PHE A 1 354 ? -9.313 4.655 -2.495 1.00 88.19 354 PHE A CA 1
ATOM 2617 C C . PHE A 1 354 ? -8.477 5.922 -2.344 1.00 88.19 354 PHE A C 1
ATOM 2619 O O . PHE A 1 354 ? -7.253 5.836 -2.217 1.00 88.19 354 PHE A O 1
ATOM 2626 N N . ARG A 1 355 ? -9.110 7.094 -2.322 1.00 80.69 355 ARG A N 1
ATOM 2627 C CA . ARG A 1 355 ? -8.388 8.334 -2.009 1.00 80.69 355 ARG A CA 1
ATOM 2628 C C . ARG A 1 355 ? -7.764 8.227 -0.607 1.00 80.69 355 ARG A C 1
ATOM 2630 O O . ARG A 1 355 ? -8.440 7.891 0.365 1.00 80.69 355 ARG A O 1
ATOM 2637 N N . ASP A 1 356 ? -6.456 8.462 -0.509 1.00 73.62 356 ASP A N 1
ATOM 2638 C CA . ASP A 1 356 ? -5.669 8.359 0.730 1.00 73.62 356 ASP A CA 1
ATOM 2639 C C . ASP A 1 356 ? -4.726 9.569 0.810 1.00 73.62 356 ASP A C 1
ATOM 2641 O O . ASP A 1 356 ? -3.893 9.745 -0.074 1.00 73.62 356 ASP A O 1
ATOM 2645 N N . GLN A 1 357 ? -4.862 10.385 1.863 1.00 62.72 357 GLN A N 1
ATOM 2646 C CA . GLN A 1 357 ? -4.041 11.579 2.145 1.00 62.72 357 GLN A CA 1
ATOM 2647 C C . GLN A 1 357 ? -4.009 12.618 1.001 1.00 62.72 357 GLN A C 1
ATOM 2649 O O . GLN A 1 357 ? -3.063 12.670 0.209 1.00 62.72 357 GLN A O 1
ATOM 2654 N N . LEU A 1 358 ? -5.039 13.482 0.969 1.00 58.91 358 LEU A N 1
ATOM 2655 C CA . LEU A 1 358 ? -5.257 14.559 -0.021 1.00 58.91 358 LEU A CA 1
ATOM 2656 C C . LEU A 1 358 ? -4.042 15.489 -0.220 1.00 58.91 358 LEU A C 1
ATOM 2658 O O . LEU A 1 358 ? -3.898 16.113 -1.267 1.00 58.91 358 LEU A O 1
ATOM 2662 N N . ASP A 1 359 ? -3.166 15.577 0.780 1.00 49.97 359 ASP A N 1
ATOM 2663 C CA . ASP A 1 359 ? -1.991 16.444 0.835 1.00 49.97 359 ASP A CA 1
ATOM 2664 C C . ASP A 1 359 ? -0.705 15.824 0.247 1.00 49.97 359 ASP A C 1
ATOM 2666 O O . ASP A 1 359 ? 0.254 16.552 -0.021 1.00 49.97 359 ASP A O 1
ATOM 2670 N N . ARG A 1 360 ? -0.647 14.499 0.037 1.00 53.16 360 ARG A N 1
ATOM 2671 C CA . ARG A 1 360 ? 0.599 13.778 -0.316 1.00 53.16 360 ARG A CA 1
ATOM 2672 C C . ARG A 1 360 ? 0.615 13.168 -1.706 1.00 53.16 360 ARG A C 1
ATOM 2674 O O . ARG A 1 360 ? 1.642 13.231 -2.387 1.00 53.16 360 ARG A O 1
ATOM 2681 N N . TYR A 1 361 ? -0.488 12.556 -2.113 1.00 51.84 361 TYR A N 1
ATOM 2682 C CA . TYR A 1 361 ? -0.602 11.869 -3.390 1.00 51.84 361 TYR A CA 1
ATOM 2683 C C . TYR A 1 361 ? -1.882 12.351 -4.066 1.00 51.84 361 TYR A C 1
ATOM 2685 O O . TYR A 1 361 ? -2.960 12.277 -3.488 1.00 51.84 361 TYR A O 1
ATOM 2693 N N . GLY A 1 362 ? -1.742 12.914 -5.269 1.00 54.66 362 GLY A N 1
ATOM 2694 C CA . GLY A 1 362 ? -2.884 13.376 -6.058 1.00 54.66 362 GLY A CA 1
ATOM 2695 C C . GLY A 1 362 ? -3.839 12.242 -6.450 1.00 54.66 362 GLY A C 1
ATOM 2696 O O . GLY A 1 362 ? -3.611 11.079 -6.124 1.00 54.66 362 GLY A O 1
ATOM 2697 N N . GLU A 1 363 ? -4.887 12.622 -7.181 1.00 72.00 363 GLU A N 1
ATOM 2698 C CA . GLU A 1 363 ? -6.023 11.813 -7.654 1.00 72.00 363 GLU A CA 1
ATOM 2699 C C . GLU A 1 363 ? -5.736 10.324 -7.950 1.00 72.00 363 GLU A C 1
ATOM 2701 O O . GLU A 1 363 ? -4.664 9.938 -8.436 1.00 72.00 363 GLU A O 1
ATOM 2706 N N . LEU A 1 364 ? -6.745 9.482 -7.702 1.00 80.06 364 LEU A N 1
ATOM 2707 C CA . LEU A 1 364 ? -6.719 8.016 -7.818 1.00 80.06 364 LEU A CA 1
ATOM 2708 C C . LEU A 1 364 ? -6.110 7.480 -9.117 1.00 80.06 364 LEU A C 1
ATOM 2710 O O . LEU A 1 364 ? -5.393 6.476 -9.106 1.00 80.06 364 LEU A O 1
ATOM 2714 N N . GLU A 1 365 ? -6.352 8.159 -10.230 1.00 82.38 365 GLU A N 1
ATOM 2715 C CA . GLU A 1 365 ? -5.857 7.825 -11.563 1.00 82.38 365 GLU A CA 1
ATOM 2716 C C . GLU A 1 365 ? -4.329 7.891 -11.634 1.00 82.38 365 GLU A C 1
ATOM 2718 O O . GLU A 1 365 ? -3.698 7.080 -12.315 1.00 82.38 365 GLU A O 1
ATOM 2723 N N . THR A 1 366 ? -3.710 8.815 -10.895 1.00 83.75 366 THR A N 1
ATOM 2724 C CA . THR A 1 366 ? -2.247 8.935 -10.816 1.00 83.75 366 THR A CA 1
ATOM 2725 C C . THR A 1 366 ? -1.657 7.710 -10.123 1.00 83.75 366 THR A C 1
ATOM 2727 O O . THR A 1 366 ? -0.702 7.100 -10.615 1.00 83.75 366 THR A O 1
ATOM 2730 N N . THR A 1 367 ? -2.269 7.309 -9.009 1.00 87.62 367 THR A N 1
ATOM 2731 C CA . THR A 1 367 ? -1.893 6.116 -8.243 1.00 87.62 367 THR A CA 1
ATOM 2732 C C . THR A 1 367 ? -2.072 4.848 -9.079 1.00 87.62 367 THR A C 1
ATOM 2734 O O . THR A 1 367 ? -1.136 4.052 -9.210 1.00 87.62 367 THR A O 1
ATOM 2737 N N . ALA A 1 368 ? -3.223 4.697 -9.741 1.00 91.00 368 ALA A N 1
ATOM 2738 C CA . ALA A 1 368 ? -3.476 3.615 -10.690 1.00 91.00 368 ALA A CA 1
ATOM 2739 C C . ALA A 1 368 ? -2.437 3.603 -11.828 1.00 91.00 368 ALA A C 1
ATOM 2741 O O . ALA A 1 368 ? -1.917 2.546 -12.188 1.00 91.00 368 ALA A O 1
ATOM 2742 N N . GLY A 1 369 ? -2.055 4.775 -12.346 1.00 90.50 369 GLY A N 1
ATOM 2743 C CA . GLY A 1 369 ? -1.028 4.934 -13.375 1.00 90.50 369 GLY A CA 1
ATOM 2744 C C . GLY A 1 369 ? 0.364 4.460 -12.940 1.00 90.50 369 GLY A C 1
ATOM 2745 O O . GLY A 1 369 ? 1.060 3.798 -13.718 1.00 90.50 369 GLY A O 1
ATOM 2746 N N . HIS A 1 370 ? 0.776 4.736 -11.697 1.00 90.69 370 HIS A N 1
ATOM 2747 C CA . HIS A 1 370 ? 2.025 4.202 -11.141 1.00 90.69 370 HIS A CA 1
ATOM 2748 C C . HIS A 1 370 ? 2.003 2.674 -11.066 1.00 90.69 370 HIS A C 1
ATOM 2750 O O . HIS A 1 370 ? 2.949 2.020 -11.515 1.00 90.69 370 HIS A O 1
ATOM 2756 N N . ILE A 1 371 ? 0.904 2.096 -10.582 1.00 93.62 371 ILE A N 1
ATOM 2757 C CA . ILE A 1 371 ? 0.754 0.642 -10.480 1.00 93.62 371 ILE A CA 1
ATOM 2758 C C . ILE A 1 371 ? 0.729 -0.003 -11.865 1.00 93.62 371 ILE A C 1
ATOM 2760 O O . ILE A 1 371 ? 1.463 -0.960 -12.116 1.00 93.62 371 ILE A O 1
ATOM 2764 N N . ARG A 1 372 ? -0.023 0.566 -12.810 1.00 94.31 372 ARG A N 1
ATOM 2765 C CA . ARG A 1 372 ? -0.074 0.107 -14.202 1.00 94.31 372 ARG A CA 1
ATOM 2766 C C . ARG A 1 372 ? 1.304 0.112 -14.857 1.00 94.31 372 ARG A C 1
ATOM 2768 O O . ARG A 1 372 ? 1.653 -0.828 -15.573 1.00 94.31 372 ARG A O 1
ATOM 2775 N N . ARG A 1 373 ? 2.116 1.139 -14.598 1.00 91.12 373 ARG A N 1
ATOM 2776 C CA . ARG A 1 373 ? 3.501 1.204 -15.080 1.00 91.12 373 ARG A CA 1
ATOM 2777 C C . ARG A 1 373 ? 4.360 0.105 -14.462 1.00 91.12 373 ARG A C 1
ATOM 2779 O O . ARG A 1 373 ? 5.129 -0.523 -15.178 1.00 91.12 373 ARG A O 1
ATOM 2786 N N . ALA A 1 374 ? 4.222 -0.148 -13.164 1.00 92.19 374 ALA A N 1
ATOM 2787 C CA . ALA A 1 374 ? 4.966 -1.203 -12.483 1.00 92.19 374 ALA A CA 1
ATOM 2788 C C . ALA A 1 374 ? 4.585 -2.612 -12.971 1.00 92.19 374 ALA A C 1
ATOM 2790 O O . ALA A 1 374 ? 5.460 -3.462 -13.101 1.00 92.19 374 ALA A O 1
ATOM 2791 N N . LEU A 1 375 ? 3.306 -2.846 -13.276 1.00 93.19 375 LEU A N 1
ATOM 2792 C CA . LEU A 1 375 ? 2.814 -4.107 -13.835 1.00 93.19 375 LEU A CA 1
ATOM 2793 C C . LEU A 1 375 ? 3.272 -4.317 -15.285 1.00 93.19 375 LEU A C 1
ATOM 2795 O O . LEU A 1 375 ? 3.732 -5.399 -15.631 1.00 93.19 375 LEU A O 1
ATOM 2799 N N . SER A 1 376 ? 3.184 -3.282 -16.127 1.00 89.50 376 SER A N 1
ATOM 2800 C CA . SER A 1 376 ? 3.537 -3.376 -17.554 1.00 89.50 376 SER A CA 1
ATOM 2801 C C . SER A 1 376 ? 5.046 -3.361 -17.820 1.00 89.50 376 SER A C 1
ATOM 2803 O O . SER A 1 376 ? 5.508 -4.012 -18.750 1.00 89.50 376 SER A O 1
ATOM 2805 N N . GLN A 1 377 ? 5.823 -2.644 -17.004 1.00 85.81 377 GLN A N 1
ATOM 2806 C CA . GLN A 1 377 ? 7.290 -2.581 -17.087 1.00 85.81 377 GLN A CA 1
ATOM 2807 C C . GLN A 1 377 ? 7.978 -3.500 -16.066 1.00 85.81 377 GLN A C 1
ATOM 2809 O O . GLN A 1 377 ? 9.182 -3.368 -15.824 1.00 85.81 377 GLN A O 1
ATOM 2814 N N . GLY A 1 378 ? 7.209 -4.370 -15.409 1.00 79.56 378 GLY A N 1
ATOM 2815 C CA . GLY A 1 378 ? 7.712 -5.332 -14.441 1.00 79.56 378 GLY A CA 1
ATOM 2816 C C . GLY A 1 378 ? 8.533 -6.449 -15.096 1.00 79.56 378 GLY A C 1
ATOM 2817 O O . GLY A 1 378 ? 8.662 -6.505 -16.319 1.00 79.56 378 GLY A O 1
ATOM 2818 N N . PRO A 1 379 ? 9.111 -7.354 -14.290 1.00 83.50 379 PRO A N 1
ATOM 2819 C CA . PRO A 1 379 ? 9.836 -8.509 -14.804 1.00 83.50 379 PRO A CA 1
ATOM 2820 C C . PRO A 1 379 ? 8.964 -9.367 -15.720 1.00 83.50 379 PRO A C 1
ATOM 2822 O O . PRO A 1 379 ? 7.776 -9.565 -15.462 1.00 83.50 379 PRO A O 1
ATOM 2825 N N . GLU A 1 380 ? 9.574 -9.946 -16.752 1.00 83.25 380 GLU A N 1
ATOM 2826 C CA . GLU A 1 380 ? 8.882 -10.886 -17.628 1.00 83.25 380 GLU A CA 1
ATOM 2827 C C . GLU A 1 380 ? 8.302 -12.063 -16.823 1.00 83.25 380 GLU A C 1
ATOM 2829 O O . GLU A 1 380 ? 8.954 -12.640 -15.947 1.00 83.25 380 GLU A O 1
ATOM 2834 N N . GLY A 1 381 ? 7.045 -12.410 -17.107 1.00 83.81 381 GLY A N 1
ATOM 2835 C CA . GLY A 1 381 ? 6.332 -13.488 -16.424 1.00 83.81 381 GLY A CA 1
ATOM 2836 C C . GLY A 1 381 ? 5.768 -13.132 -15.044 1.00 83.81 381 GLY A C 1
ATOM 2837 O O . GLY A 1 381 ? 5.257 -14.042 -14.380 1.00 83.81 381 GLY A O 1
ATOM 2838 N N . VAL A 1 382 ? 5.827 -11.859 -14.625 1.00 91.75 382 VAL A N 1
ATOM 2839 C CA . VAL A 1 382 ? 5.145 -11.371 -13.416 1.00 91.75 382 VAL A CA 1
ATOM 2840 C C . VAL A 1 382 ? 3.647 -11.680 -13.479 1.00 91.75 382 VAL A C 1
ATOM 2842 O O . VAL A 1 382 ? 3.010 -11.529 -14.520 1.00 91.75 382 VAL A O 1
ATOM 2845 N N . THR A 1 383 ? 3.087 -12.144 -12.363 1.00 96.31 383 THR A N 1
ATOM 2846 C CA . THR A 1 383 ? 1.644 -12.378 -12.216 1.00 96.31 383 THR A CA 1
ATOM 2847 C C . THR A 1 383 ? 1.015 -11.221 -11.451 1.00 96.31 383 THR A C 1
ATOM 2849 O O . THR A 1 383 ? 1.444 -10.915 -10.335 1.00 96.31 383 THR A O 1
ATOM 2852 N N . ALA A 1 384 ? 0.005 -10.585 -12.038 1.00 98.00 384 ALA A N 1
ATOM 2853 C CA . ALA A 1 384 ? -0.810 -9.587 -11.360 1.00 98.00 384 ALA A CA 1
ATOM 2854 C C . ALA A 1 384 ? -1.913 -10.288 -10.558 1.00 98.00 384 ALA A C 1
ATOM 2856 O O . ALA A 1 384 ? -2.652 -11.093 -11.117 1.00 98.00 384 ALA A O 1
ATOM 2857 N N . VAL A 1 385 ? -2.034 -9.993 -9.265 1.00 98.50 385 VAL A N 1
ATOM 2858 C CA . VAL A 1 385 ? -3.160 -10.439 -8.430 1.00 98.50 385 VAL A CA 1
ATOM 2859 C C . VAL A 1 385 ? -3.992 -9.213 -8.096 1.00 98.50 385 VAL A C 1
ATOM 2861 O O . VAL A 1 385 ? -3.509 -8.311 -7.410 1.00 98.50 385 VAL A O 1
ATOM 2864 N N . LEU A 1 386 ? -5.211 -9.159 -8.622 1.00 98.56 386 LEU A N 1
ATOM 2865 C CA . LEU A 1 386 ? -6.030 -7.952 -8.653 1.00 98.56 386 LEU A CA 1
ATOM 2866 C C . LEU A 1 386 ? -7.390 -8.208 -8.008 1.00 98.56 386 LEU A C 1
ATOM 2868 O O . LEU A 1 386 ? -7.988 -9.268 -8.191 1.00 98.56 386 LEU A O 1
ATOM 2872 N N . ASN A 1 387 ? -7.891 -7.221 -7.274 1.00 98.25 387 ASN A N 1
ATOM 2873 C CA . ASN A 1 387 ? -9.259 -7.239 -6.780 1.00 98.25 387 ASN A CA 1
ATOM 2874 C C . ASN A 1 387 ? -10.242 -7.014 -7.941 1.00 98.25 387 ASN A C 1
ATOM 2876 O O . ASN A 1 387 ? -10.207 -5.967 -8.583 1.00 98.25 387 ASN A O 1
ATOM 2880 N N . ALA A 1 388 ? -11.092 -8.004 -8.210 1.00 98.12 388 ALA A N 1
ATOM 2881 C CA . ALA A 1 388 ? -12.108 -7.962 -9.261 1.00 98.12 388 ALA A CA 1
ATOM 2882 C C . ALA A 1 388 ? -13.197 -6.920 -8.979 1.00 98.12 388 ALA A C 1
ATOM 2884 O O . ALA A 1 388 ? -13.768 -6.337 -9.899 1.00 98.12 388 ALA A O 1
ATOM 2885 N N . ASP A 1 389 ? -13.468 -6.689 -7.697 1.00 97.62 389 ASP A N 1
ATOM 2886 C CA . ASP A 1 389 ? -14.627 -5.935 -7.226 1.00 97.62 389 ASP A CA 1
ATOM 2887 C C . ASP A 1 389 ? -14.337 -4.433 -7.142 1.00 97.62 389 ASP A C 1
ATOM 2889 O O . ASP A 1 389 ? -15.248 -3.641 -6.943 1.00 97.62 389 ASP A O 1
ATOM 2893 N N . ASP A 1 390 ? -13.079 -4.025 -7.318 1.00 96.88 390 ASP A N 1
ATOM 2894 C CA . ASP A 1 390 ? -12.676 -2.626 -7.449 1.00 96.88 390 ASP A CA 1
ATOM 2895 C C . ASP A 1 390 ? -12.489 -2.294 -8.946 1.00 96.88 390 ASP A C 1
ATOM 2897 O O . ASP A 1 390 ? -11.558 -2.827 -9.559 1.00 96.88 390 ASP A O 1
ATOM 2901 N N . PRO A 1 391 ? -13.327 -1.427 -9.555 1.00 95.88 391 PRO A N 1
ATOM 2902 C CA . PRO A 1 391 ? -13.260 -1.114 -10.986 1.00 95.88 391 PRO A CA 1
ATOM 2903 C C . PRO A 1 391 ? -11.894 -0.606 -11.455 1.00 95.88 391 PRO A C 1
ATOM 2905 O O . PRO A 1 391 ? -11.422 -0.985 -12.530 1.00 95.88 391 PRO A O 1
ATOM 2908 N N . MET A 1 392 ? -11.235 0.229 -10.646 1.00 94.50 392 MET A N 1
ATOM 2909 C CA . MET A 1 392 ? -9.941 0.814 -11.001 1.00 94.50 392 MET A CA 1
ATOM 2910 C C . MET A 1 392 ? -8.835 -0.229 -10.932 1.00 94.50 392 MET A C 1
ATOM 2912 O O . MET A 1 392 ? -7.979 -0.270 -11.814 1.00 94.50 392 MET A O 1
ATOM 2916 N N . VAL A 1 393 ? -8.861 -1.101 -9.920 1.00 97.19 393 VAL A N 1
ATOM 2917 C CA . VAL A 1 393 ? -7.899 -2.207 -9.812 1.00 97.19 393 VAL A CA 1
ATOM 2918 C C . VAL A 1 393 ? -8.136 -3.255 -10.892 1.00 97.19 393 VAL A C 1
ATOM 2920 O O . VAL A 1 393 ? -7.172 -3.731 -11.491 1.00 97.19 393 VAL A O 1
ATOM 2923 N N . ALA A 1 394 ? -9.390 -3.588 -11.190 1.00 97.38 394 ALA A N 1
ATOM 2924 C CA . ALA A 1 394 ? -9.727 -4.580 -12.199 1.00 97.38 394 ALA A CA 1
ATOM 2925 C C . ALA A 1 394 ? -9.209 -4.185 -13.591 1.00 97.38 394 ALA A C 1
ATOM 2927 O O . ALA A 1 394 ? -8.616 -5.015 -14.293 1.00 97.38 394 ALA A O 1
ATOM 2928 N N . ALA A 1 395 ? -9.337 -2.900 -13.943 1.00 96.50 395 ALA A N 1
ATOM 2929 C CA . ALA A 1 395 ? -8.833 -2.333 -15.191 1.00 96.50 395 ALA A CA 1
ATOM 2930 C C . ALA A 1 395 ? -7.301 -2.407 -15.327 1.00 96.50 395 ALA A C 1
ATOM 2932 O O . ALA A 1 395 ? -6.776 -2.471 -16.441 1.00 96.50 395 ALA A O 1
ATOM 2933 N N . LEU A 1 396 ? -6.551 -2.483 -14.217 1.00 96.38 396 LEU A N 1
ATOM 2934 C CA . LEU A 1 396 ? -5.093 -2.651 -14.264 1.00 96.38 396 LEU A CA 1
ATOM 2935 C C . LEU A 1 396 ? -4.666 -3.967 -14.918 1.00 96.38 396 LEU A C 1
ATOM 2937 O O . LEU A 1 396 ? -3.515 -4.062 -15.348 1.00 96.38 396 LEU A O 1
ATOM 2941 N N . GLY A 1 397 ? -5.549 -4.966 -14.987 1.00 95.06 397 GLY A N 1
ATOM 2942 C CA . GLY A 1 397 ? -5.268 -6.269 -15.588 1.00 95.06 397 GLY A CA 1
ATOM 2943 C C . GLY A 1 397 ? -5.349 -6.294 -17.113 1.00 95.06 397 GLY A C 1
ATOM 2944 O O . GLY A 1 397 ? -4.788 -7.189 -17.740 1.00 95.06 397 GLY A O 1
ATOM 2945 N N . GLU A 1 398 ? -5.988 -5.307 -17.740 1.00 91.56 398 GLU A N 1
ATOM 2946 C CA . GLU A 1 398 ? -6.268 -5.340 -19.178 1.00 91.56 398 GLU A CA 1
ATOM 2947 C C . GLU A 1 398 ? -4.987 -5.408 -20.014 1.00 91.56 398 GLU A C 1
ATOM 2949 O O . GLU A 1 398 ? -4.072 -4.609 -19.835 1.00 91.56 398 GLU A O 1
ATOM 2954 N N . GLY A 1 399 ? -4.882 -6.365 -20.934 1.00 89.19 399 GLY A N 1
ATOM 2955 C CA . GLY A 1 399 ? -3.691 -6.524 -21.778 1.00 89.19 399 GLY A CA 1
ATOM 2956 C C . GLY A 1 399 ? -2.427 -7.001 -21.046 1.00 89.19 399 GLY A C 1
ATOM 2957 O O . GLY A 1 399 ? -1.361 -7.032 -21.659 1.00 89.19 399 GLY A O 1
ATOM 2958 N N . LEU A 1 400 ? -2.511 -7.380 -19.764 1.00 93.31 400 LEU A N 1
ATOM 2959 C CA . LEU A 1 400 ? -1.420 -8.084 -19.090 1.00 93.31 400 LEU A CA 1
ATOM 2960 C C . LEU A 1 400 ? -1.473 -9.586 -19.413 1.00 93.31 400 LEU A C 1
ATOM 2962 O O . LEU A 1 400 ? -2.556 -10.162 -19.495 1.00 93.31 400 LEU A O 1
ATOM 2966 N N . PRO A 1 401 ? -0.316 -10.259 -19.549 1.00 87.12 401 PRO A N 1
ATOM 2967 C CA . PRO A 1 401 ? -0.272 -11.661 -19.966 1.00 87.12 401 PRO A CA 1
ATOM 2968 C C . PRO A 1 401 ? -0.691 -12.648 -18.867 1.00 87.12 401 PRO A C 1
ATOM 2970 O O . PRO A 1 401 ? -1.039 -13.787 -19.170 1.00 87.12 401 PRO A O 1
ATOM 2973 N N . ARG A 1 402 ? -0.596 -12.259 -17.587 1.00 94.56 402 ARG A N 1
ATOM 2974 C CA . ARG A 1 402 ? -0.874 -13.124 -16.430 1.00 94.56 402 ARG A CA 1
ATOM 2975 C C . ARG A 1 402 ? -1.581 -12.340 -15.337 1.00 94.56 402 ARG A C 1
ATOM 2977 O O . ARG A 1 402 ? -0.944 -11.574 -14.612 1.00 94.56 402 ARG A O 1
ATOM 2984 N N . VAL A 1 403 ? -2.880 -12.569 -15.208 1.00 97.69 403 VAL A N 1
ATOM 2985 C CA . VAL A 1 403 ? -3.730 -11.928 -14.204 1.00 97.69 403 VAL A CA 1
ATOM 2986 C C . VAL A 1 403 ? -4.500 -13.003 -13.452 1.00 97.69 403 VAL A C 1
ATOM 2988 O O . VAL A 1 403 ? -4.978 -13.953 -14.062 1.00 97.69 403 VAL A O 1
ATOM 2991 N N . LEU A 1 404 ? -4.578 -12.854 -12.133 1.00 97.94 404 LEU A N 1
ATOM 2992 C CA . LEU A 1 404 ? -5.475 -13.596 -11.261 1.00 97.94 404 LEU A CA 1
ATOM 2993 C C . LEU A 1 404 ? -6.394 -12.599 -10.568 1.00 97.94 404 LEU A C 1
ATOM 2995 O O . LEU A 1 404 ? -5.928 -11.720 -9.837 1.00 97.94 404 LEU A O 1
ATOM 2999 N N . TYR A 1 405 ? -7.689 -12.753 -10.787 1.00 98.56 405 TYR A N 1
ATOM 3000 C CA . TYR A 1 405 ? -8.709 -11.937 -10.159 1.00 98.56 405 TYR A CA 1
ATOM 3001 C C . TYR A 1 405 ? -9.201 -12.586 -8.866 1.00 98.56 405 TYR A C 1
ATOM 3003 O O . TYR A 1 405 ? -9.440 -13.791 -8.793 1.00 98.56 405 TYR A O 1
ATOM 3011 N N . ALA A 1 406 ? -9.348 -11.776 -7.826 1.00 98.50 406 ALA A N 1
ATOM 3012 C CA . ALA A 1 406 ? -9.808 -12.188 -6.510 1.00 98.50 406 ALA A CA 1
ATOM 3013 C C . ALA A 1 406 ? -10.989 -11.311 -6.082 1.00 98.50 406 ALA A C 1
ATOM 3015 O O . ALA A 1 406 ? -10.950 -10.103 -6.301 1.00 98.50 406 ALA A O 1
ATOM 3016 N N . GLY A 1 407 ? -12.032 -11.887 -5.485 1.00 97.94 407 GLY A N 1
ATOM 3017 C CA . GLY A 1 407 ? -13.239 -11.127 -5.140 1.00 97.94 407 GLY A CA 1
ATOM 3018 C C . GLY A 1 407 ? -14.216 -11.878 -4.243 1.00 97.94 407 GLY A C 1
ATOM 3019 O O . GLY A 1 407 ? -13.960 -13.005 -3.812 1.00 97.94 407 GLY A O 1
ATOM 3020 N N . LEU A 1 408 ? -15.345 -11.251 -3.944 1.00 97.88 408 LEU A N 1
ATOM 3021 C CA . LEU A 1 408 ? -16.440 -11.823 -3.172 1.00 97.88 408 LEU A CA 1
ATOM 3022 C C . LEU A 1 408 ? -17.660 -12.018 -4.081 1.00 97.88 408 LEU A C 1
ATOM 3024 O O . LEU A 1 408 ? -18.011 -11.147 -4.873 1.00 97.88 408 LEU A O 1
ATOM 3028 N N . ASP A 1 409 ? -18.307 -13.170 -3.941 1.00 96.81 409 ASP A N 1
ATOM 3029 C CA . ASP A 1 409 ? -19.535 -13.553 -4.648 1.00 96.81 409 ASP A CA 1
ATOM 3030 C C . ASP A 1 409 ? -20.673 -13.874 -3.658 1.00 96.81 409 ASP A C 1
ATOM 3032 O O . ASP A 1 409 ? -21.676 -14.489 -4.015 1.00 96.81 409 ASP A O 1
ATOM 3036 N N . ASP A 1 410 ? -20.531 -13.466 -2.394 1.00 96.00 410 ASP A N 1
ATOM 3037 C CA . ASP A 1 410 ? -21.618 -13.541 -1.420 1.00 96.00 410 ASP A CA 1
ATOM 3038 C C . ASP A 1 410 ? -22.571 -12.357 -1.628 1.00 96.00 410 ASP A C 1
ATOM 3040 O O . ASP A 1 410 ? -22.363 -11.264 -1.100 1.00 96.00 410 ASP A O 1
ATOM 3044 N N . VAL A 1 411 ? -23.602 -12.562 -2.444 1.00 93.19 411 VAL A N 1
ATOM 3045 C CA . VAL A 1 411 ? -24.588 -11.523 -2.781 1.00 93.19 411 VAL A CA 1
ATOM 3046 C C . VAL A 1 411 ? -25.447 -11.095 -1.587 1.00 93.19 411 VAL A C 1
ATOM 3048 O O . VAL A 1 411 ? -26.017 -10.010 -1.610 1.00 93.19 411 VAL A O 1
ATOM 3051 N N . SER A 1 412 ? -25.520 -11.902 -0.519 1.00 92.50 412 SER A N 1
ATOM 3052 C CA . SER A 1 412 ? -26.334 -11.589 0.668 1.00 92.50 412 SER A CA 1
ATOM 3053 C C . SER A 1 412 ? -25.783 -10.418 1.491 1.00 92.50 412 SER A C 1
ATOM 3055 O O . SER A 1 412 ? -26.479 -9.859 2.340 1.00 92.50 412 SER A O 1
ATOM 3057 N N . LEU A 1 413 ? -24.527 -10.046 1.236 1.00 91.81 413 LEU A N 1
ATOM 3058 C CA . LEU A 1 413 ? -23.819 -8.970 1.921 1.00 91.81 413 LEU A CA 1
ATOM 3059 C C . LEU A 1 413 ? -23.720 -7.689 1.085 1.00 91.81 413 LEU A C 1
ATOM 3061 O O . LEU A 1 413 ? -23.195 -6.694 1.590 1.00 91.81 413 LEU A O 1
ATOM 3065 N N . LEU A 1 414 ? -24.216 -7.703 -0.157 1.00 91.50 414 LEU A N 1
ATOM 3066 C CA . LEU A 1 414 ? -24.263 -6.521 -1.007 1.00 91.50 414 LEU A CA 1
ATOM 3067 C C . LEU A 1 414 ? -25.279 -5.511 -0.468 1.00 91.50 414 LEU A C 1
ATOM 3069 O O . LEU A 1 414 ? -26.397 -5.854 -0.084 1.00 91.50 414 LEU A O 1
ATOM 3073 N N . GLN A 1 415 ? -24.879 -4.247 -0.466 1.00 88.25 415 GLN A N 1
ATOM 3074 C CA . GLN A 1 415 ? -25.742 -3.105 -0.215 1.00 88.25 415 GLN A CA 1
ATOM 3075 C C . GLN A 1 415 ? -26.162 -2.500 -1.560 1.00 88.25 415 GLN A C 1
ATOM 3077 O O . GLN A 1 415 ? -25.327 -2.404 -2.461 1.00 88.25 415 GLN A O 1
ATOM 3082 N N . PRO A 1 416 ? -27.432 -2.095 -1.716 1.00 81.44 416 PRO A N 1
ATOM 3083 C CA . PRO A 1 416 ? -27.940 -1.577 -2.986 1.00 81.44 416 PRO A CA 1
ATOM 3084 C C . PRO A 1 416 ? -27.407 -0.176 -3.312 1.00 81.44 416 PRO A C 1
ATOM 3086 O O . PRO A 1 416 ? -27.390 0.223 -4.471 1.00 81.44 416 PRO A O 1
ATOM 3089 N N . GLU A 1 417 ? -26.976 0.578 -2.300 1.00 80.81 417 GLU A N 1
ATOM 3090 C CA . GLU A 1 417 ? -26.553 1.968 -2.444 1.00 80.81 417 GLU A CA 1
ATOM 3091 C C . GLU A 1 417 ? -25.036 2.108 -2.318 1.00 80.81 417 GLU A C 1
ATOM 3093 O O . GLU A 1 417 ? -24.410 1.570 -1.402 1.00 80.81 417 GLU A O 1
ATOM 3098 N N . LEU A 1 418 ? -24.447 2.880 -3.233 1.00 80.56 418 LEU A N 1
ATOM 3099 C CA . LEU A 1 418 ? -23.064 3.336 -3.135 1.00 80.56 418 LEU A CA 1
ATOM 3100 C C . LEU A 1 418 ? -22.901 4.248 -1.919 1.00 80.56 418 LEU A C 1
ATOM 3102 O O . LEU A 1 418 ? -23.664 5.195 -1.736 1.00 80.56 418 LEU A O 1
ATOM 3106 N N . SER A 1 419 ? -21.844 4.025 -1.139 1.00 72.94 419 SER A N 1
ATOM 3107 C CA . SER A 1 419 ? -21.494 4.936 -0.046 1.00 72.94 419 SER A CA 1
ATOM 3108 C C . SER A 1 419 ? -21.190 6.340 -0.575 1.00 72.94 419 SER A C 1
ATOM 3110 O O . SER A 1 419 ? -20.639 6.483 -1.674 1.00 72.94 419 SER A O 1
ATOM 3112 N N . HIS A 1 420 ? -21.443 7.367 0.239 1.00 66.75 420 HIS A N 1
ATOM 3113 C CA . HIS A 1 420 ? -21.183 8.764 -0.120 1.00 66.75 420 HIS A CA 1
ATOM 3114 C C . HIS A 1 420 ? -19.739 8.969 -0.625 1.00 66.75 420 HIS A C 1
ATOM 3116 O O . HIS A 1 420 ? -19.529 9.479 -1.730 1.00 66.75 420 HIS A O 1
ATOM 3122 N N . GLY A 1 421 ? -18.764 8.410 0.101 1.00 65.00 421 GLY A N 1
ATOM 3123 C CA . GLY A 1 421 ? -17.333 8.426 -0.225 1.00 65.00 421 GLY A CA 1
ATOM 3124 C C . GLY A 1 421 ? -16.855 7.403 -1.266 1.00 65.00 421 GLY A C 1
ATOM 3125 O O . GLY A 1 421 ? -15.679 7.058 -1.271 1.00 65.00 421 GLY A O 1
ATOM 3126 N N . ALA A 1 422 ? -17.729 6.858 -2.119 1.00 79.00 422 ALA A N 1
ATOM 3127 C CA . ALA A 1 422 ? -17.287 5.996 -3.217 1.00 79.00 422 ALA A CA 1
ATOM 3128 C C . ALA A 1 422 ? -16.545 6.813 -4.290 1.00 79.00 422 ALA A C 1
ATOM 3130 O O . ALA A 1 422 ? -17.051 7.839 -4.757 1.00 79.00 422 ALA A O 1
ATOM 3131 N N . ASP A 1 423 ? -15.373 6.332 -4.703 1.00 83.44 423 ASP A N 1
ATOM 3132 C CA . ASP A 1 423 ? -14.481 7.095 -5.572 1.00 83.44 423 ASP A CA 1
ATOM 3133 C C . ASP A 1 423 ? -14.540 6.621 -7.033 1.00 83.44 423 ASP A C 1
ATOM 3135 O O . ASP A 1 423 ? -14.744 7.416 -7.949 1.00 83.44 423 ASP A O 1
ATOM 3139 N N . ALA A 1 424 ? -14.433 5.308 -7.268 1.00 85.81 424 ALA A N 1
ATOM 3140 C CA . ALA A 1 424 ? -14.408 4.724 -8.611 1.00 85.81 424 ALA A CA 1
ATOM 3141 C C . ALA A 1 424 ? -15.822 4.497 -9.183 1.00 85.81 424 ALA A C 1
ATOM 3143 O O . ALA A 1 424 ? -16.279 3.364 -9.328 1.00 85.81 424 ALA A O 1
ATOM 3144 N N . LYS A 1 425 ? -16.534 5.587 -9.494 1.00 89.94 425 LYS A N 1
ATOM 3145 C CA . LYS A 1 425 ? -17.925 5.553 -9.998 1.00 89.94 425 LYS A CA 1
ATOM 3146 C C . LYS A 1 425 ? -18.045 5.554 -11.527 1.00 89.94 425 LYS A C 1
ATOM 3148 O O . LYS A 1 425 ? -19.133 5.327 -12.053 1.00 89.94 425 LYS A O 1
ATOM 3153 N N . PHE A 1 426 ? -16.955 5.814 -12.245 1.00 91.69 426 PHE A N 1
ATOM 3154 C CA . PHE A 1 426 ? -16.948 5.957 -13.702 1.00 91.69 426 PHE A CA 1
ATOM 3155 C C . PHE A 1 426 ? -16.153 4.841 -14.374 1.00 91.69 426 PHE A C 1
ATOM 3157 O O . PHE A 1 426 ? -15.165 4.339 -13.843 1.00 91.69 426 PHE A O 1
ATOM 3164 N N . CYS A 1 427 ? -16.597 4.454 -15.566 1.00 92.81 427 CYS A N 1
ATOM 3165 C CA . CYS A 1 427 ? -15.970 3.424 -16.369 1.00 92.81 427 CYS A CA 1
ATOM 3166 C C . CYS A 1 427 ? -14.572 3.885 -16.810 1.00 92.81 427 CYS A C 1
ATOM 3168 O O . CYS A 1 427 ? -14.464 4.919 -17.476 1.00 92.81 427 CYS A O 1
ATOM 3170 N N . PRO A 1 428 ? -13.513 3.101 -16.542 1.00 89.81 428 PRO A N 1
ATOM 3171 C CA . PRO A 1 428 ? -12.142 3.470 -16.892 1.00 89.81 428 PRO A CA 1
ATOM 3172 C C . PRO A 1 428 ? -11.876 3.471 -18.407 1.00 89.81 428 PRO A C 1
ATOM 3174 O O . PRO A 1 428 ? -10.829 3.946 -18.840 1.00 89.81 428 PRO A O 1
ATOM 3177 N N . ARG A 1 429 ? -12.807 2.948 -19.220 1.00 89.75 429 ARG A N 1
ATOM 3178 C CA . ARG A 1 429 ? -12.702 2.927 -20.687 1.00 89.75 429 ARG A CA 1
ATOM 3179 C C . ARG A 1 429 ? -13.449 4.068 -21.364 1.00 89.75 429 ARG A C 1
ATOM 3181 O O . ARG A 1 429 ? -12.845 4.828 -22.112 1.00 89.75 429 ARG A O 1
ATOM 3188 N N . CYS A 1 430 ? -14.758 4.166 -21.135 1.00 92.88 430 CYS A N 1
ATOM 3189 C CA . CYS A 1 430 ? -15.626 5.105 -21.854 1.00 92.88 430 CYS A CA 1
ATOM 3190 C C . CYS A 1 430 ? -16.023 6.339 -21.026 1.00 92.88 430 CYS A C 1
ATOM 3192 O O . CYS A 1 430 ? -16.669 7.238 -21.556 1.00 92.88 430 CYS A O 1
ATOM 3194 N N . GLY A 1 431 ? -15.688 6.385 -19.730 1.00 91.75 431 GLY A N 1
ATOM 3195 C CA . GLY A 1 431 ? -16.035 7.490 -18.827 1.00 91.75 431 GLY A CA 1
ATOM 3196 C C . GLY A 1 431 ? -17.500 7.534 -18.376 1.00 91.75 431 GLY A C 1
ATOM 3197 O O . GLY A 1 431 ? -17.854 8.378 -17.558 1.00 91.75 431 GLY A O 1
ATOM 3198 N N . SER A 1 432 ? -18.360 6.631 -18.862 1.00 93.81 432 SER A N 1
ATOM 3199 C CA . SER A 1 432 ? -19.761 6.548 -18.420 1.00 93.81 432 SER A CA 1
ATOM 3200 C C . SER A 1 432 ? -19.859 6.131 -16.953 1.00 93.81 432 SER A C 1
ATOM 3202 O O . SER A 1 432 ? -19.039 5.343 -16.485 1.00 93.81 432 SER A O 1
ATOM 3204 N N . ALA A 1 433 ? -20.875 6.608 -16.230 1.00 94.38 433 ALA A N 1
ATOM 3205 C CA . ALA A 1 433 ? -21.147 6.136 -14.873 1.00 94.38 433 ALA A CA 1
ATOM 3206 C C . ALA A 1 433 ? -21.389 4.615 -14.873 1.00 94.38 433 ALA A C 1
ATOM 3208 O O . ALA A 1 433 ? -22.135 4.100 -15.709 1.00 94.38 433 ALA A O 1
ATOM 3209 N N . LEU A 1 434 ? -20.729 3.897 -13.965 1.00 94.81 434 LEU A N 1
ATOM 3210 C CA . LEU A 1 434 ? -20.915 2.457 -13.800 1.00 94.81 434 LEU A CA 1
ATOM 3211 C C . LEU A 1 434 ? -22.260 2.179 -13.127 1.00 94.81 434 LEU A C 1
ATOM 3213 O O . LEU A 1 434 ? -22.652 2.877 -12.191 1.00 94.81 434 LEU A O 1
ATOM 3217 N N . ALA A 1 435 ? -22.940 1.133 -13.587 1.00 94.62 435 ALA A N 1
ATOM 3218 C CA . ALA A 1 435 ? -24.072 0.565 -12.877 1.00 94.62 435 ALA A CA 1
ATOM 3219 C C . ALA A 1 435 ? -23.544 -0.448 -11.856 1.00 94.62 435 ALA A C 1
ATOM 3221 O O . ALA A 1 435 ? -22.692 -1.273 -12.189 1.00 94.62 435 ALA A O 1
ATOM 3222 N N . PHE A 1 436 ? -24.033 -0.368 -10.619 1.00 94.88 436 PHE A N 1
ATOM 3223 C CA . PHE A 1 436 ? -23.677 -1.289 -9.544 1.00 94.88 436 PHE A CA 1
ATOM 3224 C C . PHE A 1 436 ? -24.889 -2.147 -9.195 1.00 94.88 436 PHE A C 1
ATOM 3226 O O . PHE A 1 436 ? -25.929 -1.617 -8.812 1.00 94.88 436 PHE A O 1
ATOM 3233 N N . ASP A 1 437 ? -24.733 -3.464 -9.299 1.00 93.69 437 ASP A N 1
ATOM 3234 C CA . ASP A 1 437 ? -25.729 -4.439 -8.836 1.00 93.69 437 ASP A CA 1
ATOM 3235 C C . ASP A 1 437 ? -25.744 -4.508 -7.296 1.00 93.69 437 ASP A C 1
ATOM 3237 O O . ASP A 1 437 ? -26.742 -4.868 -6.674 1.00 93.69 437 ASP A O 1
ATOM 3241 N N . GLY A 1 438 ? -24.627 -4.116 -6.679 1.00 93.88 438 GLY A N 1
ATOM 3242 C CA . GLY A 1 438 ? -24.503 -3.834 -5.258 1.00 93.88 438 GLY A CA 1
ATOM 3243 C C . GLY A 1 438 ? -23.048 -3.607 -4.852 1.00 93.88 438 GLY A C 1
ATOM 3244 O O . GLY A 1 438 ? -22.120 -3.929 -5.597 1.00 93.88 438 GLY A O 1
ATOM 3245 N N . VAL A 1 439 ? -22.829 -3.082 -3.648 1.00 93.56 439 VAL A N 1
ATOM 3246 C CA . VAL A 1 439 ? -21.492 -2.833 -3.086 1.00 93.56 439 VAL A CA 1
ATOM 3247 C C . VAL A 1 439 ? -21.317 -3.468 -1.714 1.00 93.56 439 VAL A C 1
ATOM 3249 O O . VAL A 1 439 ? -22.238 -3.510 -0.906 1.00 93.56 439 VAL A O 1
ATOM 3252 N N . TYR A 1 440 ? -20.111 -3.942 -1.418 1.00 92.50 440 TYR A N 1
ATOM 3253 C CA . TYR A 1 440 ? -19.751 -4.398 -0.077 1.00 92.50 440 TYR A CA 1
ATOM 3254 C C . TYR A 1 440 ? -19.369 -3.207 0.811 1.00 92.50 440 TYR A C 1
ATOM 3256 O O . TYR A 1 440 ? -19.844 -3.075 1.942 1.00 92.50 440 TYR A O 1
ATOM 3264 N N . PHE A 1 441 ? -18.526 -2.317 0.286 1.00 90.25 441 PHE A N 1
ATOM 3265 C CA . PHE A 1 441 ? -18.140 -1.051 0.911 1.00 90.25 441 PHE A CA 1
ATOM 3266 C C . PHE A 1 441 ? -17.502 -0.120 -0.116 1.00 90.25 441 PHE A C 1
ATOM 3268 O O . PHE A 1 441 ? -16.870 -0.584 -1.066 1.00 90.25 441 PHE A O 1
ATOM 3275 N N . GLY A 1 442 ? -17.603 1.196 0.083 1.00 89.69 442 GLY A N 1
ATOM 3276 C CA . GLY A 1 442 ? -17.034 2.135 -0.881 1.00 89.69 442 GLY A CA 1
ATOM 3277 C C . GLY A 1 442 ? -17.646 1.939 -2.273 1.00 89.69 442 GLY A C 1
ATOM 3278 O O . GLY A 1 442 ? -18.861 1.826 -2.425 1.00 89.69 442 GLY A O 1
ATOM 3279 N N . HIS A 1 443 ? -16.775 1.834 -3.278 1.00 92.12 443 HIS A N 1
ATOM 3280 C CA . HIS A 1 443 ? -17.095 1.391 -4.644 1.00 92.12 443 HIS A CA 1
ATOM 3281 C C . HIS A 1 443 ? -16.777 -0.090 -4.900 1.00 92.12 443 HIS A C 1
ATOM 3283 O O . HIS A 1 443 ? -16.837 -0.537 -6.040 1.00 92.12 443 HIS A O 1
ATOM 3289 N N . VAL A 1 444 ? -16.369 -0.849 -3.882 1.00 94.94 444 VAL A N 1
ATOM 3290 C CA . VAL A 1 444 ? -15.968 -2.249 -4.048 1.00 94.94 444 VAL A CA 1
ATOM 3291 C C . VAL A 1 444 ? -17.223 -3.116 -4.060 1.00 94.94 444 VAL A C 1
ATOM 3293 O O . VAL A 1 444 ? -17.926 -3.215 -3.051 1.00 94.94 444 VAL A O 1
ATOM 3296 N N . GLY A 1 445 ? -17.529 -3.724 -5.204 1.00 95.50 445 GLY A N 1
ATOM 3297 C CA . GLY A 1 445 ? -18.807 -4.385 -5.434 1.00 95.50 445 GLY A CA 1
ATOM 3298 C C . GLY A 1 445 ? -18.953 -5.045 -6.798 1.00 95.50 445 GLY A C 1
ATOM 3299 O O . GLY A 1 445 ? -17.984 -5.301 -7.511 1.00 95.50 445 GLY A O 1
ATOM 3300 N N . HIS A 1 446 ? -20.201 -5.343 -7.149 1.00 96.56 446 HIS A N 1
ATOM 3301 C CA . HIS A 1 446 ? -20.578 -5.897 -8.444 1.00 96.56 446 HIS A CA 1
ATOM 3302 C C . HIS A 1 446 ? -21.028 -4.762 -9.350 1.00 96.56 446 HIS A C 1
ATOM 3304 O O . HIS A 1 446 ? -21.958 -4.031 -9.017 1.00 96.56 446 HIS A O 1
ATOM 3310 N N . TYR A 1 447 ? -20.324 -4.591 -10.466 1.00 96.12 447 TYR A N 1
ATOM 3311 C CA . TYR A 1 447 ? -20.520 -3.475 -11.380 1.00 96.12 447 TYR A CA 1
ATOM 3312 C C . TYR A 1 447 ? -20.425 -3.912 -12.837 1.00 96.12 447 TYR A C 1
ATOM 3314 O O . TYR A 1 447 ? -19.719 -4.863 -13.193 1.00 96.12 447 TYR A O 1
ATOM 3322 N N . HIS A 1 448 ? -21.076 -3.137 -13.691 1.00 96.62 448 HIS A N 1
ATOM 3323 C CA . HIS A 1 448 ? -20.987 -3.260 -15.133 1.00 96.62 448 HIS A CA 1
ATOM 3324 C C . HIS A 1 448 ? -21.114 -1.885 -15.795 1.00 96.62 448 HIS A C 1
ATOM 3326 O O . HIS A 1 448 ? -21.757 -0.964 -15.286 1.00 96.62 448 HIS A O 1
ATOM 3332 N N . CYS A 1 449 ? -20.464 -1.716 -16.942 1.00 96.69 449 CYS A N 1
ATOM 3333 C CA . CYS A 1 449 ? -20.618 -0.512 -17.739 1.00 96.69 449 CYS A CA 1
ATOM 3334 C C . CYS A 1 449 ? -21.897 -0.608 -18.584 1.00 96.69 449 CYS A C 1
ATOM 3336 O O . CYS A 1 449 ? -22.044 -1.584 -19.324 1.00 96.69 449 CYS A O 1
ATOM 3338 N N . PRO A 1 450 ? -22.780 0.408 -18.563 1.00 94.56 450 PRO A N 1
ATOM 3339 C CA . PRO A 1 450 ? -23.992 0.414 -19.385 1.00 94.56 450 PRO A CA 1
ATOM 3340 C C . PRO A 1 450 ? -23.731 0.332 -20.897 1.00 94.56 450 PRO A C 1
ATOM 3342 O O . PRO A 1 450 ? -24.604 -0.100 -21.643 1.00 94.56 450 PRO A O 1
ATOM 3345 N N . THR A 1 451 ? -22.539 0.731 -21.363 1.00 93.62 451 THR A N 1
ATOM 3346 C CA . THR A 1 451 ? -22.144 0.626 -22.779 1.00 93.62 451 THR A CA 1
ATOM 3347 C C . THR A 1 451 ? -21.631 -0.766 -23.160 1.00 93.62 451 THR A C 1
ATOM 3349 O O . THR A 1 451 ? -21.446 -1.042 -24.340 1.00 93.62 451 THR A O 1
ATOM 3352 N N . GLY A 1 452 ? -21.398 -1.649 -22.181 1.00 90.69 452 GLY A N 1
ATOM 3353 C CA . GLY A 1 452 ? -20.855 -2.995 -22.386 1.00 90.69 452 GLY A CA 1
ATOM 3354 C C . GLY A 1 452 ? -19.330 -3.067 -22.542 1.00 90.69 452 GLY A C 1
ATOM 3355 O O . GLY A 1 452 ? -18.787 -4.164 -22.639 1.00 90.69 452 GLY A O 1
ATOM 3356 N N . ASP A 1 453 ? -18.618 -1.934 -22.519 1.00 88.31 453 ASP A N 1
ATOM 3357 C CA . ASP A 1 453 ? -17.170 -1.887 -22.796 1.00 88.31 453 ASP A CA 1
ATOM 3358 C C . ASP A 1 453 ? -16.295 -2.451 -21.666 1.00 88.31 453 ASP A C 1
ATOM 3360 O O . ASP A 1 453 ? -15.143 -2.830 -21.890 1.00 88.31 453 ASP A O 1
ATOM 3364 N N . PHE A 1 454 ? -16.820 -2.463 -20.441 1.00 95.69 454 PHE A N 1
ATOM 3365 C CA . PHE A 1 454 ? -16.109 -2.858 -19.229 1.00 95.69 454 PHE A CA 1
ATOM 3366 C C . PHE A 1 454 ? -17.082 -3.488 -18.232 1.00 95.69 454 PHE A C 1
ATOM 3368 O O . PHE A 1 454 ? -18.177 -2.977 -18.014 1.00 95.69 454 PHE A O 1
ATOM 3375 N N . THR A 1 455 ? -16.691 -4.586 -17.600 1.00 96.00 455 THR A N 1
ATOM 3376 C CA . THR A 1 455 ? -17.502 -5.261 -16.582 1.00 96.00 455 THR A CA 1
ATOM 3377 C C . THR A 1 455 ? -16.597 -5.866 -15.530 1.00 96.00 455 THR A C 1
ATOM 3379 O O . THR A 1 455 ? -15.425 -6.141 -15.808 1.00 96.00 455 THR A O 1
ATOM 3382 N N . ARG A 1 456 ? -17.147 -6.113 -14.340 1.00 96.88 456 ARG A N 1
ATOM 3383 C CA . ARG A 1 456 ? -16.469 -6.892 -13.310 1.00 96.88 456 ARG A CA 1
ATOM 3384 C C . ARG A 1 456 ? -15.951 -8.220 -13.895 1.00 96.88 456 ARG A C 1
ATOM 3386 O O . ARG A 1 456 ? -16.758 -8.998 -14.415 1.00 96.88 456 ARG A O 1
ATOM 3393 N N . PRO A 1 457 ? -14.641 -8.510 -13.810 1.00 97.19 457 PRO A N 1
ATOM 3394 C CA . PRO A 1 457 ? -14.100 -9.792 -14.238 1.00 97.19 457 PRO A CA 1
ATOM 3395 C C . PRO A 1 457 ? -14.524 -10.906 -13.276 1.00 97.19 457 PRO A C 1
ATOM 3397 O O . PRO A 1 457 ? -14.681 -10.688 -12.076 1.00 97.19 457 PRO A O 1
ATOM 3400 N N . VAL A 1 458 ? -14.678 -12.125 -13.794 1.00 96.19 458 VAL A N 1
ATOM 3401 C CA . VAL A 1 458 ? -14.984 -13.295 -12.961 1.00 96.19 458 VAL A CA 1
ATOM 3402 C C . VAL A 1 458 ? -13.766 -13.619 -12.086 1.00 96.19 458 VAL A C 1
ATOM 3404 O O . VAL A 1 458 ? -12.689 -13.845 -12.643 1.00 96.19 458 VAL A O 1
ATOM 3407 N N . PRO A 1 459 ? -13.889 -13.680 -10.746 1.00 97.75 459 PRO A N 1
ATOM 3408 C CA . PRO A 1 459 ? -12.738 -13.978 -9.904 1.00 97.75 459 PRO A CA 1
ATOM 3409 C C . PRO A 1 459 ? -12.285 -15.445 -10.010 1.00 97.75 459 PRO A C 1
ATOM 3411 O O . PRO A 1 459 ? -13.080 -16.382 -9.874 1.00 97.75 459 PRO A O 1
ATOM 3414 N N . ASP A 1 460 ? -10.973 -15.638 -10.162 1.00 98.00 460 ASP A N 1
ATOM 3415 C CA . ASP A 1 460 ? -10.272 -16.929 -10.131 1.00 98.00 460 ASP A CA 1
ATOM 3416 C C . ASP A 1 460 ? -10.218 -17.553 -8.730 1.00 98.00 460 ASP A C 1
ATOM 3418 O O . ASP A 1 460 ? -10.098 -18.778 -8.590 1.00 98.00 460 ASP A O 1
ATOM 3422 N N . VAL A 1 461 ? -10.253 -16.700 -7.702 1.00 98.31 461 VAL A N 1
ATOM 3423 C CA . VAL A 1 461 ? -10.387 -17.057 -6.286 1.00 98.31 461 VAL A CA 1
ATOM 3424 C C . VAL A 1 461 ? -11.495 -16.195 -5.692 1.00 98.31 461 VAL A C 1
ATOM 3426 O O . VAL A 1 461 ? -11.393 -14.968 -5.680 1.00 98.31 461 VAL A O 1
ATOM 3429 N N . ARG A 1 462 ? -12.556 -16.825 -5.189 1.00 97.81 462 ARG A N 1
ATOM 3430 C CA . ARG A 1 462 ? -13.746 -16.120 -4.698 1.00 97.81 462 ARG A CA 1
ATOM 3431 C C . ARG A 1 462 ? -14.240 -16.645 -3.364 1.00 97.81 462 ARG A C 1
ATOM 3433 O O . ARG A 1 462 ? -14.279 -17.855 -3.159 1.00 97.81 462 ARG A O 1
ATOM 3440 N N . ALA A 1 463 ? -14.685 -15.758 -2.479 1.00 98.12 463 ALA A N 1
ATOM 3441 C CA . ALA A 1 463 ? -15.488 -16.162 -1.325 1.00 98.12 463 ALA A CA 1
ATOM 3442 C C . ALA A 1 463 ? -16.974 -16.148 -1.696 1.00 98.12 463 ALA A C 1
ATOM 3444 O O . ALA A 1 463 ? -17.511 -15.117 -2.078 1.00 98.12 463 ALA A O 1
ATOM 3445 N N . THR A 1 464 ? -17.627 -17.299 -1.576 1.00 97.25 464 THR A N 1
ATOM 3446 C CA . THR A 1 464 ? -19.036 -17.509 -1.968 1.00 97.25 464 THR A CA 1
ATOM 3447 C C . THR A 1 464 ? -20.011 -17.416 -0.797 1.00 97.25 464 THR A C 1
ATOM 3449 O O . THR A 1 464 ? -21.214 -17.311 -0.998 1.00 97.25 464 THR A O 1
ATOM 3452 N N . SER A 1 465 ? -19.501 -17.495 0.430 1.00 97.31 465 SER A N 1
ATOM 3453 C CA . SER A 1 465 ? -20.270 -17.307 1.656 1.00 97.31 465 SER A CA 1
ATOM 3454 C C . SER A 1 465 ? -19.339 -16.807 2.750 1.00 97.31 465 SER A C 1
ATOM 3456 O O . SER A 1 465 ? -18.231 -17.339 2.887 1.00 97.31 465 SER A O 1
ATOM 3458 N N . ILE A 1 466 ? -19.763 -15.792 3.499 1.00 97.12 466 ILE A N 1
ATOM 3459 C CA . ILE A 1 466 ? -18.966 -15.147 4.541 1.00 97.12 466 ILE A CA 1
ATOM 3460 C C . ILE A 1 466 ? -19.819 -15.014 5.801 1.00 97.12 466 ILE A C 1
ATOM 3462 O O . ILE A 1 466 ? -20.864 -14.371 5.812 1.00 97.12 466 ILE A O 1
ATOM 3466 N N . VAL A 1 467 ? -19.338 -15.596 6.895 1.00 95.81 467 VAL A N 1
ATOM 3467 C CA . VAL A 1 467 ? -19.960 -15.496 8.216 1.00 95.81 467 VAL A CA 1
ATOM 3468 C C . VAL A 1 467 ? -18.966 -14.845 9.166 1.00 95.81 467 VAL A C 1
ATOM 3470 O O . VAL A 1 467 ? -17.863 -15.354 9.359 1.00 95.81 467 VAL A O 1
ATOM 3473 N N . ILE A 1 468 ? -19.346 -13.712 9.754 1.00 92.56 468 ILE A N 1
ATOM 3474 C CA . ILE A 1 468 ? -18.523 -12.975 10.718 1.00 92.56 468 ILE A CA 1
ATOM 3475 C C . ILE A 1 468 ? -19.077 -13.244 12.120 1.00 92.56 468 ILE A C 1
ATOM 3477 O O . ILE A 1 468 ? -20.182 -12.815 12.449 1.00 92.56 468 ILE A O 1
ATOM 3481 N N . ASP A 1 469 ? -18.303 -13.954 12.944 1.00 90.12 469 ASP A N 1
ATOM 3482 C CA . ASP A 1 469 ? -18.663 -14.315 14.317 1.00 90.12 469 ASP A CA 1
ATOM 3483 C C . ASP A 1 469 ? -18.089 -13.265 15.286 1.00 90.12 469 ASP A C 1
ATOM 3485 O O . ASP A 1 469 ? -17.035 -13.445 15.911 1.00 90.12 469 ASP A O 1
ATOM 3489 N N . GLY A 1 470 ? -18.783 -12.131 15.382 1.00 87.50 470 GLY A N 1
ATOM 3490 C CA . GLY A 1 470 ? -18.408 -11.022 16.256 1.00 87.50 470 GLY A CA 1
ATOM 3491 C C . GLY A 1 470 ? -17.026 -10.440 15.938 1.00 87.50 470 GLY A C 1
ATOM 3492 O O . GLY A 1 470 ? -16.638 -10.321 14.776 1.00 87.50 470 GLY A O 1
ATOM 3493 N N . MET A 1 471 ? -16.255 -10.095 16.973 1.00 85.88 471 MET A N 1
ATOM 3494 C CA . MET A 1 471 ? -14.869 -9.608 16.837 1.00 85.88 471 MET A CA 1
ATOM 3495 C C . MET A 1 471 ? -13.821 -10.727 16.909 1.00 85.88 471 MET A C 1
ATOM 3497 O O . MET A 1 471 ? -12.622 -10.441 16.920 1.00 85.88 471 MET A O 1
ATOM 3501 N N . GLU A 1 472 ? -14.254 -11.989 16.993 1.00 84.31 472 GLU A N 1
ATOM 3502 C CA . GLU A 1 472 ? -13.381 -13.127 17.281 1.00 84.31 472 GLU A CA 1
ATOM 3503 C C . GLU A 1 472 ? -12.808 -13.777 16.030 1.00 84.31 472 GLU A C 1
ATOM 3505 O O . GLU A 1 472 ? -11.600 -14.012 15.956 1.00 84.31 472 GLU A O 1
ATOM 3510 N N . ARG A 1 473 ? -13.670 -14.062 15.052 1.00 90.88 473 ARG A N 1
ATOM 3511 C CA . ARG A 1 473 ? -13.296 -14.783 13.837 1.00 90.88 473 ARG A CA 1
ATOM 3512 C C . ARG A 1 473 ? -14.283 -14.551 12.702 1.00 90.88 473 ARG A C 1
ATOM 3514 O O . ARG A 1 473 ? -15.423 -14.147 12.918 1.00 90.88 473 ARG A O 1
ATOM 3521 N N . MET A 1 474 ? -13.863 -14.926 11.502 1.00 94.88 474 MET A N 1
ATOM 3522 C CA . MET A 1 474 ? -14.722 -15.065 10.335 1.00 94.88 474 MET A CA 1
ATOM 3523 C C . MET A 1 474 ? -14.499 -16.424 9.672 1.00 94.88 474 MET A C 1
ATOM 3525 O O . MET A 1 474 ? -13.413 -17.008 9.745 1.00 94.88 474 MET A O 1
ATOM 3529 N N . ARG A 1 475 ? -15.544 -16.918 9.014 1.00 97.38 475 ARG A N 1
ATOM 3530 C CA . ARG A 1 475 ? -15.551 -18.155 8.236 1.00 97.38 475 ARG A CA 1
ATOM 3531 C C . ARG A 1 475 ? -15.967 -17.828 6.810 1.00 97.38 475 ARG A C 1
ATOM 3533 O O . ARG A 1 475 ? -17.023 -17.239 6.598 1.00 97.38 475 ARG A O 1
ATOM 3540 N N . LEU A 1 476 ? -15.137 -18.206 5.847 1.00 98.19 476 LEU A N 1
ATOM 3541 C CA . LEU A 1 476 ? -15.376 -17.988 4.427 1.00 98.19 476 LEU A CA 1
ATOM 3542 C C . LEU A 1 476 ? -15.418 -19.329 3.705 1.00 98.19 476 LEU A C 1
ATOM 3544 O O . LEU A 1 476 ? -14.538 -20.166 3.898 1.00 98.19 476 LEU A O 1
ATOM 3548 N N . ARG A 1 477 ? -16.389 -19.519 2.815 1.00 98.31 477 ARG A N 1
ATOM 3549 C CA . ARG A 1 477 ? -16.339 -20.593 1.819 1.00 98.31 477 ARG A CA 1
ATOM 3550 C C . ARG A 1 477 ? -15.626 -20.069 0.578 1.00 98.31 477 ARG A C 1
ATOM 3552 O O . ARG A 1 477 ? -16.241 -19.386 -0.244 1.00 98.31 477 ARG A O 1
ATOM 3559 N N . VAL A 1 478 ? -14.337 -20.367 0.459 1.00 98.44 478 VAL A N 1
ATOM 3560 C CA . VAL A 1 478 ? -13.498 -19.907 -0.652 1.00 98.44 478 VAL A CA 1
ATOM 3561 C C . VAL A 1 478 ? -13.465 -20.981 -1.728 1.00 98.44 478 VAL A C 1
ATOM 3563 O O . VAL A 1 478 ? -13.290 -22.157 -1.431 1.00 98.44 478 VAL A O 1
ATOM 3566 N N . ALA A 1 479 ? -13.665 -20.575 -2.972 1.00 97.31 479 ALA A N 1
ATOM 3567 C CA . ALA A 1 479 ? -13.629 -21.434 -4.138 1.00 97.31 479 ALA A CA 1
ATOM 3568 C C . ALA A 1 479 ? -12.602 -20.912 -5.133 1.00 97.31 479 ALA A C 1
ATOM 3570 O O . ALA A 1 479 ? -12.422 -19.704 -5.307 1.00 97.31 479 ALA A O 1
ATOM 3571 N N . ASP A 1 480 ? -11.955 -21.848 -5.799 1.00 94.12 480 ASP A N 1
ATOM 3572 C CA . ASP A 1 480 ? -11.005 -21.595 -6.858 1.00 94.12 480 ASP A CA 1
ATOM 3573 C C . ASP A 1 480 ? -11.297 -22.566 -8.027 1.00 94.12 480 ASP A C 1
ATOM 3575 O O . ASP A 1 480 ? -12.313 -23.263 -8.014 1.00 94.12 480 ASP A O 1
ATOM 3579 N N . ALA A 1 481 ? -10.487 -22.592 -9.089 1.00 88.25 481 ALA A N 1
ATOM 3580 C CA . ALA A 1 481 ? -10.784 -23.443 -10.251 1.00 88.25 481 ALA A CA 1
ATOM 3581 C C . ALA A 1 481 ? -10.686 -24.959 -9.963 1.00 88.25 481 ALA A C 1
ATOM 3583 O O . ALA A 1 481 ? -11.091 -25.763 -10.799 1.00 88.25 481 ALA A O 1
ATOM 3584 N N . ARG A 1 482 ? -10.097 -25.356 -8.830 1.00 89.19 482 ARG A N 1
ATOM 3585 C CA . ARG A 1 482 ? -9.754 -26.742 -8.479 1.00 89.19 482 ARG A CA 1
ATOM 3586 C C . ARG A 1 482 ? -10.415 -27.203 -7.184 1.00 89.19 482 ARG A C 1
ATOM 3588 O O . ARG A 1 482 ? -10.785 -28.367 -7.081 1.00 89.19 482 ARG A O 1
ATOM 3595 N N . GLU A 1 483 ? -10.518 -26.318 -6.200 1.00 93.75 483 GLU A N 1
ATOM 3596 C CA . GLU A 1 483 ? -10.857 -26.646 -4.817 1.00 93.75 483 GLU A CA 1
ATOM 3597 C C . GLU A 1 483 ? -11.922 -25.686 -4.267 1.00 93.75 483 GLU A C 1
ATOM 3599 O O . GLU A 1 483 ? -12.041 -24.528 -4.677 1.00 93.75 483 GLU A O 1
ATOM 3604 N N . VAL A 1 484 ? -12.692 -26.172 -3.292 1.00 97.50 484 VAL A N 1
ATOM 3605 C CA . VAL A 1 484 ? -13.584 -25.353 -2.466 1.00 97.50 484 VAL A CA 1
ATOM 3606 C C . VAL A 1 484 ? -13.309 -25.699 -1.015 1.00 97.50 484 VAL A C 1
ATOM 3608 O O . VAL A 1 484 ? -13.436 -26.855 -0.626 1.00 97.50 484 VAL A O 1
ATOM 3611 N N . GLU A 1 485 ? -12.968 -24.699 -0.214 1.00 98.12 485 GLU A N 1
ATOM 3612 C CA . GLU A 1 485 ? -12.501 -24.883 1.157 1.00 98.12 485 GLU A CA 1
ATOM 3613 C C . GLU A 1 485 ? -13.215 -23.942 2.124 1.00 98.12 485 GLU A C 1
ATOM 3615 O O . GLU A 1 485 ? -13.588 -22.815 1.781 1.00 98.12 485 GLU A O 1
ATOM 3620 N N . GLN A 1 486 ? -13.383 -24.403 3.364 1.00 98.00 486 GLN A N 1
ATOM 3621 C CA . GLN A 1 486 ? -13.763 -23.521 4.463 1.00 98.00 486 GLN A CA 1
ATOM 3622 C C . GLN A 1 486 ? -12.508 -22.907 5.081 1.00 98.00 486 GLN A C 1
ATOM 3624 O O . GLN A 1 486 ? -11.678 -23.598 5.669 1.00 98.00 486 GLN A O 1
ATOM 3629 N N . VAL A 1 487 ? -12.394 -21.590 4.966 1.00 97.88 487 VAL A N 1
ATOM 3630 C CA . VAL A 1 487 ? -11.328 -20.792 5.562 1.00 97.88 487 VAL A CA 1
ATOM 3631 C C . VAL A 1 487 ? -11.859 -20.176 6.848 1.00 97.88 487 VAL A C 1
ATOM 3633 O O . VAL A 1 487 ? -12.736 -19.318 6.816 1.00 97.88 487 VAL A O 1
ATOM 3636 N N . GLU A 1 488 ? -11.325 -20.608 7.984 1.00 96.56 488 GLU A N 1
ATOM 3637 C CA . GLU A 1 488 ? -11.542 -19.961 9.279 1.00 96.56 488 GLU A CA 1
ATOM 3638 C C . GLU A 1 488 ? -10.324 -19.092 9.590 1.00 96.56 488 GLU A C 1
ATOM 3640 O O . GLU A 1 488 ? -9.189 -19.544 9.445 1.00 96.56 488 GLU A O 1
ATOM 3645 N N . VAL A 1 489 ? -10.544 -17.844 9.998 1.00 94.75 489 VAL A N 1
ATOM 3646 C CA . VAL A 1 489 ? -9.461 -16.911 10.330 1.00 94.75 489 VAL A CA 1
ATOM 3647 C C . VAL A 1 489 ? -9.892 -16.002 11.488 1.00 94.75 489 VAL A C 1
ATOM 3649 O O . VAL A 1 489 ? -11.022 -15.506 11.480 1.00 94.75 489 VAL A O 1
ATOM 3652 N N . PRO A 1 490 ? -9.030 -15.756 12.493 1.00 91.06 490 PRO A N 1
ATOM 3653 C CA . PRO A 1 490 ? -9.341 -14.913 13.651 1.00 91.06 490 PRO A CA 1
ATOM 3654 C C . PRO A 1 490 ? -9.226 -13.419 13.311 1.00 91.06 490 PRO A C 1
ATOM 3656 O O . PRO A 1 490 ? -8.405 -12.676 13.847 1.00 91.06 490 PRO A O 1
ATOM 3659 N N . LEU A 1 491 ? -10.033 -12.991 12.346 1.00 90.31 491 LEU A N 1
ATOM 3660 C CA . LEU A 1 491 ? -10.209 -11.613 11.911 1.00 90.31 491 LEU A CA 1
ATOM 3661 C C . LEU A 1 491 ? -11.712 -11.322 11.817 1.00 90.31 491 LEU A C 1
ATOM 3663 O O . LEU A 1 491 ? -12.506 -12.234 11.602 1.00 90.31 491 LEU A O 1
ATOM 3667 N N . SER A 1 492 ? -12.096 -10.053 11.932 1.00 89.62 492 SER A N 1
ATOM 3668 C CA . SER A 1 492 ? -13.474 -9.586 11.740 1.00 89.62 492 SER A CA 1
ATOM 3669 C C . SER A 1 492 ? -13.540 -8.466 10.696 1.00 89.62 492 SER A C 1
ATOM 3671 O O . SER A 1 492 ? -12.507 -7.909 10.319 1.00 89.62 492 SER A O 1
ATOM 3673 N N . GLY A 1 493 ? -14.745 -8.152 10.223 1.00 89.38 493 GLY A N 1
ATOM 3674 C CA . GLY A 1 493 ? -15.019 -7.100 9.241 1.00 89.38 493 GLY A CA 1
ATOM 3675 C C . GLY A 1 493 ? -14.919 -7.560 7.783 1.00 89.38 493 GLY A C 1
ATOM 3676 O O . GLY A 1 493 ? -14.042 -8.341 7.410 1.00 89.38 493 GLY A O 1
ATOM 3677 N N . LEU A 1 494 ? -15.813 -7.044 6.933 1.00 90.25 494 LEU A N 1
ATOM 3678 C CA . LEU A 1 494 ? -15.901 -7.420 5.513 1.00 90.25 494 LEU A CA 1
ATOM 3679 C C . LEU A 1 494 ? -14.647 -7.035 4.721 1.00 90.25 494 LEU A C 1
ATOM 3681 O O . LEU A 1 494 ? -14.167 -7.814 3.901 1.00 90.25 494 LEU A O 1
ATOM 3685 N N . TYR A 1 495 ? -14.043 -5.888 5.024 1.00 90.69 495 TYR A N 1
ATOM 3686 C CA . TYR A 1 495 ? -12.768 -5.481 4.431 1.00 90.69 495 TYR A CA 1
ATOM 3687 C C . TYR A 1 495 ? -11.639 -6.512 4.647 1.00 90.69 495 TYR A C 1
ATOM 3689 O O . TYR A 1 495 ? -10.751 -6.657 3.806 1.00 90.69 495 TYR A O 1
ATOM 3697 N N . ASN A 1 496 ? -11.663 -7.270 5.751 1.00 93.44 496 ASN A N 1
ATOM 3698 C CA . ASN A 1 496 ? -10.687 -8.332 5.995 1.00 93.44 496 ASN A CA 1
ATOM 3699 C C . ASN A 1 496 ? -10.991 -9.614 5.215 1.00 93.44 496 ASN A C 1
ATOM 3701 O O . ASN A 1 496 ? -10.049 -10.344 4.913 1.00 93.44 496 ASN A O 1
ATOM 3705 N N . ALA A 1 497 ? -12.243 -9.858 4.816 1.00 95.56 497 ALA A N 1
ATOM 3706 C CA . ALA A 1 497 ? -12.562 -10.948 3.896 1.00 95.56 497 ALA A CA 1
ATOM 3707 C C . ALA A 1 497 ? -11.833 -10.763 2.553 1.00 95.56 497 ALA A C 1
ATOM 3709 O O . ALA A 1 497 ? -11.231 -11.711 2.051 1.00 95.56 497 ALA A O 1
ATOM 3710 N N . TYR A 1 498 ? -11.761 -9.531 2.031 1.00 95.94 498 TYR A N 1
ATOM 3711 C CA . TYR A 1 498 ? -10.927 -9.222 0.861 1.00 95.94 498 TYR A CA 1
ATOM 3712 C C . TYR A 1 498 ? -9.446 -9.477 1.110 1.00 95.94 498 TYR A C 1
ATOM 3714 O O . TYR A 1 498 ? -8.805 -10.149 0.305 1.00 95.94 498 TYR A O 1
ATOM 3722 N N . ASN A 1 499 ? -8.897 -8.988 2.228 1.00 96.25 499 ASN A N 1
ATOM 3723 C CA . ASN A 1 499 ? -7.483 -9.209 2.558 1.00 96.25 499 ASN A CA 1
ATOM 3724 C C . ASN A 1 499 ? -7.139 -10.711 2.573 1.00 96.25 499 ASN A C 1
ATOM 3726 O O . ASN A 1 499 ? -6.070 -11.105 2.112 1.00 96.25 499 ASN A O 1
ATOM 3730 N N . VAL A 1 500 ? -8.056 -11.553 3.063 1.00 97.56 500 VAL A N 1
ATOM 3731 C CA . VAL A 1 500 ? -7.923 -13.017 3.079 1.00 97.56 500 VAL A CA 1
ATOM 3732 C C . VAL A 1 500 ? -7.959 -13.598 1.668 1.00 97.56 500 VAL A C 1
ATOM 3734 O O . VAL A 1 500 ? -7.034 -14.310 1.283 1.00 97.56 500 VAL A O 1
ATOM 3737 N N . VAL A 1 501 ? -8.988 -13.285 0.880 1.00 98.06 501 VAL A N 1
ATOM 3738 C CA . VAL A 1 501 ? -9.171 -13.855 -0.466 1.00 98.06 501 VAL A CA 1
ATOM 3739 C C . VAL A 1 501 ? -8.041 -13.434 -1.411 1.00 98.06 501 VAL A C 1
ATOM 3741 O O . VAL A 1 501 ? -7.488 -14.266 -2.131 1.00 98.06 501 VAL A O 1
ATOM 3744 N N . VAL A 1 502 ? -7.622 -12.170 -1.352 1.00 98.00 502 VAL A N 1
ATOM 3745 C CA . VAL A 1 502 ? -6.521 -11.640 -2.165 1.00 98.00 502 VAL A CA 1
ATOM 3746 C C . VAL A 1 502 ? -5.168 -12.231 -1.719 1.00 98.00 502 VAL A C 1
ATOM 3748 O O . VAL A 1 502 ? -4.343 -12.576 -2.568 1.00 98.00 502 VAL A O 1
ATOM 3751 N N . ALA A 1 503 ? -4.942 -12.450 -0.414 1.00 98.00 503 ALA A N 1
ATOM 3752 C CA . ALA A 1 503 ? -3.747 -13.155 0.073 1.00 98.00 503 ALA A CA 1
ATOM 3753 C C . ALA A 1 503 ? -3.694 -14.617 -0.404 1.00 98.00 503 ALA A C 1
ATOM 3755 O O . ALA A 1 503 ? -2.635 -15.083 -0.830 1.00 98.00 503 ALA A O 1
ATOM 3756 N N . ILE A 1 504 ? -4.828 -15.326 -0.381 1.00 98.31 504 ILE A N 1
ATOM 3757 C CA . ILE A 1 504 ? -4.948 -16.691 -0.916 1.00 98.31 504 ILE A CA 1
ATOM 3758 C C . ILE A 1 504 ? -4.649 -16.706 -2.421 1.00 98.31 504 ILE A C 1
ATOM 3760 O O . ILE A 1 504 ? -3.912 -17.573 -2.888 1.00 98.31 504 ILE A O 1
ATOM 3764 N N . ALA A 1 505 ? -5.146 -15.728 -3.182 1.00 98.19 505 ALA A N 1
ATOM 3765 C CA . ALA A 1 505 ? -4.859 -15.619 -4.612 1.00 98.19 505 ALA A CA 1
ATOM 3766 C C . ALA A 1 505 ? -3.361 -15.409 -4.904 1.00 98.19 505 ALA A C 1
ATOM 3768 O O . ALA A 1 505 ? -2.814 -16.049 -5.805 1.00 98.19 505 ALA A O 1
ATOM 3769 N N . ALA A 1 506 ? -2.656 -14.600 -4.105 1.00 97.69 506 ALA A N 1
ATOM 3770 C CA . ALA A 1 506 ? -1.197 -14.489 -4.209 1.00 97.69 506 ALA A CA 1
ATOM 3771 C C . ALA A 1 506 ? -0.457 -15.763 -3.787 1.00 97.69 506 ALA A C 1
ATOM 3773 O O . ALA A 1 506 ? 0.525 -16.133 -4.430 1.00 97.69 506 ALA A O 1
ATOM 3774 N N . ALA A 1 507 ? -0.927 -16.471 -2.759 1.00 96.50 507 ALA A N 1
ATOM 3775 C CA . ALA A 1 507 ? -0.360 -17.763 -2.383 1.00 96.50 507 ALA A CA 1
ATOM 3776 C C . ALA A 1 507 ? -0.525 -18.795 -3.517 1.00 96.50 507 ALA A C 1
ATOM 3778 O O . ALA A 1 507 ? 0.429 -19.502 -3.858 1.00 96.50 507 ALA A O 1
ATOM 3779 N N . ARG A 1 508 ? -1.686 -18.806 -4.185 1.00 95.25 508 ARG A N 1
ATOM 3780 C CA . ARG A 1 508 ? -1.944 -19.621 -5.380 1.00 95.25 508 ARG A CA 1
ATOM 3781 C C . ARG A 1 508 ? -1.021 -19.255 -6.542 1.00 95.25 508 ARG A C 1
ATOM 3783 O O . ARG A 1 508 ? -0.511 -20.160 -7.200 1.00 95.25 508 ARG A O 1
ATOM 3790 N N . ALA A 1 509 ? -0.745 -17.968 -6.769 1.00 94.06 509 ALA A N 1
ATOM 3791 C CA . ALA A 1 509 ? 0.225 -17.524 -7.779 1.00 94.06 509 ALA A CA 1
ATOM 3792 C C . ALA A 1 509 ? 1.641 -18.089 -7.529 1.00 94.06 509 ALA A C 1
ATOM 3794 O O . ALA A 1 509 ? 2.397 -18.318 -8.471 1.00 94.06 509 ALA A O 1
ATOM 3795 N N . LEU A 1 510 ? 1.981 -18.368 -6.265 1.00 91.50 510 LEU A N 1
ATOM 3796 C CA . LEU A 1 510 ? 3.227 -19.021 -5.844 1.00 91.50 510 LEU A CA 1
ATOM 3797 C C . LEU A 1 510 ? 3.139 -20.558 -5.754 1.00 91.50 510 LEU A C 1
ATOM 3799 O O . LEU A 1 510 ? 4.074 -21.210 -5.264 1.00 91.50 510 LEU A O 1
ATOM 3803 N N . GLY A 1 511 ? 2.029 -21.139 -6.212 1.00 91.81 511 GLY A N 1
ATOM 3804 C CA . GLY A 1 511 ? 1.792 -22.579 -6.248 1.00 91.81 511 GLY A CA 1
ATOM 3805 C C . GLY A 1 511 ? 1.370 -23.197 -4.914 1.00 91.81 511 GLY A C 1
ATOM 3806 O O . GLY A 1 511 ? 1.517 -24.406 -4.755 1.00 91.81 511 GLY A O 1
ATOM 3807 N N . VAL A 1 512 ? 0.885 -22.410 -3.948 1.00 93.75 512 VAL A N 1
ATOM 3808 C CA . VAL A 1 512 ? 0.307 -22.942 -2.702 1.00 93.75 512 VAL A CA 1
ATOM 3809 C C . VAL A 1 512 ? -1.168 -23.304 -2.941 1.00 93.75 512 VAL A C 1
ATOM 3811 O O . VAL A 1 512 ? -1.935 -22.420 -3.324 1.00 93.75 512 VAL A O 1
ATOM 3814 N N . PRO A 1 513 ? -1.591 -24.566 -2.726 1.00 94.50 513 PRO A N 1
ATOM 3815 C CA . PRO A 1 513 ? -2.993 -24.968 -2.869 1.00 94.50 513 PRO A CA 1
ATOM 3816 C C . PRO A 1 513 ? -3.926 -24.263 -1.874 1.00 94.50 513 PRO A C 1
ATOM 3818 O O . PRO A 1 513 ? -3.512 -23.898 -0.764 1.00 94.50 513 PRO A O 1
ATOM 3821 N N . LEU A 1 514 ? -5.202 -24.124 -2.245 1.00 96.62 514 LEU A N 1
ATOM 3822 C CA . LEU A 1 514 ? -6.219 -23.475 -1.415 1.00 96.62 514 LEU A CA 1
ATOM 3823 C C . LEU A 1 514 ? -6.376 -24.188 -0.065 1.00 96.62 514 LEU A C 1
ATOM 3825 O O . LEU A 1 514 ? -6.327 -23.536 0.978 1.00 96.62 514 LEU A O 1
ATOM 3829 N N . SER A 1 515 ? -6.460 -25.518 -0.071 1.00 95.75 515 SER A N 1
ATOM 3830 C CA . SER A 1 515 ? -6.534 -26.367 1.130 1.00 95.75 515 SER A CA 1
ATOM 3831 C C . SER A 1 515 ? -5.404 -26.118 2.139 1.00 95.75 515 SER A C 1
ATOM 3833 O O . SER A 1 515 ? -5.603 -26.155 3.359 1.00 95.75 515 SER A O 1
ATOM 3835 N N . ARG A 1 516 ? -4.198 -25.813 1.650 1.00 96.19 516 ARG A N 1
ATOM 3836 C CA . ARG A 1 516 ? -3.025 -25.509 2.482 1.00 96.19 516 ARG A CA 1
ATOM 3837 C C . ARG A 1 516 ? -3.096 -24.103 3.066 1.00 96.19 516 ARG A C 1
ATOM 3839 O O . ARG A 1 516 ? -2.851 -23.925 4.259 1.00 96.19 516 ARG A O 1
ATOM 3846 N N . SER A 1 517 ? -3.530 -23.133 2.262 1.00 96.88 517 SER A N 1
ATOM 3847 C CA . SER A 1 517 ? -3.786 -21.768 2.736 1.00 96.88 517 SER A CA 1
ATOM 3848 C C . SER A 1 517 ? -4.885 -21.736 3.802 1.00 96.88 517 SER A C 1
ATOM 3850 O O . SER A 1 517 ? -4.694 -21.132 4.855 1.00 96.88 517 SER A O 1
ATOM 3852 N N . ALA A 1 518 ? -5.992 -22.453 3.585 1.00 96.81 518 ALA A N 1
ATOM 3853 C CA . ALA A 1 518 ? -7.094 -22.567 4.539 1.00 96.81 518 ALA A CA 1
ATOM 3854 C C . ALA A 1 518 ? -6.626 -23.125 5.893 1.00 96.81 518 ALA A C 1
ATOM 3856 O O . ALA A 1 518 ? -6.926 -22.561 6.946 1.00 96.81 518 ALA A O 1
ATOM 3857 N N . ARG A 1 519 ? -5.823 -24.198 5.869 1.00 96.12 519 ARG A N 1
ATOM 3858 C CA . ARG A 1 519 ? -5.257 -24.805 7.082 1.00 96.12 519 ARG A CA 1
ATOM 3859 C C . ARG A 1 519 ? -4.333 -23.854 7.839 1.00 96.12 519 ARG A C 1
ATOM 3861 O O . ARG A 1 519 ? -4.401 -23.814 9.065 1.00 96.12 519 ARG A O 1
ATOM 3868 N N . ALA A 1 520 ? -3.473 -23.124 7.128 1.00 95.75 520 ALA A N 1
ATOM 3869 C CA . ALA A 1 520 ? -2.549 -22.177 7.742 1.00 95.75 520 ALA A CA 1
ATOM 3870 C C . ALA A 1 520 ? -3.314 -21.053 8.457 1.00 95.75 520 ALA A C 1
ATOM 3872 O O . ALA A 1 520 ? -3.102 -20.811 9.642 1.00 95.75 520 ALA A O 1
ATOM 3873 N N . LEU A 1 521 ? -4.270 -20.425 7.766 1.00 96.38 521 LEU A N 1
ATOM 3874 C CA . LEU A 1 521 ? -4.986 -19.245 8.260 1.00 96.38 521 LEU A CA 1
ATOM 3875 C C . LEU A 1 521 ? -5.795 -19.470 9.545 1.00 96.38 521 LEU A C 1
ATOM 3877 O O . LEU A 1 521 ? -6.002 -18.515 10.296 1.00 96.38 521 LEU A O 1
ATOM 3881 N N . LYS A 1 522 ? -6.166 -20.718 9.855 1.00 93.50 522 LYS A N 1
ATOM 3882 C CA . LYS A 1 522 ? -6.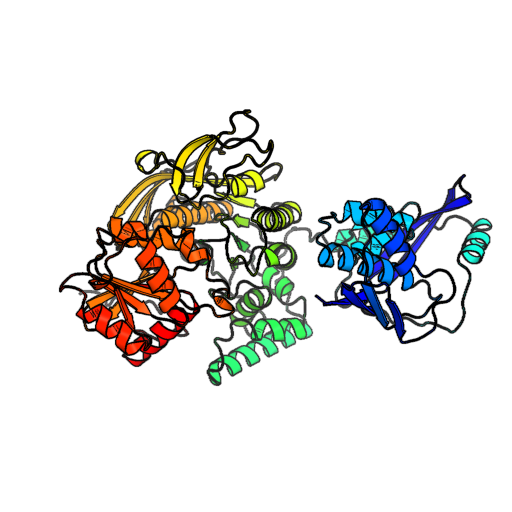863 -21.071 11.099 1.00 93.50 522 LYS A CA 1
ATOM 3883 C C . LYS A 1 522 ? -6.120 -20.622 12.361 1.00 93.50 522 LYS A C 1
ATOM 3885 O O . LYS A 1 522 ? -6.756 -20.249 13.341 1.00 93.50 522 LYS A O 1
ATOM 3890 N N . ASN A 1 523 ? -4.787 -20.640 12.331 1.00 88.19 523 ASN A N 1
ATOM 3891 C CA . ASN A 1 523 ? -3.934 -20.266 13.463 1.00 88.19 523 ASN A CA 1
ATOM 3892 C C . ASN A 1 523 ? -3.246 -18.906 13.261 1.00 88.19 523 ASN A C 1
ATOM 3894 O O . ASN A 1 523 ? -2.235 -18.619 13.907 1.00 88.19 523 ASN A O 1
ATOM 3898 N N . PHE A 1 524 ? -3.767 -18.076 12.355 1.00 90.31 524 PHE A N 1
ATOM 3899 C CA . PHE A 1 524 ? -3.237 -16.740 12.126 1.00 90.31 524 PHE A CA 1
ATOM 3900 C C . PHE A 1 524 ? -3.353 -15.880 13.393 1.00 90.31 524 PHE A C 1
ATOM 3902 O O . PHE A 1 524 ? -4.299 -16.005 14.159 1.00 90.31 524 PHE A O 1
ATOM 3909 N N . ALA A 1 525 ? -2.404 -14.974 13.613 1.00 80.38 525 ALA A N 1
ATOM 3910 C CA . ALA A 1 525 ? -2.474 -13.991 14.689 1.00 80.38 525 ALA A CA 1
ATOM 3911 C C . ALA A 1 525 ? -2.429 -12.582 14.077 1.00 80.38 525 ALA A C 1
ATOM 3913 O O . ALA A 1 525 ? -1.470 -12.277 13.355 1.00 80.38 525 ALA A O 1
ATOM 3914 N N . PRO A 1 526 ? -3.430 -11.718 14.337 1.00 71.06 526 PRO A N 1
ATOM 3915 C CA . PRO A 1 526 ? -3.444 -10.355 13.820 1.00 71.06 526 PRO A CA 1
ATOM 3916 C C . PRO A 1 526 ? -2.201 -9.564 14.233 1.00 71.06 526 PRO A C 1
ATOM 3918 O O . PRO A 1 526 ? -1.686 -9.688 15.346 1.00 71.06 526 PRO A O 1
ATOM 3921 N N . ALA A 1 527 ? -1.710 -8.739 13.311 1.00 62.88 527 ALA A N 1
ATOM 3922 C CA . ALA A 1 527 ? -0.548 -7.894 13.537 1.00 62.88 527 ALA A CA 1
ATOM 3923 C C . ALA A 1 527 ? -0.894 -6.627 14.351 1.00 62.88 527 ALA A C 1
ATOM 3925 O O . ALA A 1 527 ? -2.047 -6.229 14.483 1.00 62.88 527 ALA A O 1
ATOM 3926 N N . PHE A 1 528 ? 0.156 -5.983 14.861 1.00 58.31 528 PHE A N 1
ATOM 3927 C CA . PHE A 1 528 ? 0.197 -4.696 15.569 1.00 58.31 528 PHE A CA 1
ATOM 3928 C C . PHE A 1 528 ? -0.955 -3.708 15.270 1.00 58.31 528 PHE A C 1
ATOM 3930 O O . PHE A 1 528 ? -1.131 -3.297 14.122 1.00 58.31 528 PHE A O 1
ATOM 3937 N N . GLY A 1 529 ? -1.673 -3.250 16.308 1.00 55.75 529 GLY A N 1
ATOM 3938 C CA . GLY A 1 529 ? -2.602 -2.108 16.245 1.00 55.75 529 GLY A CA 1
ATOM 3939 C C . GLY A 1 529 ? -3.874 -2.306 15.408 1.00 55.75 529 GLY A C 1
ATOM 3940 O O . GLY A 1 529 ? -4.622 -1.353 15.193 1.00 55.75 529 GLY A O 1
ATOM 3941 N N . ARG A 1 530 ? -4.117 -3.519 14.897 1.00 66.19 530 ARG A N 1
ATOM 3942 C CA . ARG A 1 530 ? -5.249 -3.844 14.019 1.00 66.19 530 ARG A CA 1
ATOM 3943 C C . ARG A 1 530 ? -6.069 -4.967 14.641 1.00 66.19 530 ARG A C 1
ATOM 3945 O O . ARG A 1 530 ? -5.740 -6.135 14.460 1.00 66.19 530 ARG A O 1
ATOM 3952 N N . MET A 1 531 ? -7.122 -4.591 15.369 1.00 73.31 531 MET A N 1
ATOM 3953 C CA . MET A 1 531 ? -7.883 -5.478 16.270 1.00 73.31 531 MET A CA 1
ATOM 3954 C C . MET A 1 531 ? -7.041 -5.977 17.448 1.00 73.31 531 MET A C 1
ATOM 3956 O O . MET A 1 531 ? -7.143 -7.126 17.874 1.00 73.31 531 MET A O 1
ATOM 3960 N N . GLU A 1 532 ? -6.197 -5.097 17.990 1.00 77.00 532 GLU A N 1
ATOM 3961 C CA . GLU A 1 532 ? -5.407 -5.424 19.172 1.00 77.00 532 GLU A CA 1
ATOM 3962 C C . GLU A 1 532 ? -6.295 -5.371 20.414 1.00 77.00 532 GLU A C 1
ATOM 3964 O O . GLU A 1 532 ? -6.843 -4.324 20.767 1.00 77.00 532 GLU A O 1
ATOM 3969 N N . ARG A 1 533 ? -6.446 -6.530 21.055 1.00 82.50 533 ARG A N 1
ATOM 3970 C CA . ARG A 1 533 ? -7.208 -6.686 22.292 1.00 82.50 533 ARG A CA 1
ATOM 3971 C C . ARG A 1 533 ? -6.343 -6.313 23.478 1.00 82.50 533 ARG A C 1
ATOM 3973 O O . ARG A 1 533 ? -5.276 -6.891 23.679 1.00 82.50 533 ARG A O 1
ATOM 3980 N N . ILE A 1 534 ? -6.834 -5.378 24.274 1.00 87.00 534 ILE A N 1
ATOM 3981 C CA . ILE A 1 534 ? -6.174 -4.883 25.478 1.00 87.00 534 ILE A CA 1
ATOM 3982 C C . ILE A 1 534 ? -7.182 -4.773 26.623 1.00 87.00 534 ILE A C 1
ATOM 3984 O O . ILE A 1 534 ? -8.387 -4.957 26.438 1.00 87.00 534 ILE A O 1
ATOM 3988 N N . ARG A 1 535 ? -6.685 -4.473 27.824 1.00 86.88 535 ARG A N 1
ATOM 3989 C CA . ARG A 1 535 ? -7.522 -4.082 28.961 1.00 86.88 535 ARG A CA 1
ATOM 3990 C C . ARG A 1 535 ? -7.152 -2.679 29.419 1.00 86.88 535 ARG A C 1
ATOM 3992 O O . ARG A 1 535 ? -5.974 -2.402 29.621 1.00 86.88 535 ARG A O 1
ATOM 3999 N N . VAL A 1 536 ? -8.154 -1.826 29.606 1.00 87.50 536 VAL A N 1
ATOM 4000 C CA . VAL A 1 536 ? -8.001 -0.444 30.087 1.00 87.50 536 VAL A CA 1
ATOM 4001 C C . VAL A 1 536 ? -8.946 -0.264 31.266 1.00 87.50 536 VAL A C 1
ATOM 4003 O O . VAL A 1 536 ? -10.126 -0.579 31.143 1.00 87.50 536 VAL A O 1
ATOM 4006 N N . GLY A 1 537 ? -8.434 0.134 32.434 1.00 83.50 537 GLY A N 1
ATOM 4007 C CA . GLY A 1 537 ? -9.261 0.264 33.645 1.00 83.50 537 GLY A CA 1
ATOM 4008 C C . GLY A 1 537 ? -10.030 -1.017 34.016 1.00 83.50 537 GLY A C 1
ATOM 4009 O O . GLY A 1 537 ? -11.156 -0.952 34.493 1.00 83.50 537 GLY A O 1
ATOM 4010 N N . GLY A 1 538 ? -9.475 -2.198 33.712 1.00 84.25 538 GLY A N 1
ATOM 4011 C CA . GLY A 1 538 ? -10.141 -3.494 33.907 1.00 84.25 538 GLY A CA 1
ATOM 4012 C C . GLY A 1 538 ? -11.180 -3.870 32.839 1.00 84.25 538 GLY A C 1
ATOM 4013 O O . GLY A 1 538 ? -11.624 -5.018 32.821 1.00 84.25 538 GLY A O 1
ATOM 4014 N N . ARG A 1 539 ? -11.526 -2.964 31.916 1.00 89.62 539 ARG A N 1
ATOM 4015 C CA . ARG A 1 539 ? -12.498 -3.204 30.840 1.00 89.62 539 ARG A CA 1
ATOM 4016 C C . ARG A 1 539 ? -11.824 -3.767 29.589 1.00 89.62 539 ARG A C 1
ATOM 4018 O O . ARG A 1 539 ? -10.689 -3.377 29.295 1.00 89.62 539 ARG A O 1
ATOM 4025 N N . PRO A 1 540 ? -12.473 -4.686 28.850 1.00 91.12 540 PRO A N 1
ATOM 4026 C CA . PRO A 1 540 ? -11.965 -5.109 27.554 1.00 91.12 540 PRO A CA 1
ATOM 4027 C C . PRO A 1 540 ? -11.992 -3.921 26.590 1.00 91.12 540 PRO A C 1
ATOM 4029 O O . PRO A 1 540 ? -12.954 -3.157 26.554 1.00 91.12 540 PRO A O 1
ATOM 4032 N N . ALA A 1 541 ? -10.928 -3.756 25.812 1.00 91.19 541 ALA A N 1
ATOM 4033 C CA . ALA A 1 541 ? -10.847 -2.712 24.806 1.00 91.19 541 ALA A CA 1
ATOM 4034 C C . ALA A 1 541 ? -10.204 -3.232 23.518 1.00 91.19 541 ALA A C 1
ATOM 4036 O O . ALA A 1 541 ? -9.323 -4.098 23.535 1.00 91.19 541 ALA A O 1
ATOM 4037 N N . LEU A 1 542 ? -10.660 -2.686 22.397 1.00 90.31 542 LEU A N 1
ATOM 4038 C CA . LEU A 1 542 ? -10.179 -2.988 21.058 1.00 90.31 542 LEU A CA 1
ATOM 4039 C C . LEU A 1 542 ? -9.590 -1.730 20.439 1.00 90.31 542 LEU A C 1
ATOM 4041 O O . LEU A 1 542 ? -10.286 -0.733 20.271 1.00 90.31 542 LEU A O 1
ATOM 4045 N N . LEU A 1 543 ? -8.313 -1.797 20.073 1.00 89.62 543 LEU A N 1
ATOM 4046 C CA . LEU A 1 543 ? -7.631 -0.725 19.361 1.00 89.62 543 LEU A CA 1
ATOM 4047 C C . LEU A 1 543 ? -7.652 -1.008 17.851 1.00 89.62 543 LEU A C 1
ATOM 4049 O O . LEU A 1 543 ? -7.139 -2.033 17.381 1.00 89.62 543 LEU A O 1
ATOM 4053 N N . LEU A 1 544 ? -8.287 -0.099 17.105 1.00 88.81 544 LEU A N 1
ATOM 4054 C CA . LEU A 1 544 ? -8.584 -0.209 15.678 1.00 88.81 544 LEU A CA 1
ATOM 4055 C C . LEU A 1 544 ? -8.074 1.035 14.937 1.00 88.81 544 LEU A C 1
ATOM 4057 O O . LEU A 1 544 ? -8.734 2.069 14.916 1.00 88.81 544 LEU A O 1
ATOM 4061 N N . LEU A 1 545 ? -6.892 0.936 14.323 1.00 87.31 545 LEU A N 1
ATOM 4062 C CA . LEU A 1 545 ? -6.326 2.013 13.505 1.00 87.31 545 LEU A CA 1
ATOM 4063 C C . LEU A 1 545 ? -7.258 2.406 12.343 1.00 87.31 545 LEU A C 1
ATOM 4065 O O . LEU A 1 545 ? -7.621 1.549 11.535 1.00 87.31 545 LEU A O 1
ATOM 4069 N N . ALA A 1 546 ? -7.530 3.704 12.197 1.00 84.94 546 ALA A N 1
ATOM 4070 C CA . ALA A 1 546 ? -8.272 4.276 11.075 1.00 84.94 546 ALA A CA 1
ATOM 4071 C C . ALA A 1 546 ? -7.614 5.586 10.604 1.00 84.94 546 ALA A C 1
ATOM 4073 O O . ALA A 1 546 ? -7.259 6.431 11.421 1.00 84.94 546 ALA A O 1
ATOM 4074 N N . LYS A 1 547 ? -7.398 5.741 9.290 1.00 79.88 547 LYS A N 1
ATOM 4075 C CA . LYS A 1 547 ? -6.562 6.830 8.732 1.00 79.88 547 LYS A CA 1
ATOM 4076 C C . LYS A 1 547 ? -7.107 7.521 7.475 1.00 79.88 547 LYS A C 1
ATOM 4078 O O . LYS A 1 547 ? -6.443 8.398 6.942 1.00 79.88 547 LYS A O 1
ATOM 4083 N N . ASN A 1 548 ? -8.249 7.081 6.963 1.00 82.94 548 ASN A N 1
ATOM 4084 C CA . ASN A 1 548 ? -8.897 7.637 5.775 1.00 82.94 548 ASN A CA 1
ATOM 4085 C C . ASN A 1 548 ? -10.402 7.321 5.817 1.00 82.94 548 ASN A C 1
ATOM 4087 O O . ASN A 1 548 ? -10.798 6.472 6.627 1.00 82.94 548 ASN A O 1
ATOM 4091 N N . PRO A 1 549 ? -11.231 7.964 4.973 1.00 87.38 549 PRO A N 1
ATOM 4092 C CA . PRO A 1 549 ? -12.686 7.869 5.070 1.00 87.38 549 PRO A CA 1
ATOM 4093 C C . PRO A 1 549 ? -13.204 6.431 5.016 1.00 87.38 549 PRO A C 1
ATOM 4095 O O . PRO A 1 549 ? -13.834 5.950 5.958 1.00 87.38 549 PRO A O 1
ATOM 4098 N N . THR A 1 550 ? -12.840 5.696 3.962 1.00 85.88 550 THR A N 1
ATOM 4099 C CA . THR A 1 550 ? -13.265 4.305 3.758 1.00 85.88 550 THR A CA 1
ATOM 4100 C C . THR A 1 550 ? -12.810 3.393 4.891 1.00 85.88 550 THR A C 1
ATOM 4102 O O . THR A 1 550 ? -13.598 2.605 5.413 1.00 85.88 550 THR A O 1
ATOM 4105 N N . GLY A 1 551 ? -11.542 3.494 5.302 1.00 87.19 551 GLY A N 1
ATOM 4106 C CA . GLY A 1 551 ? -11.007 2.686 6.392 1.00 87.19 551 GLY A CA 1
ATOM 4107 C C . GLY A 1 551 ? -11.710 2.968 7.719 1.00 87.19 551 GLY A C 1
ATOM 4108 O O . GLY A 1 551 ? -11.965 2.038 8.481 1.00 87.19 551 GLY A O 1
ATOM 4109 N N . PHE A 1 552 ? -12.061 4.228 7.982 1.00 91.00 552 PHE A N 1
ATOM 4110 C CA . PHE A 1 552 ? -12.787 4.615 9.187 1.00 91.00 552 PHE A CA 1
ATOM 4111 C C . PHE A 1 552 ? -14.230 4.102 9.167 1.00 91.00 552 PHE A C 1
ATOM 4113 O O . PHE A 1 552 ? -14.665 3.500 10.149 1.00 91.00 552 PHE A O 1
ATOM 4120 N N . ASN A 1 553 ? -14.939 4.253 8.045 1.00 90.75 553 ASN A N 1
ATOM 4121 C CA . ASN A 1 553 ? -16.298 3.734 7.870 1.00 90.75 553 ASN A CA 1
ATOM 4122 C C . ASN A 1 553 ? -16.362 2.224 8.109 1.00 90.75 553 ASN A C 1
ATOM 4124 O O . ASN A 1 553 ? -17.238 1.748 8.829 1.00 90.75 553 ASN A O 1
ATOM 4128 N N . GLU A 1 554 ? -15.398 1.470 7.584 1.00 89.06 554 GLU A N 1
ATOM 4129 C CA . GLU A 1 554 ? -15.350 0.020 7.772 1.00 89.06 554 GLU A CA 1
ATOM 4130 C C . GLU A 1 554 ? -15.014 -0.389 9.210 1.00 89.06 554 GLU A C 1
ATOM 4132 O O . GLU A 1 554 ? -15.572 -1.362 9.729 1.00 89.06 554 GLU A O 1
ATOM 4137 N N . VAL A 1 555 ? -14.150 0.368 9.888 1.00 90.75 555 VAL A N 1
ATOM 4138 C CA . VAL A 1 555 ? -13.857 0.168 11.312 1.00 90.75 555 VAL A CA 1
ATOM 4139 C C . VAL A 1 555 ? -15.088 0.461 12.175 1.00 90.75 555 VAL A C 1
ATOM 4141 O O . VAL A 1 555 ? -15.426 -0.364 13.026 1.00 90.75 555 VAL A O 1
ATOM 4144 N N . LEU A 1 556 ? -15.797 1.568 11.926 1.00 92.38 556 LEU A N 1
ATOM 4145 C CA . LEU A 1 556 ? -17.048 1.912 12.612 1.00 92.38 556 LEU A CA 1
ATOM 4146 C C . LEU A 1 556 ? -18.111 0.841 12.395 1.00 92.38 556 LEU A C 1
ATOM 4148 O O . LEU A 1 556 ? -18.641 0.287 13.355 1.00 92.38 556 LEU A O 1
ATOM 4152 N N . ARG A 1 557 ? -18.372 0.491 11.135 1.00 90.19 557 ARG A N 1
ATOM 4153 C CA . ARG A 1 557 ? -19.339 -0.541 10.762 1.00 90.19 557 ARG A CA 1
ATOM 4154 C C . ARG A 1 557 ? -19.017 -1.871 11.432 1.00 90.19 557 ARG A C 1
ATOM 4156 O O . ARG A 1 557 ? -19.921 -2.537 11.930 1.00 90.19 557 ARG A O 1
ATOM 4163 N N . THR A 1 558 ? -17.739 -2.247 11.483 1.00 90.38 558 THR A N 1
ATOM 4164 C CA . THR A 1 558 ? -17.303 -3.486 12.137 1.00 90.38 558 THR A CA 1
ATOM 4165 C C . THR A 1 558 ? -17.532 -3.435 13.646 1.00 90.38 558 THR A C 1
ATOM 4167 O O . THR A 1 558 ? -18.126 -4.359 14.204 1.00 90.38 558 THR A O 1
ATOM 4170 N N . ALA A 1 559 ? -17.132 -2.342 14.300 1.00 91.69 559 ALA A N 1
ATOM 4171 C CA . ALA A 1 559 ? -17.334 -2.136 15.731 1.00 91.69 559 ALA A CA 1
ATOM 4172 C C . ALA A 1 559 ? -18.822 -2.147 16.118 1.00 91.69 559 ALA A C 1
ATOM 4174 O O . ALA A 1 559 ? -19.198 -2.790 17.092 1.00 91.69 559 ALA A O 1
ATOM 4175 N N . ILE A 1 560 ? -19.679 -1.495 15.332 1.00 91.81 560 ILE A N 1
ATOM 4176 C CA . ILE A 1 560 ? -21.119 -1.403 15.589 1.00 91.81 560 ILE A CA 1
ATOM 4177 C C . ILE A 1 560 ? -21.805 -2.743 15.307 1.00 91.81 560 ILE A C 1
ATOM 4179 O O . ILE A 1 560 ? -22.418 -3.331 16.196 1.00 91.81 560 ILE A O 1
ATOM 4183 N N . ARG A 1 561 ? -21.686 -3.253 14.074 1.00 88.50 561 ARG A N 1
ATOM 4184 C CA . ARG A 1 561 ? -22.473 -4.401 13.597 1.00 88.50 561 ARG A CA 1
ATOM 4185 C C . ARG A 1 561 ? -22.008 -5.729 14.182 1.00 88.50 561 ARG A C 1
ATOM 4187 O O . ARG A 1 561 ? -22.839 -6.585 14.461 1.00 88.50 561 ARG A O 1
ATOM 4194 N N . PHE A 1 562 ? -20.697 -5.915 14.332 1.00 87.25 562 PHE A N 1
ATOM 4195 C CA . PHE A 1 562 ? -20.117 -7.181 14.793 1.00 87.25 562 PHE A CA 1
ATOM 4196 C C . PHE A 1 562 ? -19.542 -7.079 16.208 1.00 87.25 562 PHE A C 1
ATOM 4198 O O . PHE A 1 562 ? -19.484 -8.078 16.919 1.00 87.25 562 PHE A O 1
ATOM 4205 N N . GLY A 1 563 ? -19.132 -5.885 16.635 1.00 85.81 563 GLY A N 1
ATOM 4206 C CA . GLY A 1 563 ? -18.604 -5.654 17.977 1.00 85.81 563 GLY A CA 1
ATOM 4207 C C . GLY A 1 563 ? -19.635 -5.270 19.033 1.00 85.81 563 GLY A C 1
ATOM 4208 O O . GLY A 1 563 ? -19.296 -5.306 20.213 1.00 85.81 563 GLY A O 1
ATOM 4209 N N . GLY A 1 564 ? -20.862 -4.903 18.642 1.00 88.25 564 GLY A N 1
ATOM 4210 C CA . GLY A 1 564 ? -21.859 -4.372 19.576 1.00 88.25 564 GLY A CA 1
ATOM 4211 C C . GLY A 1 564 ? -21.385 -3.092 20.275 1.00 88.25 564 GLY A C 1
ATOM 4212 O O . GLY A 1 564 ? -21.716 -2.867 21.435 1.00 88.25 564 GLY A O 1
ATOM 4213 N N . GLY A 1 565 ? -20.546 -2.298 19.604 1.00 87.94 565 GLY A N 1
ATOM 4214 C CA . GLY A 1 565 ? -19.867 -1.155 20.200 1.00 87.94 565 GLY A CA 1
ATOM 4215 C C . GLY A 1 565 ? -20.809 -0.022 20.579 1.00 87.94 565 GLY A C 1
ATOM 4216 O O . GLY A 1 565 ? -21.478 0.548 19.727 1.00 87.94 565 GLY A O 1
ATOM 4217 N N . THR A 1 566 ? -20.805 0.326 21.862 1.00 92.81 566 THR A N 1
ATOM 4218 C CA . THR A 1 566 ? -21.599 1.399 22.490 1.00 92.81 566 THR A CA 1
ATOM 4219 C C . THR A 1 566 ? -20.718 2.497 23.095 1.00 92.81 566 THR A C 1
ATOM 4221 O O . THR A 1 566 ? -21.187 3.624 23.282 1.00 92.81 566 THR A O 1
ATOM 4224 N N . SER A 1 567 ? -19.450 2.187 23.381 1.00 95.12 567 SER A N 1
ATOM 4225 C CA . SER A 1 567 ? -18.471 3.077 24.008 1.00 95.12 567 SER A CA 1
ATOM 4226 C C . SER A 1 567 ? -17.257 3.253 23.104 1.00 95.12 567 SER A C 1
ATOM 4228 O O . SER A 1 567 ? -16.594 2.277 22.740 1.00 95.12 567 SER A O 1
ATOM 4230 N N . PHE A 1 568 ? -16.956 4.506 22.759 1.00 96.81 568 PHE A N 1
ATOM 4231 C CA . PHE A 1 568 ? -15.919 4.844 21.786 1.00 96.81 568 PHE A CA 1
ATOM 4232 C C . PHE A 1 568 ? -14.908 5.843 22.352 1.00 96.81 568 PHE A C 1
ATOM 4234 O O . PHE A 1 568 ? -15.268 6.779 23.064 1.00 96.81 568 PHE A O 1
ATOM 4241 N N . LEU A 1 569 ? -13.641 5.673 21.979 1.00 97.31 569 LEU A N 1
ATOM 4242 C CA . LEU A 1 569 ? -12.596 6.684 22.102 1.00 97.31 569 LEU A CA 1
ATOM 4243 C C . LEU A 1 569 ? -12.067 6.975 20.698 1.00 97.31 569 LEU A C 1
ATOM 4245 O O . LEU A 1 569 ? -11.485 6.093 20.075 1.00 97.31 569 LEU A O 1
ATOM 4249 N N . ILE A 1 570 ? -12.249 8.194 20.199 1.00 97.31 570 ILE A N 1
ATOM 4250 C CA . ILE A 1 570 ? -11.777 8.619 18.876 1.00 97.31 570 ILE A CA 1
ATOM 4251 C C . ILE A 1 570 ? -10.590 9.562 19.061 1.00 97.31 570 ILE A C 1
ATOM 4253 O O . ILE A 1 570 ? -10.711 10.594 19.721 1.00 97.31 570 ILE A O 1
ATOM 4257 N N . ALA A 1 571 ? -9.438 9.213 18.487 1.00 96.62 571 ALA A N 1
ATOM 4258 C CA . ALA A 1 571 ? -8.218 10.003 18.623 1.00 96.62 571 ALA A CA 1
ATOM 4259 C C . ALA A 1 571 ? -7.719 10.502 17.264 1.00 96.62 571 ALA A C 1
ATOM 4261 O O . ALA A 1 571 ? -7.355 9.697 16.405 1.00 96.62 571 ALA A O 1
ATOM 4262 N N . LEU A 1 572 ? -7.685 11.823 17.085 1.00 96.31 572 LEU A N 1
ATOM 4263 C CA . LEU A 1 572 ? -7.329 12.469 15.822 1.00 96.31 572 LEU A CA 1
ATOM 4264 C C . LEU A 1 572 ? -6.094 13.362 15.992 1.00 96.31 572 LEU A C 1
ATOM 4266 O O . LEU A 1 572 ? -6.153 14.388 16.665 1.00 96.31 572 LEU A O 1
ATOM 4270 N N . ASN A 1 573 ? -5.009 12.987 15.316 1.00 94.31 573 ASN A N 1
ATOM 4271 C CA . ASN A 1 573 ? -3.821 13.821 15.107 1.00 94.31 573 ASN A CA 1
ATOM 4272 C C . ASN A 1 573 ? -3.684 14.202 13.620 1.00 94.31 573 ASN A C 1
ATOM 4274 O O . ASN A 1 573 ? -4.180 13.474 12.760 1.00 94.31 573 ASN A O 1
ATOM 4278 N N . ASP A 1 574 ? -2.959 15.287 13.329 1.00 92.25 574 ASP A N 1
ATOM 4279 C CA . ASP A 1 574 ? -2.694 15.849 11.988 1.00 92.25 574 ASP A CA 1
ATOM 4280 C C . ASP A 1 574 ? -1.189 15.997 11.688 1.00 92.25 574 ASP A C 1
ATOM 4282 O O . ASP A 1 574 ? -0.730 16.884 10.962 1.00 92.25 574 ASP A O 1
ATOM 4286 N N . ARG A 1 575 ? -0.363 15.142 12.293 1.00 86.44 575 ARG A N 1
ATOM 4287 C CA . ARG A 1 575 ? 1.088 15.202 12.095 1.00 86.44 575 ARG A CA 1
ATOM 4288 C C . ARG A 1 575 ? 1.432 14.745 10.686 1.00 86.44 575 ARG A C 1
ATOM 4290 O O . ARG A 1 575 ? 0.642 14.092 10.014 1.00 86.44 575 ARG A O 1
ATOM 4297 N N . ILE A 1 576 ? 2.680 14.984 10.275 1.00 76.12 576 ILE A N 1
ATOM 4298 C CA . ILE A 1 576 ? 3.181 14.601 8.946 1.00 76.12 576 ILE A CA 1
ATOM 4299 C C . ILE A 1 576 ? 2.747 13.178 8.570 1.00 76.12 576 ILE A C 1
ATOM 4301 O O . ILE A 1 576 ? 2.265 12.987 7.464 1.00 76.12 576 ILE A O 1
ATOM 4305 N N . ALA A 1 577 ? 2.891 12.190 9.461 1.00 72.50 577 ALA A N 1
ATOM 4306 C CA . ALA A 1 577 ? 2.543 10.795 9.172 1.00 72.50 577 ALA A CA 1
ATOM 4307 C C . ALA A 1 577 ? 1.030 10.518 9.037 1.00 72.50 577 ALA A C 1
ATOM 4309 O O . ALA A 1 577 ? 0.669 9.557 8.360 1.00 72.50 577 ALA A O 1
ATOM 4310 N N . ASP A 1 578 ? 0.176 11.330 9.660 1.00 79.69 578 ASP A N 1
ATOM 4311 C CA . ASP A 1 578 ? -1.285 11.211 9.590 1.00 79.69 578 ASP A CA 1
ATOM 4312 C C . ASP A 1 578 ? -1.863 11.950 8.373 1.00 79.69 578 ASP A C 1
ATOM 4314 O O . ASP A 1 578 ? -2.837 11.482 7.789 1.00 79.69 578 ASP A O 1
ATOM 4318 N N . GLY A 1 579 ? -1.199 13.024 7.937 1.00 79.94 579 GLY A N 1
ATOM 4319 C CA . GLY A 1 579 ? -1.710 13.993 6.964 1.00 79.94 579 GLY A CA 1
ATOM 4320 C C . GLY A 1 579 ? -2.119 15.270 7.695 1.00 79.94 579 GLY A C 1
ATOM 4321 O O . GLY A 1 579 ? -2.775 15.200 8.733 1.00 79.94 579 GLY A O 1
ATOM 4322 N N . GLN A 1 580 ? -1.682 16.429 7.198 1.00 85.44 580 GLN A N 1
ATOM 4323 C CA . GLN A 1 580 ? -1.941 17.710 7.878 1.00 85.44 580 GLN A CA 1
ATOM 4324 C C . GLN A 1 580 ? -3.348 18.243 7.600 1.00 85.44 580 GLN A C 1
ATOM 4326 O O . GLN A 1 580 ? -3.894 19.021 8.385 1.00 85.44 580 GLN A O 1
ATOM 4331 N N . ASP A 1 581 ? -3.940 17.814 6.487 1.00 86.88 581 ASP A N 1
ATOM 4332 C CA . ASP A 1 581 ? -5.334 18.088 6.181 1.00 86.88 581 ASP A CA 1
ATOM 4333 C C . ASP A 1 581 ? -6.241 17.008 6.788 1.00 86.88 581 ASP A C 1
ATOM 4335 O O . ASP A 1 581 ? -6.230 15.849 6.373 1.00 86.88 581 ASP A O 1
ATOM 4339 N N . VAL A 1 582 ? -7.048 17.406 7.774 1.00 90.25 582 VAL A N 1
ATOM 4340 C CA . VAL A 1 582 ? -8.038 16.545 8.438 1.00 90.25 582 VAL A CA 1
ATOM 4341 C C . VAL A 1 582 ? -9.434 16.645 7.821 1.00 90.25 582 VAL A C 1
ATOM 4343 O O . VAL A 1 582 ? -10.372 16.067 8.362 1.00 90.25 582 VAL A O 1
ATOM 4346 N N . SER A 1 583 ? -9.606 17.347 6.695 1.00 90.06 583 SER A N 1
ATOM 4347 C CA . SER A 1 583 ? -10.900 17.501 6.012 1.00 90.06 583 SER A CA 1
ATOM 4348 C C . SER A 1 583 ? -11.564 16.165 5.655 1.00 90.06 583 SER A C 1
ATOM 4350 O O . SER A 1 583 ? -12.788 16.071 5.640 1.00 90.06 583 SER A O 1
ATOM 4352 N N . TRP A 1 584 ? -10.780 15.098 5.490 1.00 87.88 584 TRP A N 1
ATOM 4353 C CA . TRP A 1 584 ? -11.275 13.747 5.221 1.00 87.88 584 TRP A CA 1
ATOM 4354 C C . TRP A 1 584 ? -12.247 13.211 6.290 1.00 87.88 584 TRP A C 1
ATOM 4356 O O . TRP A 1 584 ? -13.041 12.322 5.992 1.00 87.88 584 TRP A O 1
ATOM 4366 N N . ILE A 1 585 ? -12.247 13.739 7.524 1.00 93.12 585 ILE A N 1
ATOM 4367 C CA . ILE A 1 585 ? -13.215 13.318 8.557 1.00 93.12 585 ILE A CA 1
ATOM 4368 C C . ILE A 1 585 ? -14.666 13.665 8.186 1.00 93.12 585 ILE A C 1
ATOM 4370 O O . ILE A 1 585 ? -15.598 13.101 8.758 1.00 93.12 585 ILE A O 1
ATOM 4374 N N . TRP A 1 586 ? -14.873 14.592 7.249 1.00 92.00 586 TRP A N 1
ATOM 4375 C CA . TRP A 1 586 ? -16.197 14.952 6.742 1.00 92.00 586 TRP A CA 1
ATOM 4376 C C . TRP A 1 586 ? -16.779 13.897 5.799 1.00 92.00 586 TRP A C 1
ATOM 4378 O O . TRP A 1 586 ? -17.995 13.758 5.754 1.00 92.00 586 TRP A O 1
ATOM 4388 N N . ASP A 1 587 ? -15.930 13.092 5.159 1.00 88.75 587 ASP A N 1
ATOM 4389 C CA . ASP A 1 587 ? -16.336 11.977 4.292 1.00 88.75 587 ASP A CA 1
ATOM 4390 C C . ASP A 1 587 ? -16.567 10.662 5.073 1.00 88.75 587 ASP A C 1
ATOM 4392 O O . ASP A 1 587 ? -16.877 9.620 4.490 1.00 88.75 587 ASP A O 1
ATOM 4396 N N . VAL A 1 588 ? -16.374 10.680 6.396 1.00 91.44 588 VAL A N 1
ATOM 4397 C CA . VAL A 1 588 ? -16.666 9.554 7.296 1.00 91.44 588 VAL A CA 1
ATOM 4398 C C . VAL A 1 588 ? -18.117 9.647 7.759 1.00 91.44 588 VAL A C 1
ATOM 4400 O O . VAL A 1 588 ? -18.524 10.685 8.271 1.00 91.44 588 VAL A O 1
ATOM 4403 N N . ASP A 1 589 ? -18.860 8.547 7.676 1.00 91.00 589 ASP A N 1
ATOM 4404 C CA . ASP A 1 589 ? -20.277 8.421 8.035 1.00 91.00 589 ASP A CA 1
ATOM 4405 C C . ASP A 1 589 ? -20.449 8.259 9.563 1.00 91.00 589 ASP A C 1
ATOM 4407 O O . ASP A 1 589 ? -20.881 7.210 10.064 1.00 91.00 589 ASP A O 1
ATOM 4411 N N . PHE A 1 590 ? -20.064 9.280 10.336 1.00 94.75 590 PHE A N 1
ATOM 4412 C CA . PHE A 1 590 ? -20.198 9.301 11.801 1.00 94.75 590 PHE A CA 1
ATOM 4413 C C . PHE A 1 590 ? -21.654 9.264 12.282 1.00 94.75 590 PHE A C 1
ATOM 4415 O O . PHE A 1 590 ? -21.908 8.916 13.435 1.00 94.75 590 PHE A O 1
ATOM 4422 N N . GLU A 1 591 ? -22.608 9.550 11.401 1.00 93.56 591 GLU A N 1
ATOM 4423 C CA . GLU A 1 591 ? -24.054 9.472 11.623 1.00 93.56 591 GLU A CA 1
ATOM 4424 C C . GLU A 1 591 ? -24.486 8.059 12.069 1.00 93.56 591 GLU A C 1
ATOM 4426 O O . GLU A 1 591 ? -25.468 7.893 12.794 1.00 93.56 591 GLU A O 1
ATOM 4431 N N . GLN A 1 592 ? -23.696 7.028 11.738 1.00 92.12 592 GLN A N 1
ATOM 4432 C CA . GLN A 1 592 ? -23.878 5.660 12.243 1.00 92.12 592 GLN A CA 1
ATOM 4433 C C . GLN A 1 592 ? -23.831 5.566 13.781 1.00 92.12 592 GLN A C 1
ATOM 4435 O O . GLN A 1 592 ? -24.378 4.624 14.358 1.00 92.12 592 GLN A O 1
ATOM 4440 N N . LEU A 1 593 ? -23.189 6.519 14.465 1.00 94.56 593 LEU A N 1
ATOM 4441 C CA . LEU A 1 593 ? -23.053 6.525 15.924 1.00 94.56 593 LEU A CA 1
ATOM 4442 C C . LEU A 1 593 ? -24.257 7.142 16.647 1.00 94.56 593 LEU A C 1
ATOM 4444 O O . LEU A 1 593 ? -24.421 6.889 17.841 1.00 94.56 593 LEU A O 1
ATOM 4448 N N . THR A 1 594 ? -25.117 7.907 15.970 1.00 92.31 594 THR A N 1
ATOM 4449 C CA . THR A 1 594 ? -26.157 8.747 16.601 1.00 92.31 594 THR A CA 1
ATOM 4450 C C . THR A 1 594 ? -27.106 7.963 17.512 1.00 92.31 594 THR A C 1
ATOM 4452 O O . THR A 1 594 ? -27.395 8.379 18.639 1.00 92.31 594 THR A O 1
ATOM 4455 N N . ASN A 1 595 ? -27.520 6.771 17.078 1.00 88.00 595 ASN A N 1
ATOM 4456 C CA . ASN A 1 595 ? -28.428 5.897 17.830 1.00 88.00 595 ASN A CA 1
ATOM 4457 C C . ASN A 1 595 ? -27.728 4.704 18.499 1.00 88.00 595 ASN A C 1
ATOM 4459 O O . ASN A 1 595 ? -28.396 3.835 19.055 1.00 88.00 595 ASN A O 1
ATOM 4463 N N . VAL A 1 596 ? -26.396 4.657 18.448 1.00 92.06 596 VAL A N 1
ATOM 4464 C CA . VAL A 1 596 ? -25.602 3.505 18.896 1.00 92.06 596 VAL A CA 1
ATOM 4465 C C . VAL A 1 596 ? -24.672 3.881 20.046 1.00 92.06 596 VAL A C 1
ATOM 4467 O O . VAL A 1 596 ? -24.647 3.208 21.077 1.00 92.06 596 VAL A O 1
ATOM 4470 N N . ALA A 1 597 ? -23.919 4.970 19.899 1.00 91.88 597 ALA A N 1
ATOM 4471 C CA . ALA A 1 597 ? -22.950 5.390 20.895 1.00 91.88 597 ALA A CA 1
ATOM 4472 C C . ALA A 1 597 ? -23.648 5.994 22.121 1.00 91.88 597 ALA A C 1
ATOM 4474 O O . ALA A 1 597 ? -24.366 6.998 22.032 1.00 91.88 597 ALA A O 1
ATOM 4475 N N . ARG A 1 598 ? -23.398 5.393 23.287 1.00 91.31 598 ARG A N 1
ATOM 4476 C CA . ARG A 1 598 ? -23.805 5.924 24.596 1.00 91.31 598 ARG A CA 1
ATOM 4477 C C . ARG A 1 598 ? -22.854 7.020 25.058 1.00 91.31 598 ARG A C 1
ATOM 4479 O O . ARG A 1 598 ? -23.307 8.026 25.595 1.00 91.31 598 ARG A O 1
ATOM 4486 N N . HIS A 1 599 ? -21.559 6.817 24.827 1.00 91.50 599 HIS A N 1
ATOM 4487 C CA . HIS A 1 599 ? -20.504 7.742 25.217 1.00 91.50 599 HIS A CA 1
ATOM 4488 C C . HIS A 1 599 ? -19.349 7.720 24.212 1.00 91.50 599 HIS A C 1
ATOM 4490 O O . HIS A 1 599 ? -18.930 6.649 23.759 1.00 91.50 599 HIS A O 1
ATOM 4496 N N . ILE A 1 600 ? -18.835 8.904 23.883 1.00 97.00 600 ILE A N 1
ATOM 4497 C CA . ILE A 1 600 ? -17.706 9.105 22.978 1.00 97.00 600 ILE A CA 1
ATOM 4498 C C . ILE A 1 600 ? -16.701 10.036 23.652 1.00 97.00 600 ILE A C 1
ATOM 4500 O O . ILE A 1 600 ? -16.987 11.211 23.877 1.00 97.00 600 ILE A O 1
ATOM 4504 N N . VAL A 1 601 ? -15.501 9.523 23.913 1.00 97.94 601 VAL A N 1
ATOM 4505 C CA . VAL A 1 601 ? -14.350 10.343 24.305 1.00 97.94 601 VAL A CA 1
ATOM 4506 C C . VAL A 1 601 ? -13.569 10.723 23.056 1.00 97.94 601 VAL A C 1
ATOM 4508 O O . VAL A 1 601 ? -13.242 9.872 22.233 1.00 97.94 601 VAL A O 1
ATOM 4511 N N . VAL A 1 602 ? -13.245 12.000 22.914 1.00 97.81 602 VAL A N 1
ATOM 4512 C CA . VAL A 1 602 ? -12.481 12.539 21.790 1.00 97.81 602 VAL A CA 1
ATOM 4513 C C . VAL A 1 602 ? -11.163 13.114 22.299 1.00 97.81 602 VAL A C 1
ATOM 4515 O O . VAL A 1 602 ? -11.139 13.864 23.275 1.00 97.81 602 VAL A O 1
ATOM 4518 N N . THR A 1 603 ? -10.059 12.761 21.645 1.00 97.62 603 THR A N 1
ATOM 4519 C CA . THR A 1 603 ? -8.699 13.142 22.058 1.00 97.62 603 THR A CA 1
ATOM 4520 C C . THR A 1 603 ? -7.770 13.360 20.852 1.00 97.62 603 THR A C 1
ATOM 4522 O O . THR A 1 603 ? -8.192 13.207 19.703 1.00 97.62 603 THR A O 1
ATOM 4525 N N . GLY A 1 604 ? -6.510 13.722 21.103 1.00 95.94 604 GLY A N 1
ATOM 4526 C CA . GLY A 1 604 ? -5.496 14.025 20.085 1.00 95.94 604 GLY A CA 1
ATOM 4527 C C . GLY A 1 604 ? -5.373 15.503 19.711 1.00 95.94 604 GLY A C 1
ATOM 4528 O O . GLY A 1 604 ? -6.133 16.349 20.188 1.00 95.94 604 GLY A O 1
ATOM 4529 N N . ASP A 1 605 ? -4.398 15.802 18.848 1.00 95.31 605 ASP A N 1
ATOM 4530 C CA . ASP A 1 605 ? -4.010 17.163 18.442 1.00 95.31 605 ASP A CA 1
ATOM 4531 C C . ASP A 1 605 ? -5.200 17.951 17.844 1.00 95.31 605 ASP A C 1
ATOM 4533 O O . ASP A 1 605 ? -5.298 19.168 18.008 1.00 95.31 605 ASP A O 1
ATOM 4537 N N . ARG A 1 606 ? -6.148 17.253 17.199 1.00 96.00 606 ARG A N 1
ATOM 4538 C CA . ARG A 1 606 ? -7.340 17.817 16.537 1.00 96.00 606 ARG A CA 1
ATOM 4539 C C . ARG A 1 606 ? -8.653 17.336 17.161 1.00 96.00 606 ARG A C 1
ATOM 4541 O O . ARG A 1 606 ? -9.672 17.184 16.485 1.00 96.00 606 ARG A O 1
ATOM 4548 N N . ALA A 1 607 ? -8.659 17.113 18.477 1.00 96.69 607 ALA A N 1
ATOM 4549 C CA . ALA A 1 607 ? -9.850 16.673 19.209 1.00 96.69 607 ALA A CA 1
ATOM 4550 C C . ALA A 1 607 ? -11.057 17.619 19.038 1.00 96.69 607 ALA A C 1
ATOM 4552 O O . ALA A 1 607 ? -12.205 17.175 18.991 1.00 96.69 607 ALA A O 1
ATOM 4553 N N . LEU A 1 608 ? -10.812 18.929 18.929 1.00 97.00 608 LEU A N 1
ATOM 4554 C CA . LEU A 1 608 ? -11.873 19.921 18.743 1.00 97.00 608 LEU A CA 1
ATOM 4555 C C . LEU A 1 608 ? -12.503 19.842 17.347 1.00 97.00 608 LEU A C 1
ATOM 4557 O O . LEU A 1 608 ? -13.727 19.901 17.250 1.00 97.00 608 LEU A O 1
ATOM 4561 N N . ASP A 1 609 ? -11.710 19.641 16.291 1.00 97.12 609 ASP A N 1
ATOM 4562 C CA . ASP A 1 609 ? -12.217 19.407 14.933 1.00 97.12 609 ASP A CA 1
ATOM 4563 C C . ASP A 1 609 ? -13.116 18.164 14.893 1.00 97.12 609 ASP A C 1
ATOM 4565 O O . ASP A 1 609 ? -14.224 18.207 14.357 1.00 97.12 609 ASP A O 1
ATOM 4569 N N . MET A 1 610 ? -12.692 17.077 15.547 1.00 97.31 610 MET A N 1
ATOM 4570 C CA . MET A 1 610 ? -13.500 15.862 15.660 1.00 97.31 610 MET A CA 1
ATOM 4571 C C . MET A 1 610 ? -14.791 16.102 16.461 1.00 97.31 610 MET A C 1
ATOM 4573 O O . MET A 1 610 ? -15.862 15.666 16.043 1.00 97.31 610 MET A O 1
ATOM 4577 N N . ARG A 1 611 ? -14.749 16.864 17.567 1.00 97.25 611 ARG A N 1
ATOM 4578 C CA . ARG A 1 611 ? -15.967 17.265 18.302 1.00 97.25 611 ARG A CA 1
ATOM 4579 C C . ARG A 1 611 ? -16.937 18.032 17.398 1.00 97.25 611 ARG A C 1
ATOM 4581 O O . ARG A 1 611 ? -18.142 17.796 17.462 1.00 97.25 611 ARG A O 1
ATOM 4588 N N . VAL A 1 612 ? -16.432 18.944 16.564 1.00 97.50 612 VAL A N 1
ATOM 4589 C CA . VAL A 1 612 ? -17.255 19.672 15.587 1.00 97.50 612 VAL A CA 1
ATOM 4590 C C . VAL A 1 612 ? -17.856 18.701 14.574 1.00 97.50 612 VAL A C 1
ATOM 4592 O O . VAL A 1 612 ? -19.066 18.742 14.366 1.00 97.50 612 VAL A O 1
ATOM 4595 N N . ARG A 1 613 ? -17.070 17.780 14.008 1.00 97.00 613 ARG A N 1
ATOM 4596 C CA . ARG A 1 613 ? -17.585 16.780 13.062 1.00 97.00 613 ARG A CA 1
ATOM 4597 C C . ARG A 1 613 ? -18.712 15.933 13.663 1.00 97.00 613 ARG A C 1
ATOM 4599 O O . ARG A 1 613 ? -19.741 15.760 13.011 1.00 97.00 613 ARG A O 1
ATOM 4606 N N . LEU A 1 614 ? -18.558 15.466 14.905 1.00 97.19 614 LEU A N 1
ATOM 4607 C CA . LEU A 1 614 ? -19.583 14.685 15.613 1.00 97.19 614 LEU A CA 1
ATOM 4608 C C . LEU A 1 614 ? -20.844 15.507 15.926 1.00 97.19 614 LEU A C 1
ATOM 4610 O O . LEU A 1 614 ? -21.948 14.972 15.873 1.00 97.19 614 LEU A O 1
ATOM 4614 N N . LYS A 1 615 ? -20.710 16.814 16.194 1.00 96.00 615 LYS A N 1
ATOM 4615 C CA . LYS A 1 615 ? -21.865 17.719 16.316 1.00 96.00 615 LYS A CA 1
ATOM 4616 C C . LYS A 1 615 ? -22.673 17.766 15.014 1.00 96.00 615 LYS A C 1
ATOM 4618 O O . LYS A 1 615 ? -23.897 17.744 15.072 1.00 96.00 615 LYS A O 1
ATOM 4623 N N . TYR A 1 616 ? -22.004 17.844 13.862 1.00 96.31 616 TYR A N 1
ATOM 4624 C CA . TYR A 1 616 ? -22.669 17.842 12.551 1.00 96.31 616 TYR A CA 1
ATOM 4625 C C . TYR A 1 616 ? -23.235 16.470 12.159 1.00 96.31 616 TYR A C 1
ATOM 4627 O O . TYR A 1 616 ? -24.157 16.425 11.358 1.00 96.31 616 TYR A O 1
ATOM 4635 N N . ALA A 1 617 ? -22.764 15.383 12.779 1.00 95.25 617 ALA A N 1
ATOM 4636 C CA . ALA A 1 617 ? -23.403 14.064 12.707 1.00 95.25 617 ALA A CA 1
ATOM 4637 C C . ALA A 1 617 ? -24.674 13.950 13.579 1.00 95.25 617 ALA A C 1
ATOM 4639 O O . ALA A 1 617 ? -25.206 12.857 13.760 1.00 95.25 617 ALA A O 1
ATOM 4640 N N . GLU A 1 618 ? -25.128 15.059 14.177 1.00 95.19 618 GLU A N 1
ATOM 4641 C CA . GLU A 1 618 ? -26.284 15.136 15.081 1.00 95.19 618 GLU A CA 1
ATOM 4642 C C . GLU A 1 618 ? -26.144 14.296 16.363 1.00 95.19 618 GLU A C 1
ATOM 4644 O O . GLU A 1 618 ? -27.124 13.948 17.025 1.00 95.19 618 GLU A O 1
ATOM 4649 N N . ILE A 1 619 ? -24.908 14.004 16.778 1.00 95.50 619 ILE A N 1
ATOM 4650 C CA . ILE A 1 619 ? -24.646 13.321 18.044 1.00 95.50 619 ILE A CA 1
ATOM 4651 C C . ILE A 1 619 ? -24.781 14.333 19.185 1.00 95.50 619 ILE A C 1
ATOM 4653 O O . ILE A 1 619 ? -24.129 15.380 19.211 1.00 95.50 619 ILE A O 1
ATOM 4657 N N . SER A 1 620 ? -25.629 14.004 20.161 1.00 93.56 620 SER A N 1
ATOM 4658 C CA . SER A 1 620 ? -25.914 14.884 21.295 1.00 93.56 620 SER A CA 1
ATOM 4659 C C . SER A 1 620 ? -24.649 15.261 22.074 1.00 93.56 620 SER A C 1
ATOM 4661 O O . SER A 1 620 ? -23.861 14.403 22.475 1.00 93.56 620 SER A O 1
ATOM 4663 N N . ALA A 1 621 ? -24.496 16.555 22.366 1.00 92.00 621 ALA A N 1
ATOM 4664 C CA . ALA A 1 621 ? -23.312 17.104 23.029 1.00 92.00 621 ALA A CA 1
ATOM 4665 C C . ALA A 1 621 ? -23.047 16.514 24.427 1.00 92.00 621 ALA A C 1
ATOM 4667 O O . ALA A 1 621 ? -21.900 16.489 24.860 1.00 92.00 621 ALA A O 1
ATOM 4668 N N . ASN A 1 622 ? -24.077 16.022 25.124 1.00 93.44 622 ASN A N 1
ATOM 4669 C CA . ASN A 1 622 ? -23.928 15.363 26.428 1.00 93.44 622 ASN A CA 1
ATOM 4670 C C . ASN A 1 622 ? -23.315 13.953 26.348 1.00 93.44 622 ASN A C 1
ATOM 4672 O O . ASN A 1 622 ? -22.960 13.401 27.382 1.00 93.44 622 ASN A O 1
ATOM 4676 N N . ARG A 1 623 ? -23.207 13.368 25.148 1.00 94.00 623 ARG A N 1
ATOM 4677 C CA . ARG A 1 623 ? -22.550 12.073 24.919 1.00 94.00 623 ARG A CA 1
ATOM 4678 C C . ARG A 1 623 ? -21.096 12.217 24.472 1.00 94.00 623 ARG A C 1
ATOM 4680 O O . ARG A 1 623 ? -20.436 11.200 24.289 1.00 94.00 623 ARG A O 1
ATOM 4687 N N . ILE A 1 624 ? -20.621 13.447 24.251 1.00 96.25 624 ILE A N 1
ATOM 4688 C CA . ILE A 1 624 ? -19.294 13.729 23.697 1.00 96.25 624 ILE A CA 1
ATOM 4689 C C . ILE A 1 624 ? -18.442 14.454 24.737 1.00 96.25 624 ILE A C 1
ATOM 4691 O O . ILE A 1 624 ? -18.683 15.619 25.071 1.00 96.25 624 ILE A O 1
ATOM 4695 N N . GLU A 1 625 ? -17.381 13.792 25.172 1.00 96.75 625 GLU A N 1
ATOM 4696 C CA . GLU A 1 625 ? -16.375 14.346 26.069 1.00 96.75 625 GLU A CA 1
ATOM 4697 C C . GLU A 1 625 ? -15.084 14.623 25.290 1.00 96.75 625 GLU A C 1
ATOM 4699 O O . GLU A 1 625 ? -14.639 13.787 24.509 1.00 96.75 625 GLU A O 1
ATOM 4704 N N . VAL A 1 626 ? -14.468 15.794 25.478 1.00 97.38 626 VAL A N 1
ATOM 4705 C CA . VAL A 1 626 ? -13.142 16.086 24.905 1.00 97.38 626 VAL A CA 1
ATOM 4706 C C . VAL A 1 626 ? -12.114 16.053 26.020 1.00 97.38 626 VAL A C 1
ATOM 4708 O O . VAL A 1 626 ? -12.198 16.851 26.951 1.00 97.38 626 VAL A O 1
ATOM 4711 N N . VAL A 1 627 ? -11.129 15.167 25.891 1.00 96.50 627 VAL A N 1
ATOM 4712 C CA . VAL A 1 627 ? -10.051 14.987 26.867 1.00 96.50 627 VAL A CA 1
ATOM 4713 C C . VAL A 1 627 ? -8.723 14.958 26.121 1.00 96.50 627 VAL A C 1
ATOM 4715 O O . VAL A 1 627 ? -8.433 14.012 25.396 1.00 96.50 627 VAL A O 1
ATOM 4718 N N . THR A 1 628 ? -7.900 15.994 26.268 1.00 90.06 628 THR A N 1
ATOM 4719 C CA . THR A 1 628 ? -6.632 16.122 25.521 1.00 90.06 628 THR A CA 1
ATOM 4720 C C . THR A 1 628 ? -5.490 15.307 26.126 1.00 90.06 628 THR A C 1
ATOM 4722 O O . THR A 1 628 ? -4.558 14.933 25.422 1.00 90.06 628 THR A O 1
ATOM 4725 N N . GLU A 1 629 ? -5.563 14.990 27.419 1.00 94.31 629 GLU A N 1
ATOM 4726 C CA . GLU A 1 629 ? -4.547 14.196 28.109 1.00 94.31 629 GLU A CA 1
ATOM 4727 C C . GLU A 1 629 ? -4.759 12.695 27.881 1.00 94.31 629 GLU A C 1
ATOM 4729 O O . GLU A 1 629 ? -5.735 12.114 28.359 1.00 94.31 629 GLU A O 1
ATOM 4734 N N . TRP A 1 630 ? -3.809 12.039 27.206 1.00 93.44 630 TRP A N 1
ATOM 4735 C CA . TRP A 1 630 ? -3.909 10.625 26.817 1.00 93.44 630 TRP A CA 1
ATOM 4736 C C . TRP A 1 630 ? -4.281 9.656 27.957 1.00 93.44 630 TRP A C 1
ATOM 4738 O O . TRP A 1 630 ? -5.158 8.814 27.746 1.00 93.44 630 TRP A O 1
ATOM 4748 N N . PRO A 1 631 ? -3.665 9.721 29.161 1.00 93.19 631 PRO A N 1
ATOM 4749 C CA . PRO A 1 631 ? -4.028 8.817 30.252 1.00 93.19 631 PRO A CA 1
ATOM 4750 C C . PRO A 1 631 ? -5.442 9.068 30.780 1.00 93.19 631 PRO A C 1
ATOM 4752 O O . PRO A 1 631 ? -6.153 8.110 31.072 1.00 93.19 631 PRO A O 1
ATOM 4755 N N . ALA A 1 632 ? -5.853 10.336 30.869 1.00 93.94 632 ALA A N 1
ATOM 4756 C CA . ALA A 1 632 ? -7.186 10.711 31.329 1.00 93.94 632 ALA A CA 1
ATOM 4757 C C . ALA A 1 632 ? -8.257 10.302 30.310 1.00 93.94 632 ALA A C 1
ATOM 4759 O O . ALA A 1 632 ? -9.288 9.771 30.702 1.00 93.94 632 ALA A O 1
ATOM 4760 N N . ALA A 1 633 ? -7.986 10.456 29.009 1.00 95.81 633 ALA A N 1
ATOM 4761 C CA . ALA A 1 633 ? -8.897 10.041 27.946 1.00 95.81 633 ALA A CA 1
ATOM 4762 C C . ALA A 1 633 ? -9.149 8.525 27.971 1.00 95.81 633 ALA A C 1
ATOM 4764 O O . ALA A 1 633 ? -10.293 8.082 27.894 1.00 95.81 633 ALA A O 1
ATOM 4765 N N . LEU A 1 634 ? -8.088 7.721 28.124 1.00 93.81 634 LEU A N 1
ATOM 4766 C CA . LEU A 1 634 ? -8.199 6.264 28.252 1.00 93.81 634 LEU A CA 1
ATOM 4767 C C . LEU A 1 634 ? -8.987 5.856 29.500 1.00 93.81 634 LEU A C 1
ATOM 4769 O O . LEU A 1 634 ? -9.842 4.975 29.419 1.00 93.81 634 LEU A O 1
ATOM 4773 N N . GLN A 1 635 ? -8.695 6.487 30.637 1.00 92.25 635 GLN A N 1
ATOM 4774 C CA . GLN A 1 635 ? -9.358 6.182 31.899 1.00 92.25 635 GLN A CA 1
ATOM 4775 C C . GLN A 1 635 ? -10.840 6.577 31.864 1.00 92.25 635 GLN A C 1
ATOM 4777 O O . GLN A 1 635 ? -11.686 5.730 32.136 1.00 92.25 635 GLN A O 1
ATOM 4782 N N . GLY A 1 636 ? -11.162 7.805 31.447 1.00 92.38 636 GLY A N 1
ATOM 4783 C CA . GLY A 1 636 ? -12.542 8.286 31.336 1.00 92.38 636 GLY A CA 1
ATOM 4784 C C . GLY A 1 636 ? -13.370 7.458 30.352 1.00 92.38 636 GLY A C 1
ATOM 4785 O O . GLY A 1 636 ? -14.496 7.067 30.655 1.00 92.38 636 GLY A O 1
ATOM 4786 N N . ALA A 1 637 ? -12.785 7.068 29.213 1.00 94.81 637 ALA A N 1
ATOM 4787 C CA . ALA A 1 637 ? -13.456 6.183 28.263 1.00 94.81 637 ALA A CA 1
ATOM 4788 C C . ALA A 1 637 ? -13.737 4.791 28.855 1.00 94.81 637 ALA A C 1
ATOM 4790 O O . ALA A 1 637 ? -14.808 4.224 28.625 1.00 94.81 637 ALA A O 1
ATOM 4791 N N . ALA A 1 638 ? -12.799 4.235 29.627 1.00 93.44 638 ALA A N 1
ATOM 4792 C CA . ALA A 1 638 ? -12.976 2.946 30.290 1.00 93.44 638 ALA A CA 1
ATOM 4793 C C . ALA A 1 638 ? -14.019 3.004 31.418 1.00 93.44 638 ALA A C 1
ATOM 4795 O O . ALA A 1 638 ? -14.836 2.093 31.532 1.00 93.44 638 ALA A O 1
ATOM 4796 N N . GLU A 1 639 ? -14.031 4.072 32.216 1.00 93.06 639 GLU A N 1
ATOM 4797 C CA . GLU A 1 639 ? -15.012 4.293 33.287 1.00 93.06 639 GLU A CA 1
ATOM 4798 C C . GLU A 1 639 ? -16.432 4.465 32.739 1.00 93.06 639 GLU A C 1
ATOM 4800 O O . GLU A 1 639 ? -17.377 3.893 33.283 1.00 93.06 639 GLU A O 1
ATOM 4805 N N . ALA A 1 640 ? -16.574 5.173 31.617 1.00 91.00 640 ALA A N 1
ATOM 4806 C CA . ALA A 1 640 ? -17.847 5.346 30.923 1.00 91.00 640 ALA A CA 1
ATOM 4807 C C . ALA A 1 640 ? -18.312 4.096 30.151 1.00 91.00 640 ALA A C 1
ATOM 4809 O O . ALA A 1 640 ? -19.435 4.058 29.643 1.00 91.00 640 ALA A O 1
ATOM 4810 N N . THR A 1 641 ? -17.466 3.068 30.029 1.00 94.12 641 THR A N 1
ATOM 4811 C CA . THR A 1 641 ? -17.853 1.793 29.416 1.00 94.12 641 THR A CA 1
ATOM 4812 C C . THR A 1 641 ? -18.641 0.956 30.437 1.00 94.12 641 THR A C 1
ATOM 4814 O O . THR A 1 641 ? -18.191 0.818 31.573 1.00 94.12 641 THR A O 1
ATOM 4817 N N . PRO A 1 642 ? -19.804 0.364 30.112 1.00 91.69 642 PRO A N 1
ATOM 4818 C CA . PRO A 1 642 ? -20.555 -0.511 31.030 1.00 91.69 642 PRO A CA 1
ATOM 4819 C C . PRO A 1 642 ? -19.886 -1.867 31.278 1.00 91.69 642 PRO A C 1
ATOM 4821 O O . PRO A 1 642 ? -19.105 -2.342 30.453 1.00 91.69 642 PRO A O 1
ATOM 4824 N N . GLU A 1 643 ? -20.108 -2.468 32.450 1.00 87.31 643 GLU A N 1
ATOM 4825 C CA . GLU A 1 643 ? -19.456 -3.734 32.823 1.00 87.31 643 GLU A CA 1
ATOM 4826 C C . GLU A 1 643 ? -19.833 -4.859 31.849 1.00 87.31 643 GLU A C 1
ATOM 4828 O O . GLU A 1 643 ? -20.990 -5.002 31.468 1.00 87.31 643 GLU A O 1
ATOM 4833 N N . GLY A 1 644 ? -18.838 -5.630 31.400 1.00 84.88 644 GLY A N 1
ATOM 4834 C CA . GLY A 1 644 ? -19.013 -6.650 30.360 1.00 84.88 644 GLY A CA 1
ATOM 4835 C C . GLY A 1 644 ? -19.028 -6.122 28.917 1.00 84.88 644 GLY A C 1
ATOM 4836 O O . GLY A 1 644 ? -18.889 -6.925 27.996 1.00 84.88 644 GLY A O 1
ATOM 4837 N N . GLU A 1 645 ? -19.122 -4.806 28.699 1.00 91.06 645 GLU A N 1
ATOM 4838 C CA . GLU A 1 645 ? -19.030 -4.190 27.367 1.00 91.06 645 GLU A CA 1
ATOM 4839 C C . GLU A 1 645 ? -17.571 -3.860 26.991 1.00 91.06 645 GLU A C 1
ATOM 4841 O O . GLU A 1 645 ? -16.680 -3.782 27.843 1.00 91.06 645 GLU A O 1
ATOM 4846 N N . THR A 1 646 ? -17.319 -3.696 25.687 1.00 92.31 646 THR A N 1
ATOM 4847 C CA . THR A 1 646 ? -15.983 -3.436 25.126 1.00 92.31 646 THR A CA 1
ATOM 4848 C C . THR A 1 646 ? -15.834 -1.978 24.709 1.00 92.31 646 THR A C 1
ATOM 4850 O O . THR A 1 646 ? -16.689 -1.441 24.009 1.00 92.31 646 THR A O 1
ATOM 4853 N N . LEU A 1 647 ? -14.714 -1.357 25.085 1.00 94.75 647 LEU A N 1
ATOM 4854 C CA . LEU A 1 647 ? -14.326 -0.025 24.622 1.00 94.75 647 LEU A CA 1
ATOM 4855 C C . LEU A 1 647 ? -13.672 -0.102 23.234 1.00 94.75 647 LEU A C 1
ATOM 4857 O O . LEU A 1 647 ? -12.672 -0.798 23.051 1.00 94.75 647 LEU A O 1
ATOM 4861 N N . PHE A 1 648 ? -14.178 0.663 22.269 1.00 95.06 648 PHE A N 1
ATOM 4862 C CA . PHE A 1 648 ? -13.609 0.752 20.923 1.00 95.06 648 PHE A CA 1
ATOM 4863 C C . PHE A 1 648 ? -12.746 2.007 20.779 1.00 95.06 648 PHE A C 1
ATOM 4865 O O . PHE A 1 648 ? -13.245 3.128 20.807 1.00 95.06 648 PHE A O 1
ATOM 4872 N N . ILE A 1 649 ? -11.438 1.819 20.619 1.00 95.25 649 ILE A N 1
ATOM 4873 C CA . ILE A 1 649 ? -10.443 2.889 20.499 1.00 95.25 649 ILE A CA 1
ATOM 4874 C C . ILE A 1 649 ? -10.075 3.031 19.020 1.00 95.25 649 ILE A C 1
ATOM 4876 O O . ILE A 1 649 ? -9.475 2.122 18.443 1.00 95.25 649 ILE A O 1
ATOM 4880 N N . LEU A 1 650 ? -10.416 4.171 18.421 1.00 95.31 650 LEU A N 1
ATOM 4881 C CA . LEU A 1 650 ? -10.283 4.481 16.997 1.00 95.31 650 LEU A CA 1
ATOM 4882 C C . LEU A 1 650 ? -9.266 5.622 16.774 1.00 95.31 650 LEU A C 1
ATOM 4884 O O . LEU A 1 650 ? -9.663 6.784 16.649 1.00 95.31 650 LEU A O 1
ATOM 4888 N N . PRO A 1 651 ? -7.949 5.340 16.790 1.00 94.38 651 PRO A N 1
ATOM 4889 C CA . PRO A 1 651 ? -6.929 6.365 16.608 1.00 94.38 651 PRO A CA 1
ATOM 4890 C C . PRO A 1 651 ? -6.439 6.502 15.159 1.00 94.38 651 PRO A C 1
ATOM 4892 O O . PRO A 1 651 ? -6.383 5.511 14.423 1.00 94.38 651 PRO A O 1
ATOM 4895 N N . THR A 1 652 ? -5.951 7.696 14.798 1.00 92.19 652 THR A N 1
ATOM 4896 C CA . THR A 1 652 ? -5.001 7.866 13.682 1.00 92.19 652 THR A CA 1
ATOM 4897 C C . THR A 1 652 ? -3.619 7.297 14.022 1.00 92.19 652 THR A C 1
ATOM 4899 O O . THR A 1 652 ? -3.376 6.804 15.128 1.00 92.19 652 THR A O 1
ATOM 4902 N N . TYR A 1 653 ? -2.689 7.294 13.064 1.00 86.19 653 TYR A N 1
ATOM 4903 C CA . TYR A 1 653 ? -1.427 6.568 13.192 1.00 86.19 653 TYR A CA 1
ATOM 4904 C C . TYR A 1 653 ? -0.549 7.082 14.336 1.00 86.19 653 TYR A C 1
ATOM 4906 O O . TYR A 1 653 ? -0.092 6.278 15.151 1.00 86.19 653 TYR A O 1
ATOM 4914 N N . THR A 1 654 ? -0.302 8.389 14.440 1.00 88.69 654 THR A N 1
ATOM 4915 C CA . THR A 1 654 ? 0.539 8.905 15.534 1.00 88.69 654 THR A CA 1
ATOM 4916 C C . THR A 1 654 ? -0.187 8.890 16.874 1.00 88.69 654 THR A C 1
ATOM 4918 O O . THR A 1 654 ? 0.433 8.530 17.876 1.00 88.69 654 THR A O 1
ATOM 4921 N N . ALA A 1 655 ? -1.500 9.138 16.883 1.00 92.50 655 ALA A N 1
ATOM 4922 C CA . ALA A 1 655 ? -2.338 9.015 18.075 1.00 92.50 655 ALA A CA 1
ATOM 4923 C C . ALA A 1 655 ? -2.291 7.588 18.648 1.00 92.50 655 ALA A C 1
ATOM 4925 O O . ALA A 1 655 ? -2.175 7.382 19.856 1.00 92.50 655 ALA A O 1
ATOM 4926 N N . MET A 1 656 ? -2.287 6.577 17.774 1.00 90.94 656 MET A N 1
ATOM 4927 C CA . MET A 1 656 ? -2.130 5.178 18.163 1.00 90.94 656 MET A CA 1
ATOM 4928 C C . MET A 1 656 ? -0.796 4.942 18.877 1.00 90.94 656 MET A C 1
ATOM 4930 O O . MET A 1 656 ? -0.754 4.243 19.890 1.00 90.94 656 MET A O 1
ATOM 4934 N N . LEU A 1 657 ? 0.305 5.492 18.355 1.00 86.62 657 LEU A N 1
ATOM 4935 C CA . LEU A 1 657 ? 1.625 5.331 18.968 1.00 86.62 657 LEU A CA 1
ATOM 4936 C C . LEU A 1 657 ? 1.673 5.952 20.372 1.00 86.62 657 LEU A C 1
ATOM 4938 O O . LEU A 1 657 ? 2.249 5.352 21.282 1.00 86.62 657 LEU A O 1
ATOM 4942 N N . GLU A 1 658 ? 1.033 7.105 20.566 1.00 90.12 658 GLU A N 1
ATOM 4943 C CA . GLU A 1 658 ? 0.967 7.798 21.857 1.00 90.12 658 GLU A CA 1
ATOM 4944 C C . GLU A 1 658 ? 0.099 7.050 22.873 1.00 90.12 658 GLU A C 1
ATOM 4946 O O . GLU A 1 658 ? 0.565 6.756 23.980 1.00 90.12 658 GLU A O 1
ATOM 4951 N N . LEU A 1 659 ? -1.107 6.631 22.477 1.00 90.38 659 LEU A N 1
ATOM 4952 C CA . LEU A 1 659 ? -1.983 5.798 23.306 1.00 90.38 659 LEU A CA 1
ATOM 4953 C C . LEU A 1 659 ? -1.280 4.507 23.736 1.00 90.38 659 LEU A C 1
ATOM 4955 O O . LEU A 1 659 ? -1.290 4.139 24.911 1.00 90.38 659 LEU A O 1
ATOM 4959 N N . ARG A 1 660 ? -0.577 3.838 22.815 1.00 86.19 660 ARG A N 1
ATOM 4960 C CA . ARG A 1 660 ? 0.216 2.645 23.141 1.00 86.19 660 ARG A CA 1
ATOM 4961 C C . ARG A 1 660 ? 1.351 2.931 24.109 1.00 86.19 660 ARG A C 1
ATOM 4963 O O . ARG A 1 660 ? 1.633 2.089 24.962 1.00 86.19 660 ARG A O 1
ATOM 4970 N N . ALA A 1 661 ? 2.030 4.069 23.982 1.00 84.62 661 ALA A N 1
ATOM 4971 C CA . ALA A 1 661 ? 3.098 4.447 24.901 1.00 84.62 661 ALA A CA 1
ATOM 4972 C C . ALA A 1 661 ? 2.561 4.641 26.329 1.00 84.62 661 ALA A C 1
ATOM 4974 O O . ALA A 1 661 ? 3.230 4.275 27.297 1.00 84.62 661 ALA A O 1
ATOM 4975 N N . VAL A 1 662 ? 1.339 5.160 26.477 1.00 86.81 662 VAL A N 1
ATOM 4976 C CA . VAL A 1 662 ? 0.636 5.218 27.769 1.00 86.81 662 VAL A CA 1
ATOM 4977 C C . VAL A 1 662 ? 0.301 3.815 28.276 1.00 86.81 662 VAL A C 1
ATOM 4979 O O . VAL A 1 662 ? 0.723 3.453 29.372 1.00 86.81 662 VAL A O 1
ATOM 4982 N N . LEU A 1 663 ? -0.354 2.992 27.458 1.00 85.31 663 LEU A N 1
ATOM 4983 C CA . LEU A 1 663 ? -0.751 1.625 27.820 1.00 85.31 663 LEU A CA 1
ATOM 4984 C C . LEU A 1 663 ? 0.443 0.729 28.185 1.00 85.31 663 LEU A C 1
ATOM 4986 O O . LEU A 1 663 ? 0.361 -0.088 29.098 1.00 85.31 663 LEU A O 1
ATOM 4990 N N . THR A 1 664 ? 1.580 0.905 27.509 1.00 82.00 664 THR A N 1
ATOM 4991 C CA . THR A 1 664 ? 2.824 0.180 27.814 1.00 82.00 664 THR A CA 1
ATOM 4992 C C . THR A 1 664 ? 3.384 0.603 29.173 1.00 82.00 664 THR A C 1
ATOM 4994 O O . THR A 1 664 ? 3.794 -0.248 29.956 1.00 82.00 664 THR A O 1
ATOM 4997 N N . ARG A 1 665 ? 3.365 1.908 29.492 1.00 81.00 665 ARG A N 1
ATOM 4998 C CA . ARG A 1 665 ? 3.777 2.417 30.815 1.00 81.00 665 ARG A CA 1
ATOM 4999 C C . ARG A 1 665 ? 2.868 1.918 31.941 1.00 81.00 665 ARG A C 1
ATOM 5001 O O . ARG A 1 665 ? 3.351 1.704 33.044 1.00 81.00 665 ARG A O 1
ATOM 5008 N N . GLN A 1 666 ? 1.588 1.698 31.651 1.00 79.81 666 GLN A N 1
ATOM 5009 C CA . GLN A 1 666 ? 0.599 1.151 32.587 1.00 79.81 666 GLN A CA 1
ATOM 5010 C C . GLN A 1 666 ? 0.628 -0.388 32.686 1.00 79.81 666 GLN A C 1
ATOM 5012 O O . GLN A 1 666 ? -0.168 -0.967 33.417 1.00 79.81 666 GLN A O 1
ATOM 5017 N N . GLY A 1 667 ? 1.516 -1.071 31.951 1.00 71.25 667 GLY A N 1
ATOM 5018 C CA . GLY A 1 667 ? 1.623 -2.535 31.957 1.00 71.25 667 GLY A CA 1
ATOM 5019 C C . GLY A 1 667 ? 0.530 -3.269 31.170 1.00 71.25 667 GLY A C 1
ATOM 5020 O O . GLY A 1 667 ? 0.521 -4.497 31.148 1.00 71.25 667 GLY A O 1
ATOM 5021 N N . ALA A 1 668 ? -0.360 -2.545 30.485 1.00 66.31 668 ALA A N 1
ATOM 5022 C CA . ALA A 1 668 ? -1.431 -3.113 29.663 1.00 66.31 668 ALA A CA 1
ATOM 5023 C C . ALA A 1 668 ? -0.939 -3.629 28.295 1.00 66.31 668 ALA A C 1
ATOM 5025 O O . ALA A 1 668 ? -1.632 -4.409 27.644 1.00 66.31 668 ALA A O 1
ATOM 5026 N N . LEU A 1 669 ? 0.254 -3.209 27.854 1.00 64.75 669 LEU A N 1
ATOM 5027 C CA . LEU A 1 669 ? 0.875 -3.622 26.592 1.00 64.75 669 LEU A CA 1
ATOM 5028 C C . LEU A 1 669 ? 2.373 -3.914 26.750 1.00 64.75 669 LEU A C 1
ATOM 5030 O O . LEU A 1 669 ? 3.065 -3.288 27.552 1.00 64.75 669 LEU A O 1
ATOM 5034 N N . ARG A 1 670 ? 2.897 -4.836 25.929 1.00 56.19 670 ARG A N 1
ATOM 5035 C CA . ARG A 1 670 ? 4.348 -5.039 25.764 1.00 56.19 670 ARG A CA 1
ATOM 5036 C C . ARG A 1 670 ? 4.924 -4.046 24.736 1.00 56.19 670 ARG A C 1
ATOM 5038 O O . ARG A 1 670 ? 4.211 -3.657 23.806 1.00 56.19 670 ARG A O 1
ATOM 5045 N N . PRO A 1 671 ? 6.209 -3.657 24.842 1.00 52.56 671 PRO A N 1
ATOM 5046 C CA . PRO A 1 671 ? 6.834 -2.754 23.879 1.00 52.56 671 PRO A CA 1
ATOM 5047 C C . PRO A 1 671 ? 6.885 -3.330 22.451 1.00 52.56 671 PRO A C 1
ATOM 5049 O O . PRO A 1 671 ? 7.303 -4.467 22.242 1.00 52.56 671 PRO A O 1
ATOM 5052 N N . TYR A 1 672 ? 6.538 -2.499 21.462 1.00 47.06 672 TYR A N 1
ATOM 5053 C CA . TYR A 1 672 ? 6.423 -2.798 20.019 1.00 47.06 672 TYR A CA 1
ATOM 5054 C C . TYR A 1 672 ? 7.578 -3.612 19.392 1.00 47.06 672 TYR A C 1
ATOM 5056 O O . TYR A 1 672 ? 7.361 -4.412 18.486 1.00 47.06 672 TYR A O 1
ATOM 5064 N N . TRP A 1 673 ? 8.815 -3.413 19.849 1.00 45.34 673 TRP A N 1
ATOM 5065 C CA . TRP A 1 673 ? 10.019 -4.024 19.267 1.00 45.34 673 TRP A CA 1
ATOM 5066 C C . TRP A 1 673 ? 10.310 -5.456 19.746 1.00 45.34 673 TRP A C 1
ATOM 5068 O O . TRP A 1 673 ? 11.234 -6.089 19.230 1.00 45.34 673 TRP A O 1
ATOM 5078 N N . GLN A 1 674 ? 9.560 -5.987 20.713 1.00 38.16 674 GLN A N 1
ATOM 5079 C CA . GLN A 1 674 ? 9.669 -7.389 21.120 1.00 38.16 674 GLN A CA 1
ATOM 5080 C C . GLN A 1 674 ? 8.727 -8.242 20.258 1.00 38.16 674 GLN A C 1
ATOM 5082 O O . GLN A 1 674 ? 7.509 -8.117 20.346 1.00 38.16 674 GLN A O 1
ATOM 5087 N N . ARG A 1 675 ? 9.290 -9.105 19.396 1.00 34.44 675 ARG A N 1
ATOM 5088 C CA . ARG A 1 675 ? 8.509 -10.091 18.625 1.00 34.44 675 ARG A CA 1
ATOM 5089 C C . ARG A 1 675 ? 7.667 -10.945 19.581 1.00 34.44 675 ARG A C 1
ATOM 5091 O O . ARG A 1 675 ? 8.168 -11.357 20.624 1.00 34.44 675 ARG A O 1
ATOM 5098 N N . GLN A 1 676 ? 6.436 -11.271 19.185 1.00 33.88 676 GLN A N 1
ATOM 5099 C CA . GLN A 1 676 ? 5.682 -12.372 19.783 1.00 33.88 676 GLN A CA 1
ATOM 5100 C C . GLN A 1 676 ? 6.459 -13.672 19.532 1.00 33.88 676 GLN A C 1
ATOM 5102 O O . GLN A 1 676 ? 6.427 -14.226 18.435 1.00 33.88 676 GLN A O 1
ATOM 5107 N N . THR A 1 677 ? 7.205 -14.146 20.524 1.00 24.61 677 THR A N 1
ATOM 5108 C CA . THR A 1 677 ? 7.536 -15.565 20.610 1.00 24.61 677 THR A CA 1
ATOM 5109 C C . THR A 1 677 ? 6.254 -16.268 21.019 1.00 24.61 677 THR A C 1
ATOM 5111 O O . THR A 1 677 ? 5.733 -16.017 22.104 1.00 24.61 677 THR A O 1
ATOM 5114 N N . VAL A 1 678 ? 5.715 -17.094 20.125 1.00 27.59 678 VAL A N 1
ATOM 5115 C CA . VAL A 1 678 ? 4.683 -18.064 20.485 1.00 27.59 678 VAL A CA 1
ATOM 5116 C C . VAL A 1 678 ? 5.338 -18.999 21.496 1.00 27.59 678 VAL A C 1
ATOM 5118 O O . VAL A 1 678 ? 6.152 -19.839 21.121 1.00 27.59 678 VAL A O 1
ATOM 5121 N N . GLU A 1 679 ? 5.068 -18.797 22.784 1.00 21.77 679 GLU A N 1
ATOM 5122 C CA . GLU A 1 679 ? 5.355 -19.835 23.766 1.00 21.77 679 GLU A CA 1
ATOM 5123 C C . GLU A 1 679 ? 4.490 -21.046 23.395 1.00 21.77 679 GLU A C 1
ATOM 5125 O O . GLU A 1 679 ? 3.280 -20.884 23.179 1.00 21.77 679 GLU A O 1
ATOM 5130 N N . PRO A 1 680 ? 5.073 -22.249 23.256 1.00 24.88 680 PRO A N 1
ATOM 5131 C CA . PRO A 1 680 ? 4.269 -23.451 23.130 1.00 24.88 680 PRO A CA 1
ATOM 5132 C C . PRO A 1 680 ? 3.361 -23.531 24.360 1.00 24.88 680 PRO A C 1
ATOM 5134 O O . PRO A 1 680 ? 3.819 -23.346 25.488 1.00 24.88 680 PRO A O 1
ATOM 5137 N N . LYS A 1 681 ? 2.058 -23.759 24.137 1.00 27.53 681 LYS A N 1
ATOM 5138 C CA . LYS A 1 681 ? 1.111 -24.033 25.225 1.00 27.53 681 LYS A CA 1
ATOM 5139 C C . LYS A 1 681 ? 1.726 -25.103 26.139 1.00 27.53 681 LYS A C 1
ATOM 5141 O O . LYS A 1 681 ? 2.205 -26.101 25.601 1.00 27.53 681 LYS A O 1
ATOM 5146 N N . PRO A 1 682 ? 1.699 -24.936 27.472 1.00 28.19 682 PRO A N 1
ATOM 5147 C CA . PRO A 1 682 ? 2.057 -26.031 28.355 1.00 28.19 682 PRO A CA 1
ATOM 5148 C C . PRO A 1 682 ? 1.106 -27.195 28.073 1.00 28.19 682 PRO A C 1
ATOM 5150 O O . PRO A 1 682 ? -0.112 -26.992 27.974 1.00 28.19 682 PRO A O 1
ATOM 5153 N N . ASP A 1 683 ? 1.684 -28.381 27.891 1.00 32.38 683 ASP A N 1
ATOM 5154 C CA . ASP A 1 683 ? 0.948 -29.634 27.785 1.00 32.38 683 ASP A CA 1
ATOM 5155 C C . ASP A 1 683 ? -0.018 -29.714 28.967 1.00 32.38 683 ASP A C 1
ATOM 5157 O O . ASP A 1 683 ? 0.390 -29.670 30.130 1.00 32.38 683 ASP A O 1
ATOM 5161 N N . ARG A 1 684 ? -1.317 -29.770 28.671 1.00 37.38 684 ARG A N 1
ATOM 5162 C CA . ARG A 1 684 ? -2.304 -30.135 29.682 1.00 37.38 684 ARG A CA 1
ATOM 5163 C C . ARG A 1 684 ? -2.238 -31.651 29.814 1.00 37.38 684 ARG A C 1
ATOM 5165 O O . ARG A 1 684 ? -2.870 -32.348 29.025 1.00 37.38 684 ARG A O 1
ATOM 5172 N N . SER A 1 685 ? -1.434 -32.116 30.768 1.00 33.84 685 SER A N 1
ATOM 5173 C CA . SER A 1 685 ? -1.609 -33.419 31.414 1.00 33.84 685 SER A CA 1
ATOM 5174 C C . SER A 1 685 ? -2.921 -33.456 32.183 1.00 33.84 685 SER A C 1
ATOM 5176 O O . SER A 1 685 ? -3.168 -32.455 32.903 1.00 33.84 685 SER A O 1
#

Sequence (685 aa):
MTLVVPAYAKLNLTLDVIGRRPDGYHEIDSVMQSISLHDLLWVERTDCRVFDVVGPPIEGDNLVLKAARELEGATSRQLPFTIRLFKRIPMGAGLGGGSADAAVFLKAANQLYGLMLKTAELAEIGERVGHDVPFFLIGGTGRATGLGSTLMALPPLPIRTRFLVVCPPVQVPTRIVYEAVDSSAPSAKRTTALVARLSSLACPSRTGDLMRAKLGPRGSAALWAGKLTAALSRGLRRGGGTTLPGDVSRWVDPAILTKLARSLDQGTVVVTGTNGKTTTAALLRHILDAEGRQTVANQSGANLIFGVTAALVNQTAWSGDVPARAGVFEIDEASLPALVKEIAPGTILVTNLFRDQLDRYGELETTAGHIRRALSQGPEGVTAVLNADDPMVAALGEGLPRVLYAGLDDVSLLQPELSHGADAKFCPRCGSALAFDGVYFGHVGHYHCPTGDFTRPVPDVRATSIVIDGMERMRLRVADAREVEQVEVPLSGLYNAYNVVVAIAAARALGVPLSRSARALKNFAPAFGRMERIRVGGRPALLLLAKNPTGFNEVLRTAIRFGGGTSFLIALNDRIADGQDVSWIWDVDFEQLTNVARHIVVTGDRALDMRVRLKYAEISANRIEVVTEWPAALQGAAEATPEGETLFILPTYTAMLELRAVLTRQGALRPYWQRQTVEPKPDRS

Secondary structure (DSSP, 8-state):
-EEEEEEEEEEES--EEEEE-TTS-EEEEEEEEEEEEEEEEEEEE-SS-EEEEESSPPPS--HHHHHHHHHHHHHT----EEEEEE--SPTTSSS-HHHHHHHHHHHHHHHHTT----HHHHHHHHHHH-TTHHHHHH-SEEEEEETTTEEEE-PPPPTT--------S----HHHHHHHHTTS---TTHHHHHHHHHHHHH-----S-----PPPHHHHHHHHHHHHHHHHHHHTTS--SSSHHHHHHHHH-TTHHHHHHTT-TT-EEEEESSSSHHHHHHHHHHHHHHTT--EEEPPTT--SHHHHHHHHHHHS-TTS-----EEEEE--TTTHHHHHHHH--SEEEE-------TTTS--HHHHHHHHHHHHHTS-TTPEEEEETTSHHHHHTTTT-S-EEEEEE--GGG-BSS--TT----B-TTT-PBPEEEEEEETTEEEEE-TTSS-BPPPPSEEEEEEEEETTTEEEEEEEESS-EEEEEES--SHHHHHHHHHHHHHHHHTT--HHHHHHHHTT----TTEEEEEEETTEEEEEE---SHHHHHHHHHHHHHTT---EEEEE---STTT-S--GGGGGS-GGGGTTT-SEEEEESTTHHHHHHHHHHTT--GGGEEE--SHHHHHHHHHHTSPTT--EEEEE-HHHHHHHHHHHHHTTSS--TTS----PPPPP--